Protein AF-A0A2D6PQM3-F1 (afdb_monomer)

Secondary structure (DSSP, 8-state):
----PPPPPHHHHHHHHHHHHHTT-HHHHHHHHHHHHHH-TT-HHHHHHHHHHHTTTT-HHHHHHHHHHHHHH-TT-HHHHHHHHHHHHHHSS-TTS--PEEEEEEEEE-SHHHHHHHHHHHHHHTGGGGGGEEEEEEEE-TTT--TTHHHHHHHH--TTB-TTHHHHHHHHHTTEEEEETT-HHHHHHHHHH-SEEEES-HHHHHHHHHHHHHTT----PPPEEE--SSS-TTTTTHHHHHHHHHH-SSTTTTHHHHHHHHHHHHHTT---SEEEEE-SSGGGGGGGGS--TTSEEEEEGGGGG-HHHHHHH--SEEE---HHHHSSBHHHHHHHHHHHHHHHHTS-SEEEEEGGGHHHHHHHS-GGGGGGEEEE-EEE--SS-------TTT---EEE-SSHIIIIIHHHHHHH-SEEEEES-----TT----TTS-TTTS-TT------TT-HHHHHHHHH-GGGGGGGSHHHHHHHHHHHHHHHHHHHHHHHHTT-EEEE-S--SSHHHHTTT-PPPP-

pLDDT: mean 80.8, std 15.32, range [32.59, 97.69]

Mean predicted aligned error: 12.54 Å

Solvent-accessible surface area (backbone atoms only — not comparable to full-atom values): 27952 Å² total; per-residue (Å²): 133,85,81,74,72,74,86,78,48,42,67,58,28,42,60,48,14,51,51,28,42,76,69,65,36,37,67,58,11,31,52,31,15,50,49,15,26,68,71,35,75,73,46,32,66,30,25,24,52,26,15,63,30,27,43,85,67,76,32,48,72,60,13,40,51,24,10,52,51,10,36,73,66,33,79,83,42,61,71,21,54,53,49,32,52,54,44,47,56,62,71,67,53,62,96,84,59,80,85,53,47,23,35,28,42,33,52,64,36,85,47,71,67,63,43,19,57,48,47,36,49,47,29,46,71,43,46,76,48,55,84,43,43,58,36,41,35,37,34,23,32,78,90,58,70,50,93,59,43,62,63,50,32,29,75,60,44,60,85,43,38,31,90,61,28,40,58,36,32,51,61,48,46,80,34,49,44,82,38,42,72,84,40,66,66,57,54,53,48,47,52,73,68,22,64,30,28,40,26,56,38,62,70,60,39,54,51,50,54,50,50,40,52,75,72,65,54,84,70,83,71,42,60,73,41,80,56,29,76,78,68,57,79,71,46,64,60,42,41,49,45,55,48,30,72,74,72,60,83,60,60,54,73,51,15,68,58,32,46,48,50,51,52,55,64,40,50,81,76,55,89,42,50,33,19,36,41,39,50,80,30,53,57,39,67,65,53,77,84,50,93,59,84,74,39,48,28,36,33,37,65,71,51,71,80,36,67,74,61,37,72,68,58,50,31,41,28,41,30,43,73,58,45,61,55,76,34,52,20,44,53,10,46,54,51,45,55,40,50,48,50,28,50,76,70,59,51,28,64,31,38,38,36,34,23,60,53,36,50,53,55,42,66,75,41,63,77,92,53,41,72,32,54,30,15,34,44,67,39,82,45,57,87,54,40,79,63,78,50,54,40,57,87,84,44,81,48,29,33,47,59,93,39,53,56,72,20,48,44,46,26,51,38,47,52,64,20,49,31,39,40,35,34,8,64,27,68,72,55,96,91,54,85,70,66,91,78,60,73,55,67,79,36,53,96,81,54,83,75,64,80,71,93,77,43,65,58,61,51,30,40,39,72,63,36,54,37,57,70,61,69,65,37,66,70,48,49,51,53,49,49,57,36,50,50,51,19,50,44,45,50,51,52,52,39,43,75,74,65,32,45,67,34,24,74,31,44,28,68,38,64,71,38,33,80,33,60,10,49,79,65,85,131

Sequence (523 aa):
MTSLQPPTDATTLLEQGERHFLQGDLLRAEDTFREAAKLDPEAADSWSNLGVALFPLERPEDARTAFGRALSLEPEHDAAREGLAHVDTVDAAAPDAPPTTDLLLMPAFDDEASLAEHLGRIAWYVGPWIDDIGALRIVVAPDLGTPDLLDRIATSTPDHLDPAVPDLVRALAQRTELIVDHDASALDHAFSTSSRILVWDSARWHRLTTTLRAAGATRQLPPTIDIDPFAGTARMHEIPRVVSTVFSREASAAGPARFRNALETLADHKPTDICYVFGGGPTIRSAVDRDLSDGFSIVCNRFVWDDALTDHVDPTFLAFMDASCVGPSRAGTMFREHLRTWLEGGACRFVLTFDVFGPWVEFMLPPELHDRVIAAPAQAVDFPATRFNADLRSAWWMPDAHNVITSVCLPVAATVAQEIRLLGLDGVRPDKVYESWGRSWEKDAESEAESVPDDPFLAALRRTHPWRHNWVSPDYQDTYRDNLEESLRRIFTQLEQAGTRITCVTPSWMEVMRDRGGASTPA

Foldseek 3Di:
DDPPDPPQALVNLLVVLVVCVVVVVLVSNLVSLVVSCVRPVLQLSSLLSNLVSVVLVVNLVSSLVSLVSSCVNPVPPVSSVVSNVVSVVVVPPDPPDQQAAEEEEDDAAEDLVVVLAVLLQVLLLCVLPLVSHQAYEHEYAPVQQDPCSLVVSLVPRDPQFAPCSSVSSVSNNVRYDYHHPPPPVSVVVRQVPGQEYEYQDVVVVVVVVVVCVVVVNPDDGHHYQYPHLPPAADPLLVSLVRSCSVGPDPLAVCQLVLVVVLLVVVCVPAVAQEEEEEDQAQQQVVCLVDDQVNYAYEYELNCLVPVPSLQRNLHAEYWYEDSCCLGRGPLVNSSLVSVQCCCVVSSYQAYEYASSCLSSNCSSHDVVCSSRYRHFHEREADFLGPDAQLACNVPGYFYPNVDRCRTIVRSVSSRRHLEYEYTNQAADDPPDQDPPDPSCNVQNPPRPDDDPPPDVSVVSSCVRRVSCVVCRDPVNSVSCRVRVLVSLLNSVVVSVVVNRQYAYPEAYPRPSRVVRDRDHDDD

Nearest PDB structures (foldseek):
  8gck-assembly1_B  TM=9.590E-01  e=8.517E-04  Homo sapiens
  8gck-assembly2_A  TM=9.808E-01  e=1.508E-03  Homo sapiens
  6hpg-assembly1_A  TM=9.498E-01  e=7.677E-04  Arabidopsis thaliana
  5lyn-assembly1_B  TM=9.782E-01  e=1.673E-03  Saccharomyces cerevisiae
  4cgv-assembly4_D  TM=9.743E-01  e=2.671E-03  Homo sapiens

Structure (mmCIF, N/CA/C/O backbone):
data_AF-A0A2D6PQM3-F1
#
_entry.id   AF-A0A2D6PQM3-F1
#
loop_
_atom_site.group_PDB
_atom_site.id
_atom_site.type_symbol
_atom_site.label_atom_id
_atom_site.label_alt_id
_atom_site.label_comp_id
_atom_site.label_asym_id
_atom_site.label_entity_id
_atom_site.label_seq_id
_atom_site.pdbx_PDB_ins_code
_atom_site.Cartn_x
_atom_site.Cartn_y
_atom_site.Cartn_z
_atom_site.occupancy
_atom_site.B_iso_or_equiv
_atom_site.auth_seq_id
_atom_site.auth_comp_id
_atom_site.auth_asym_id
_atom_site.auth_atom_id
_atom_site.pdbx_PDB_model_num
ATOM 1 N N . MET A 1 1 ? 14.966 31.953 29.633 1.00 33.41 1 MET A N 1
ATOM 2 C CA . MET A 1 1 ? 15.748 32.643 28.587 1.00 33.41 1 MET A CA 1
ATOM 3 C C . MET A 1 1 ? 15.325 32.043 27.267 1.00 33.41 1 MET A C 1
ATOM 5 O O . MET A 1 1 ? 15.612 30.882 27.019 1.00 33.41 1 MET A O 1
ATOM 9 N N . THR A 1 2 ? 14.524 32.784 26.511 1.00 37.22 2 THR A N 1
ATOM 10 C CA . THR A 1 2 ? 14.011 32.402 25.196 1.00 37.22 2 THR A CA 1
ATOM 11 C C . THR A 1 2 ? 15.199 32.288 24.244 1.00 37.22 2 THR A C 1
ATOM 13 O O . THR A 1 2 ? 15.887 33.277 24.000 1.00 37.22 2 THR A O 1
ATOM 16 N N . SER A 1 3 ? 15.479 31.076 23.770 1.00 32.59 3 SER A N 1
ATOM 17 C CA . SER A 1 3 ? 16.416 30.830 22.677 1.00 32.59 3 SER A CA 1
ATOM 18 C C . SER A 1 3 ? 15.798 31.408 21.405 1.00 32.59 3 SER A C 1
ATOM 20 O O . SER A 1 3 ? 15.028 30.732 20.731 1.00 32.59 3 SER A O 1
ATOM 22 N N . LEU A 1 4 ? 16.074 32.681 21.120 1.00 38.44 4 LEU A N 1
ATOM 23 C CA . LEU A 1 4 ? 15.814 33.277 19.814 1.00 38.44 4 LEU A CA 1
ATOM 24 C C . LEU A 1 4 ? 16.717 32.555 18.810 1.00 38.44 4 LEU A C 1
ATOM 26 O O . LEU A 1 4 ? 17.925 32.795 18.787 1.00 38.44 4 LEU A O 1
ATOM 30 N N . GLN A 1 5 ? 16.144 31.636 18.026 1.00 41.22 5 GLN A N 1
ATOM 31 C CA . GLN A 1 5 ? 16.787 31.189 16.793 1.00 41.22 5 GLN A CA 1
ATOM 32 C C . GLN A 1 5 ? 17.099 32.433 15.942 1.00 41.22 5 GLN A C 1
ATOM 34 O O . GLN A 1 5 ? 16.302 33.379 15.943 1.00 41.22 5 GLN A O 1
ATOM 39 N N . PRO A 1 6 ? 18.261 32.485 15.267 1.00 47.00 6 PRO A N 1
ATOM 40 C CA . PRO A 1 6 ? 18.569 33.592 14.370 1.00 47.00 6 PRO A CA 1
ATOM 41 C C . PRO A 1 6 ? 17.467 33.718 13.304 1.00 47.00 6 PRO A C 1
ATOM 43 O O . PRO A 1 6 ? 16.862 32.701 12.951 1.00 47.00 6 PRO A O 1
ATOM 46 N N . PRO A 1 7 ? 17.180 34.936 12.801 1.00 50.78 7 PRO A N 1
ATOM 47 C CA . PRO A 1 7 ? 16.241 35.102 11.699 1.00 50.78 7 PRO A CA 1
ATOM 48 C C . PRO A 1 7 ? 16.703 34.210 10.547 1.00 50.78 7 PRO A C 1
ATOM 50 O O . PRO A 1 7 ? 17.836 34.327 10.084 1.00 50.78 7 PRO A O 1
ATOM 53 N N . THR A 1 8 ? 15.854 33.259 10.174 1.00 68.50 8 THR A N 1
ATOM 54 C CA . THR A 1 8 ? 16.121 32.327 9.080 1.00 68.50 8 THR A CA 1
ATOM 55 C C . THR A 1 8 ? 16.043 33.131 7.787 1.00 68.50 8 THR A C 1
ATOM 57 O O . THR A 1 8 ? 15.031 33.783 7.546 1.00 68.50 8 THR A O 1
ATOM 60 N N . ASP A 1 9 ? 17.130 33.182 7.019 1.00 83.69 9 ASP A N 1
ATOM 61 C CA . ASP A 1 9 ? 17.143 33.845 5.714 1.00 83.69 9 ASP A CA 1
ATOM 62 C C . ASP A 1 9 ? 16.495 32.954 4.639 1.00 83.69 9 ASP A C 1
ATOM 64 O O . ASP A 1 9 ? 16.232 31.769 4.863 1.00 83.69 9 ASP A O 1
ATOM 68 N N . ALA A 1 10 ? 16.181 33.534 3.475 1.00 83.62 10 ALA A N 1
ATOM 69 C CA . ALA A 1 10 ? 15.449 32.831 2.419 1.00 83.62 10 ALA A CA 1
ATOM 70 C C . ALA A 1 10 ? 16.223 31.603 1.912 1.00 83.62 10 ALA A C 1
ATOM 72 O O . ALA A 1 10 ? 15.622 30.568 1.648 1.00 83.62 10 ALA A O 1
ATOM 73 N N . THR A 1 11 ? 17.555 31.684 1.869 1.00 84.12 11 THR A N 1
ATOM 74 C CA . THR A 1 11 ? 18.441 30.570 1.512 1.00 84.12 11 THR A CA 1
ATOM 75 C C . THR A 1 11 ? 18.341 29.419 2.511 1.00 84.12 11 THR A C 1
ATOM 77 O O . THR A 1 11 ? 18.183 28.271 2.108 1.00 84.12 11 THR A O 1
ATOM 80 N N . THR A 1 12 ? 18.345 29.702 3.815 1.00 87.00 12 THR A N 1
ATOM 81 C CA . THR A 1 12 ? 18.177 28.661 4.836 1.00 87.00 12 THR A CA 1
ATOM 82 C C . THR A 1 12 ? 16.785 28.020 4.759 1.00 87.00 12 THR A C 1
ATOM 84 O O . THR A 1 12 ? 16.659 26.812 4.956 1.00 87.00 12 THR A O 1
ATOM 87 N N . LEU A 1 13 ? 15.735 28.793 4.453 1.00 89.75 13 LEU A N 1
ATOM 88 C CA . LEU A 1 13 ? 14.391 28.247 4.223 1.00 89.75 13 LEU A CA 1
ATOM 89 C C . LEU A 1 13 ? 14.332 27.388 2.953 1.00 89.75 13 LEU A C 1
ATOM 91 O O . LEU A 1 13 ? 13.676 26.351 2.970 1.00 89.75 13 LEU A O 1
ATOM 95 N N . LEU A 1 14 ? 15.045 27.755 1.885 1.00 87.62 14 LEU A N 1
ATOM 96 C CA . LEU A 1 14 ? 15.154 26.923 0.683 1.00 87.62 14 LEU A CA 1
ATOM 97 C C . LEU A 1 14 ? 15.797 25.572 0.998 1.00 87.62 14 LEU A C 1
ATOM 99 O O . LEU A 1 14 ? 15.195 24.538 0.726 1.00 87.62 14 LEU A O 1
ATOM 103 N N . GLU A 1 15 ? 16.945 25.564 1.676 1.00 86.00 15 GLU A N 1
ATOM 104 C CA . GLU A 1 15 ? 17.620 24.323 2.083 1.00 86.00 15 GLU A CA 1
ATOM 105 C C . GLU A 1 15 ? 16.758 23.463 3.030 1.00 86.00 15 GLU A C 1
ATOM 107 O O . GLU A 1 15 ? 16.823 22.230 3.021 1.00 86.00 15 GLU A O 1
ATOM 112 N N . GLN A 1 16 ? 15.946 24.096 3.884 1.00 83.88 16 GLN A N 1
ATOM 113 C CA . GLN A 1 16 ? 14.992 23.400 4.752 1.00 83.88 16 GLN A CA 1
ATOM 114 C C . GLN A 1 16 ? 13.818 22.820 3.961 1.00 83.88 16 GLN A C 1
ATOM 116 O O . GLN A 1 16 ? 13.449 21.668 4.186 1.00 83.88 16 GLN A O 1
ATOM 121 N N . GLY A 1 17 ? 13.237 23.586 3.039 1.00 84.62 17 GLY A N 1
ATOM 122 C CA . GLY A 1 17 ? 12.150 23.137 2.174 1.00 84.62 17 GLY A CA 1
ATOM 123 C C . GLY A 1 17 ? 12.589 21.985 1.275 1.00 84.62 17 GLY A C 1
ATOM 124 O O . GLY A 1 17 ? 11.876 20.993 1.171 1.00 84.62 17 GLY A O 1
ATOM 125 N N . GLU A 1 18 ? 13.803 22.045 0.723 1.00 78.25 18 GLU A N 1
ATOM 126 C CA . GLU A 1 18 ? 14.406 20.955 -0.052 1.00 78.25 18 GLU A CA 1
ATOM 127 C C . GLU A 1 18 ? 14.569 19.698 0.794 1.00 78.25 18 GLU A C 1
ATOM 129 O O . GLU A 1 18 ? 14.276 18.594 0.341 1.00 78.25 18 GLU A O 1
ATOM 134 N N . ARG A 1 19 ? 14.974 19.849 2.058 1.00 74.31 19 ARG A N 1
ATOM 135 C CA . ARG A 1 19 ? 15.064 18.719 2.983 1.00 74.31 19 ARG A CA 1
ATOM 136 C C . ARG A 1 19 ? 13.698 18.097 3.259 1.00 74.31 19 ARG A C 1
ATOM 138 O O . ARG A 1 19 ? 13.600 16.876 3.210 1.00 74.31 19 ARG A O 1
ATOM 145 N N . HIS A 1 20 ? 12.664 18.905 3.501 1.00 66.81 20 HIS A N 1
ATOM 146 C CA . HIS A 1 20 ? 11.291 18.409 3.654 1.00 66.81 20 HIS A CA 1
ATOM 147 C C . HIS A 1 20 ? 10.807 17.702 2.383 1.00 66.81 20 HIS A C 1
ATOM 149 O O . HIS A 1 20 ? 10.232 16.618 2.459 1.00 66.81 20 HIS A O 1
ATOM 155 N N . PHE A 1 21 ? 11.105 18.268 1.212 1.00 66.31 21 PHE A N 1
ATOM 156 C CA . PHE A 1 21 ? 10.745 17.696 -0.080 1.00 66.31 21 PHE A CA 1
ATOM 157 C C . PHE A 1 21 ? 11.424 16.340 -0.310 1.00 66.31 21 PHE A C 1
ATOM 159 O O . PHE A 1 21 ? 10.759 15.361 -0.638 1.00 66.31 21 PHE A O 1
ATOM 166 N N . LEU A 1 22 ? 12.732 16.242 -0.049 1.00 57.38 22 LEU A N 1
ATOM 167 C CA . LEU A 1 22 ? 13.494 14.990 -0.136 1.00 57.38 22 LEU A CA 1
ATOM 168 C C . LEU A 1 22 ? 13.040 13.940 0.891 1.00 57.38 22 LEU A C 1
ATOM 170 O O . LEU A 1 22 ? 13.231 12.746 0.672 1.00 57.38 22 LEU A O 1
ATOM 174 N N . GLN A 1 23 ? 12.439 14.369 2.001 1.00 58.09 23 GLN A N 1
ATOM 175 C CA . GLN A 1 23 ? 11.813 13.501 3.003 1.00 58.09 23 GLN A CA 1
ATOM 176 C C . GLN A 1 23 ? 10.376 13.094 2.634 1.00 58.09 23 GLN A C 1
ATOM 178 O O . GLN A 1 23 ? 9.773 12.292 3.344 1.00 58.09 23 GLN A O 1
ATOM 183 N N . GLY A 1 24 ? 9.821 13.627 1.541 1.00 58.31 24 GLY A N 1
ATOM 184 C CA . GLY A 1 24 ? 8.444 13.383 1.110 1.00 58.31 24 GLY A CA 1
ATOM 185 C C . GLY A 1 24 ? 7.381 14.140 1.914 1.00 58.31 24 GLY A C 1
ATOM 186 O O . GLY A 1 24 ? 6.192 13.919 1.694 1.00 58.31 24 GLY A O 1
ATOM 187 N N . ASP A 1 25 ? 7.769 15.043 2.821 1.00 71.50 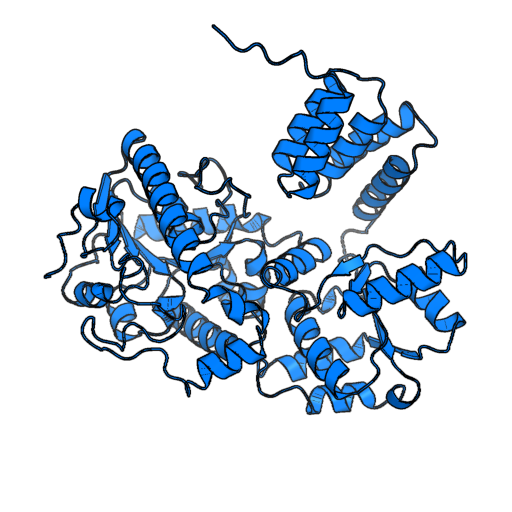25 ASP A N 1
ATOM 188 C CA . ASP A 1 25 ? 6.847 15.921 3.554 1.00 71.50 25 ASP A CA 1
ATOM 189 C C . ASP A 1 25 ? 6.483 17.125 2.671 1.00 71.50 25 ASP A C 1
ATOM 191 O O . ASP A 1 25 ? 6.943 18.253 2.863 1.00 71.50 25 ASP A O 1
ATOM 195 N N . LEU A 1 26 ? 5.689 16.851 1.633 1.00 68.19 26 LEU A N 1
ATOM 196 C CA . LEU A 1 26 ? 5.362 17.807 0.575 1.00 68.19 26 LEU A CA 1
ATOM 197 C C . LEU A 1 26 ? 4.617 19.042 1.098 1.00 68.19 26 LEU A C 1
ATOM 199 O O . LEU A 1 26 ? 4.837 20.139 0.594 1.00 68.19 26 LEU A O 1
ATOM 203 N N . LEU A 1 27 ? 3.787 18.892 2.135 1.00 73.25 27 LEU A N 1
ATOM 204 C CA . LEU A 1 27 ? 3.061 20.010 2.746 1.00 73.25 27 LEU A CA 1
ATOM 205 C C . LEU A 1 27 ? 4.003 20.934 3.525 1.00 73.25 27 LEU A C 1
ATOM 207 O O . LEU A 1 27 ? 3.909 22.152 3.382 1.00 73.25 27 LEU A O 1
ATOM 211 N N . ARG A 1 28 ? 4.956 20.390 4.301 1.00 69.19 28 ARG A N 1
ATOM 212 C CA . ARG A 1 28 ? 5.983 21.239 4.925 1.00 69.19 28 ARG A CA 1
ATOM 213 C C . ARG A 1 28 ? 6.917 21.847 3.897 1.00 69.19 28 ARG A C 1
ATOM 215 O O . ARG A 1 28 ? 7.328 22.988 4.085 1.00 69.19 28 ARG A O 1
ATOM 222 N N . ALA A 1 29 ? 7.254 21.123 2.834 1.00 73.44 29 ALA A N 1
ATOM 223 C CA . ALA A 1 29 ? 8.024 21.681 1.732 1.00 73.44 29 ALA A CA 1
ATOM 224 C C . ALA A 1 29 ? 7.283 22.873 1.108 1.00 73.44 29 ALA A C 1
ATOM 226 O O . ALA A 1 29 ? 7.861 23.951 1.009 1.00 73.44 29 ALA A O 1
ATOM 227 N N . GLU A 1 30 ? 5.990 22.723 0.792 1.00 91.88 30 GLU A N 1
ATOM 228 C CA . GLU A 1 30 ? 5.135 23.805 0.290 1.00 91.88 30 GLU A CA 1
ATOM 229 C C . GLU A 1 30 ? 5.136 25.009 1.239 1.00 91.88 30 GLU A C 1
ATOM 231 O O . GLU A 1 30 ? 5.404 26.130 0.805 1.00 91.88 30 GLU A O 1
ATOM 236 N N . ASP A 1 31 ? 4.861 24.797 2.528 1.00 87.38 31 ASP A N 1
ATOM 237 C CA . ASP A 1 31 ? 4.807 25.881 3.511 1.00 87.38 31 ASP A CA 1
ATOM 238 C C . ASP A 1 31 ? 6.165 26.579 3.659 1.00 87.38 31 ASP A C 1
ATOM 240 O O . ASP A 1 31 ? 6.230 27.810 3.624 1.00 87.38 31 ASP A O 1
ATOM 244 N N . THR A 1 32 ? 7.255 25.811 3.732 1.00 86.50 32 THR A N 1
ATOM 245 C CA . THR A 1 32 ? 8.618 26.347 3.876 1.00 86.50 32 THR A CA 1
ATOM 246 C C . THR A 1 32 ? 9.041 27.126 2.627 1.00 86.50 32 THR A C 1
ATOM 248 O O . THR A 1 32 ? 9.567 28.233 2.737 1.00 86.50 32 THR A O 1
ATOM 251 N N . PHE A 1 33 ? 8.762 26.612 1.425 1.00 93.06 33 PHE A N 1
ATOM 252 C CA . PHE A 1 33 ? 9.047 27.322 0.176 1.00 93.06 33 PHE A CA 1
ATOM 253 C C . PHE A 1 33 ? 8.165 28.558 0.001 1.00 93.06 33 PHE A C 1
ATOM 255 O O . PHE A 1 33 ? 8.631 29.588 -0.486 1.00 93.06 33 PHE A O 1
ATOM 262 N N . ARG A 1 34 ? 6.908 28.515 0.456 1.00 95.50 34 ARG A N 1
ATOM 263 C CA . ARG A 1 34 ? 6.032 29.690 0.480 1.00 95.50 34 ARG A CA 1
ATOM 264 C C . ARG A 1 34 ? 6.552 30.754 1.448 1.00 95.50 34 ARG A C 1
ATOM 266 O O . ARG A 1 34 ? 6.411 31.942 1.163 1.00 95.50 34 ARG A O 1
ATOM 273 N N . GLU A 1 35 ? 7.138 30.369 2.578 1.00 92.50 35 GLU A N 1
ATOM 274 C CA . GLU A 1 35 ? 7.826 31.303 3.476 1.00 92.50 35 GLU A CA 1
ATOM 275 C C . GLU A 1 35 ? 9.100 31.873 2.844 1.00 92.50 35 GLU A C 1
ATOM 277 O O . GLU A 1 35 ? 9.287 33.091 2.885 1.00 92.50 35 GLU A O 1
ATOM 282 N N . ALA A 1 36 ? 9.910 31.048 2.173 1.00 93.19 36 ALA A N 1
ATOM 283 C CA . ALA A 1 36 ? 11.085 31.503 1.428 1.00 93.19 36 ALA A CA 1
ATOM 284 C C . ALA A 1 36 ? 10.711 32.533 0.346 1.00 93.19 36 ALA A C 1
ATOM 286 O O . ALA A 1 36 ? 11.295 33.614 0.291 1.00 93.19 36 ALA A O 1
ATOM 287 N N . ALA A 1 37 ? 9.665 32.256 -0.440 1.00 94.75 37 ALA A N 1
ATOM 288 C CA . ALA A 1 37 ? 9.152 33.147 -1.484 1.00 94.75 37 ALA A CA 1
ATOM 289 C C . ALA A 1 37 ? 8.512 34.438 -0.935 1.00 94.75 37 ALA A C 1
ATOM 291 O O . ALA A 1 37 ? 8.444 35.448 -1.633 1.00 94.75 37 ALA A O 1
ATOM 292 N N . LYS A 1 38 ? 8.025 34.437 0.314 1.00 94.25 38 LYS A N 1
ATOM 293 C CA . LYS A 1 38 ? 7.569 35.663 0.995 1.00 94.25 38 LYS A CA 1
ATOM 294 C C . LYS A 1 38 ? 8.739 36.505 1.488 1.00 94.25 38 LYS A C 1
ATOM 296 O O . LYS A 1 38 ? 8.637 37.730 1.487 1.00 94.25 38 LYS A O 1
ATOM 301 N N . LEU A 1 39 ? 9.792 35.850 1.970 1.00 93.62 39 LEU A N 1
ATOM 302 C CA . LEU A 1 39 ? 10.954 36.506 2.554 1.00 93.62 39 LEU A CA 1
ATOM 303 C C . LEU A 1 39 ? 11.848 37.131 1.477 1.00 93.62 39 LEU A C 1
ATOM 305 O O . LEU A 1 39 ? 12.332 38.244 1.671 1.00 93.62 39 LEU A O 1
ATOM 309 N N . ASP A 1 40 ? 11.993 36.451 0.340 1.00 90.94 40 ASP A N 1
ATOM 310 C CA . ASP A 1 40 ? 12.607 36.984 -0.874 1.00 90.94 40 ASP A CA 1
ATOM 311 C C . ASP A 1 40 ? 11.714 36.723 -2.106 1.00 90.94 40 ASP A C 1
ATOM 313 O O . ASP A 1 40 ? 11.804 35.670 -2.745 1.00 90.94 40 ASP A O 1
ATOM 317 N N . PRO A 1 41 ? 10.834 37.679 -2.459 1.00 94.81 41 PRO A N 1
ATOM 318 C CA . PRO A 1 41 ? 9.939 37.551 -3.608 1.00 94.81 41 PRO A CA 1
ATOM 319 C C . PRO A 1 41 ? 10.617 37.631 -4.981 1.00 94.81 41 PRO A C 1
ATOM 321 O O . PRO A 1 41 ? 9.932 37.384 -5.983 1.00 94.81 41 PRO A O 1
ATOM 324 N N . GLU A 1 42 ? 11.895 38.020 -5.046 1.00 93.12 42 GLU A N 1
ATOM 325 C CA . GLU A 1 42 ? 12.676 38.143 -6.286 1.00 93.12 42 GLU A CA 1
ATOM 326 C C . GLU A 1 42 ? 13.594 36.933 -6.531 1.00 93.12 42 GLU A C 1
ATOM 328 O O . GLU A 1 42 ? 14.110 36.779 -7.637 1.00 93.12 42 GLU A O 1
ATOM 333 N N . ALA A 1 43 ? 13.732 36.030 -5.555 1.00 91.56 43 ALA A N 1
ATOM 334 C CA . ALA A 1 43 ? 14.444 34.766 -5.718 1.00 91.56 43 ALA A CA 1
ATOM 335 C C . ALA A 1 43 ? 13.645 33.778 -6.587 1.00 91.56 43 ALA A C 1
ATOM 337 O O . ALA A 1 43 ? 12.643 33.207 -6.146 1.00 91.56 43 ALA A O 1
ATOM 338 N N . ALA A 1 44 ? 14.101 33.552 -7.823 1.00 93.44 44 ALA A N 1
ATOM 339 C CA . ALA A 1 44 ? 13.473 32.617 -8.757 1.00 93.44 44 ALA A CA 1
ATOM 340 C C . ALA A 1 44 ? 13.451 31.168 -8.224 1.00 93.44 44 ALA A C 1
ATOM 342 O O . ALA A 1 44 ? 12.415 30.507 -8.338 1.00 93.44 44 ALA A O 1
ATOM 343 N N . ASP A 1 45 ? 14.516 30.731 -7.536 1.00 91.88 45 ASP A N 1
ATOM 344 C CA . ASP A 1 45 ? 14.620 29.407 -6.901 1.00 91.88 45 ASP A CA 1
ATOM 345 C C . ASP A 1 45 ? 13.469 29.130 -5.919 1.00 91.88 45 ASP A C 1
ATOM 347 O O . ASP A 1 45 ? 12.898 28.040 -5.917 1.00 91.88 45 ASP A O 1
ATOM 351 N N . SER A 1 46 ? 13.053 30.125 -5.125 1.00 93.50 46 SER A N 1
ATOM 352 C CA . SER A 1 46 ? 11.945 29.985 -4.164 1.00 93.50 46 SER A CA 1
ATOM 353 C C . SER A 1 46 ? 10.618 29.669 -4.845 1.00 93.50 46 SER A C 1
ATOM 355 O O . SER A 1 46 ? 9.836 28.849 -4.363 1.00 93.50 46 SER A O 1
ATOM 357 N N . TRP A 1 47 ? 10.363 30.305 -5.988 1.00 97.00 47 TRP A N 1
ATOM 358 C CA . TRP A 1 47 ? 9.157 30.079 -6.778 1.00 97.00 47 TRP A CA 1
ATOM 359 C C . TRP A 1 47 ? 9.229 28.770 -7.567 1.00 97.00 47 TRP A C 1
ATOM 361 O O . TRP A 1 47 ? 8.229 28.059 -7.650 1.00 97.00 47 TRP A O 1
ATOM 371 N N . SER A 1 48 ? 10.407 28.415 -8.089 1.00 95.62 48 SER A N 1
ATOM 372 C CA . SER A 1 48 ? 10.634 27.137 -8.768 1.00 95.62 48 SER A CA 1
ATOM 373 C C . SER A 1 48 ? 10.430 25.964 -7.807 1.00 95.62 48 SER A C 1
ATOM 375 O O . SER A 1 48 ? 9.643 25.062 -8.088 1.00 95.62 48 SER A O 1
ATOM 377 N N . ASN A 1 49 ? 11.055 26.007 -6.629 1.00 93.50 49 ASN A N 1
ATOM 378 C CA . ASN A 1 49 ? 10.946 24.961 -5.613 1.00 93.50 49 ASN A CA 1
ATOM 379 C C . ASN A 1 49 ? 9.526 24.848 -5.035 1.00 93.50 49 ASN A C 1
ATOM 381 O O . ASN A 1 49 ? 9.043 23.740 -4.794 1.00 93.50 49 ASN A O 1
ATOM 385 N N . LEU A 1 50 ? 8.804 25.967 -4.898 1.00 95.19 50 LEU A N 1
ATOM 386 C CA . LEU A 1 50 ? 7.378 25.942 -4.569 1.00 95.19 50 LEU A CA 1
ATOM 387 C C . LEU A 1 50 ? 6.559 25.227 -5.657 1.00 95.19 50 LEU A C 1
ATOM 389 O O . LEU A 1 50 ? 5.712 24.400 -5.331 1.00 95.19 50 LEU A O 1
ATOM 393 N N . GLY A 1 51 ? 6.825 25.501 -6.939 1.00 90.38 51 GLY A N 1
ATOM 394 C CA . GLY A 1 51 ? 6.184 24.799 -8.055 1.00 90.38 51 GLY A CA 1
ATOM 395 C C . GLY A 1 51 ? 6.455 23.293 -8.038 1.00 90.38 51 GLY A C 1
ATOM 396 O O . GLY A 1 51 ? 5.530 22.495 -8.197 1.00 90.38 51 GLY A O 1
ATOM 397 N N . VAL A 1 52 ? 7.701 22.903 -7.751 1.00 85.62 52 VAL A N 1
ATOM 398 C CA . VAL A 1 52 ? 8.119 21.499 -7.600 1.00 85.62 52 VAL A CA 1
ATOM 399 C C . VAL A 1 52 ? 7.392 20.810 -6.444 1.00 85.62 52 VAL A C 1
ATOM 401 O O . VAL A 1 52 ? 7.004 19.655 -6.591 1.00 85.62 52 VAL A O 1
ATOM 404 N N . ALA A 1 53 ? 7.159 21.497 -5.322 1.00 82.50 53 ALA A N 1
ATOM 405 C CA . ALA A 1 53 ? 6.412 20.948 -4.188 1.00 82.50 53 ALA A CA 1
ATOM 406 C C . ALA A 1 53 ? 4.895 20.863 -4.436 1.00 82.50 53 ALA A C 1
ATOM 408 O O . ALA A 1 53 ? 4.253 19.922 -3.977 1.00 82.50 53 ALA A O 1
ATOM 409 N N . LEU A 1 54 ? 4.320 21.815 -5.176 1.00 79.62 54 LEU A N 1
ATOM 410 C CA . LEU A 1 54 ? 2.880 21.880 -5.466 1.00 79.62 54 LEU A CA 1
ATOM 411 C C . LEU A 1 54 ? 2.415 20.845 -6.493 1.00 79.62 54 LEU A C 1
ATOM 413 O O . LEU A 1 54 ? 1.272 20.392 -6.442 1.00 79.62 54 LEU A O 1
ATOM 417 N N . PHE A 1 55 ? 3.285 20.470 -7.428 1.00 75.62 55 PHE A N 1
ATOM 418 C CA . PHE A 1 55 ? 2.945 19.510 -8.472 1.00 75.62 55 PHE A CA 1
ATOM 419 C C . PHE A 1 55 ? 2.552 18.115 -7.937 1.00 75.62 55 PHE A C 1
ATOM 421 O O . PHE A 1 55 ? 1.459 17.655 -8.269 1.00 75.62 55 PHE A O 1
ATOM 428 N N . PRO A 1 56 ? 3.344 17.450 -7.069 1.00 61.50 56 PRO A N 1
ATOM 429 C CA . PRO A 1 56 ? 2.953 16.177 -6.460 1.00 61.50 56 PRO A CA 1
ATOM 430 C C . PRO A 1 56 ? 1.827 16.307 -5.419 1.00 61.50 56 PRO A C 1
ATOM 432 O O . PRO A 1 56 ? 1.300 15.294 -4.978 1.00 61.50 56 PRO A O 1
ATOM 435 N N . LEU A 1 57 ? 1.436 17.529 -5.035 1.00 66.38 57 LEU A N 1
ATOM 436 C CA . LEU A 1 57 ? 0.260 17.805 -4.197 1.00 66.38 57 LEU A CA 1
ATOM 437 C C . LEU A 1 57 ? -1.038 17.962 -5.011 1.00 66.38 57 LEU A C 1
ATOM 439 O O . LEU A 1 57 ? -2.030 18.452 -4.478 1.00 66.38 57 LEU A O 1
ATOM 443 N N . GLU A 1 58 ? -1.026 17.595 -6.296 1.00 75.69 58 GLU A N 1
ATOM 444 C CA . GLU A 1 58 ? -2.177 17.682 -7.209 1.00 75.69 58 GLU A CA 1
ATOM 445 C C . GLU A 1 58 ? -2.727 19.108 -7.374 1.00 75.69 58 GLU A C 1
ATOM 447 O O . GLU A 1 58 ? -3.917 19.327 -7.608 1.00 75.69 58 GLU A O 1
ATOM 452 N N . ARG A 1 59 ? -1.844 20.112 -7.296 1.00 75.38 59 ARG A N 1
ATOM 453 C CA . ARG A 1 59 ? -2.190 21.527 -7.499 1.00 75.38 59 ARG A CA 1
ATOM 454 C C . ARG A 1 59 ? -1.495 22.096 -8.741 1.00 75.38 59 ARG A C 1
ATOM 456 O O . ARG A 1 59 ? -0.683 23.017 -8.616 1.00 75.38 59 ARG A O 1
ATOM 463 N N . PRO A 1 60 ? -1.790 21.572 -9.949 1.00 79.56 60 PRO A N 1
ATOM 464 C CA . PRO A 1 60 ? -1.080 21.934 -11.176 1.00 79.56 60 PRO A CA 1
ATOM 465 C C . PRO A 1 60 ? -1.219 23.419 -11.526 1.00 79.56 60 PRO A C 1
ATOM 467 O O . PRO A 1 60 ? -0.238 24.029 -11.927 1.00 79.56 60 PRO A O 1
ATOM 470 N N . GLU A 1 61 ? -2.375 24.043 -11.292 1.00 82.38 61 GLU A N 1
ATOM 471 C CA . GLU A 1 61 ? -2.570 25.482 -11.545 1.00 82.38 61 GLU A CA 1
ATOM 472 C C . GLU A 1 61 ? -1.735 26.380 -10.618 1.00 82.38 61 GLU A C 1
ATOM 474 O O . GLU A 1 61 ? -1.184 27.407 -11.033 1.00 82.38 61 GLU A O 1
ATOM 479 N N . ASP A 1 62 ? -1.573 25.974 -9.357 1.00 83.50 62 ASP A N 1
ATOM 480 C CA . ASP A 1 62 ? -0.719 26.699 -8.417 1.00 83.50 62 ASP A CA 1
ATOM 481 C C . ASP A 1 62 ? 0.762 26.476 -8.752 1.00 83.50 62 ASP A C 1
ATOM 483 O O . ASP A 1 62 ? 1.554 27.420 -8.706 1.00 83.50 62 ASP A O 1
ATOM 487 N N . ALA A 1 63 ? 1.135 25.256 -9.156 1.00 85.62 63 ALA A N 1
ATOM 488 C CA . ALA A 1 63 ? 2.479 24.939 -9.633 1.00 85.62 63 ALA A CA 1
ATOM 489 C C . ALA A 1 63 ? 2.825 25.730 -10.905 1.00 85.62 63 ALA A C 1
ATOM 491 O O . ALA A 1 63 ? 3.877 26.363 -10.967 1.00 85.62 63 ALA A O 1
ATOM 492 N N . ARG A 1 64 ? 1.908 25.782 -11.881 1.00 92.56 64 ARG A N 1
ATOM 493 C CA . ARG A 1 64 ? 1.977 26.608 -13.098 1.00 92.56 64 ARG A CA 1
ATOM 494 C C . ARG A 1 64 ? 2.224 28.069 -12.752 1.00 92.56 64 ARG A C 1
ATOM 496 O O . ARG A 1 64 ? 3.106 28.706 -13.325 1.00 92.56 64 ARG A O 1
ATOM 503 N N . THR A 1 65 ? 1.468 28.594 -11.790 1.00 94.75 65 THR A N 1
ATOM 504 C CA . THR A 1 65 ? 1.613 29.973 -11.315 1.00 94.75 65 THR A CA 1
ATOM 505 C C . THR A 1 65 ? 2.992 30.207 -10.693 1.00 94.75 65 THR A C 1
ATOM 507 O O . THR A 1 65 ? 3.637 31.214 -10.992 1.00 94.75 65 THR A O 1
ATOM 510 N N . ALA A 1 66 ? 3.474 29.276 -9.869 1.00 94.00 66 ALA A N 1
ATOM 511 C CA . ALA A 1 66 ? 4.779 29.365 -9.222 1.00 94.00 66 ALA A CA 1
ATOM 512 C C . ALA A 1 66 ? 5.938 29.279 -10.236 1.00 94.00 66 ALA A C 1
ATOM 514 O O . ALA A 1 66 ? 6.806 30.152 -10.249 1.00 94.00 66 ALA A O 1
ATOM 515 N N . PHE A 1 67 ? 5.909 28.320 -11.166 1.00 94.38 67 PHE A N 1
ATOM 516 C CA . PHE A 1 67 ? 6.902 28.219 -12.239 1.00 94.38 67 PHE A CA 1
ATOM 517 C C . PHE A 1 67 ? 6.871 29.426 -13.180 1.00 94.38 67 PHE A C 1
ATOM 519 O O . PHE A 1 67 ? 7.919 29.969 -13.528 1.00 94.38 67 PHE A O 1
ATOM 526 N N . GLY A 1 68 ? 5.680 29.912 -13.537 1.00 96.00 68 GLY A N 1
ATOM 527 C CA . GLY A 1 68 ? 5.525 31.140 -14.316 1.00 96.00 68 GLY A CA 1
ATOM 528 C C . GLY A 1 68 ? 6.114 32.358 -13.600 1.00 96.00 68 GLY A C 1
ATOM 529 O O . GLY A 1 68 ? 6.740 33.210 -14.233 1.00 96.00 68 GLY A O 1
ATOM 530 N N . ARG A 1 69 ? 5.984 32.427 -12.267 1.00 97.12 69 ARG A N 1
ATOM 531 C CA . ARG A 1 69 ? 6.614 33.477 -11.463 1.00 97.12 69 ARG A CA 1
ATOM 532 C C . ARG A 1 69 ? 8.138 33.364 -11.481 1.00 97.12 69 ARG A C 1
ATOM 534 O O . ARG A 1 69 ? 8.781 34.385 -11.722 1.00 97.12 69 ARG A O 1
ATOM 541 N N . ALA A 1 70 ? 8.697 32.168 -11.304 1.00 97.25 70 ALA A N 1
ATOM 542 C CA . ALA A 1 70 ? 10.139 31.929 -11.405 1.00 97.25 70 ALA A CA 1
ATOM 543 C C . ALA A 1 70 ? 10.693 32.369 -12.772 1.00 97.25 70 ALA A C 1
ATOM 545 O O . ALA A 1 70 ? 11.620 33.171 -12.825 1.00 97.25 70 ALA A O 1
ATOM 546 N N . LEU A 1 71 ? 10.045 31.970 -13.872 1.00 96.38 71 LEU A N 1
ATOM 547 C CA . LEU A 1 71 ? 10.453 32.338 -15.236 1.00 96.38 71 LEU A CA 1
ATOM 548 C C . LEU A 1 71 ? 10.272 33.827 -15.558 1.00 96.38 71 LEU A C 1
ATOM 550 O O . LEU A 1 71 ? 10.969 34.369 -16.412 1.00 96.38 71 LEU A O 1
ATOM 554 N N . SER A 1 72 ? 9.347 34.516 -14.880 1.00 97.12 72 SER A N 1
ATOM 555 C CA . SER A 1 72 ? 9.216 35.973 -15.008 1.00 97.12 72 SER A CA 1
ATOM 556 C C . SER A 1 72 ? 10.377 36.736 -14.362 1.00 97.12 72 SER A C 1
ATOM 558 O O . SER A 1 72 ? 10.663 37.862 -14.769 1.00 97.12 72 SER A O 1
ATOM 560 N N . LEU A 1 73 ? 11.014 36.137 -13.350 1.00 96.19 73 LEU A N 1
ATOM 561 C CA . LEU A 1 73 ? 12.161 36.692 -12.631 1.00 96.19 73 LEU A CA 1
ATOM 562 C C . LEU A 1 73 ? 13.469 36.305 -13.327 1.00 96.19 73 LEU A C 1
ATOM 564 O O . LEU A 1 73 ? 14.323 37.160 -13.551 1.00 96.19 73 LEU A O 1
ATOM 568 N N . GLU A 1 74 ? 13.584 35.042 -13.734 1.00 96.56 74 GLU A N 1
ATOM 569 C CA . GLU A 1 74 ? 14.734 34.490 -14.439 1.00 96.56 74 GLU A CA 1
ATOM 570 C C . GLU A 1 74 ? 14.274 33.652 -15.648 1.00 96.56 74 GLU A C 1
ATOM 572 O O . GLU A 1 74 ? 13.953 32.470 -15.515 1.00 96.56 74 GLU A O 1
ATOM 577 N N . PRO A 1 75 ? 14.233 34.247 -16.856 1.00 95.25 75 PRO A N 1
ATOM 578 C CA . PRO A 1 75 ? 13.736 33.571 -18.059 1.00 95.25 75 PRO A CA 1
ATOM 579 C C . PRO A 1 75 ? 14.516 32.316 -18.476 1.00 95.25 75 PRO A C 1
ATOM 581 O O . PRO A 1 75 ? 13.959 31.448 -19.144 1.00 95.25 75 PRO A O 1
ATOM 584 N N . GLU A 1 76 ? 15.789 32.215 -18.083 1.00 90.94 76 GLU A N 1
ATOM 585 C CA . GLU A 1 76 ? 16.686 31.089 -18.391 1.00 90.94 76 GLU A CA 1
ATOM 586 C C . GLU A 1 76 ? 16.745 30.054 -17.247 1.00 90.94 76 GLU A C 1
ATOM 588 O O . GLU A 1 76 ? 17.645 29.220 -17.204 1.00 90.94 76 GLU A O 1
ATOM 593 N N . HIS A 1 77 ? 15.799 30.090 -16.301 1.00 87.62 77 HIS A N 1
ATOM 594 C CA . HIS A 1 77 ? 15.781 29.174 -15.163 1.00 87.62 77 HIS A CA 1
ATOM 595 C C . HIS A 1 77 ? 15.325 27.767 -15.579 1.00 87.62 77 HIS A C 1
ATOM 597 O O . HIS A 1 77 ? 14.129 27.463 -15.647 1.00 87.62 77 HIS A O 1
ATOM 603 N N . ASP A 1 78 ? 16.293 26.883 -15.821 1.00 78.06 78 ASP A N 1
ATOM 604 C CA . ASP A 1 78 ? 16.078 25.545 -16.385 1.00 78.06 78 ASP A CA 1
ATOM 605 C C . ASP A 1 78 ? 15.033 24.715 -15.627 1.00 78.06 78 ASP A C 1
ATOM 607 O O . ASP A 1 78 ? 14.077 24.241 -16.239 1.00 78.06 78 ASP A O 1
ATOM 611 N N . ALA A 1 79 ? 15.135 24.613 -14.297 1.00 73.44 79 ALA A N 1
ATOM 612 C CA . ALA A 1 79 ? 14.201 23.807 -13.500 1.00 73.44 79 ALA A CA 1
ATOM 613 C C . ALA A 1 79 ? 12.747 24.317 -13.559 1.00 73.44 79 ALA A C 1
ATOM 615 O O . ALA A 1 79 ? 11.810 23.521 -13.579 1.00 73.44 79 ALA A O 1
ATOM 616 N N . ALA A 1 80 ? 12.543 25.636 -13.649 1.00 83.12 80 ALA A N 1
ATOM 617 C CA . ALA A 1 80 ? 11.213 26.225 -13.751 1.00 83.12 80 ALA A CA 1
ATOM 618 C C . ALA A 1 80 ? 10.627 26.055 -15.157 1.00 83.12 80 ALA A C 1
ATOM 620 O O . ALA A 1 80 ? 9.425 25.847 -15.307 1.00 83.12 80 ALA A O 1
ATOM 621 N N . ARG A 1 81 ? 11.475 26.101 -16.191 1.00 89.50 81 ARG A N 1
ATOM 622 C CA . ARG A 1 81 ? 11.097 25.844 -17.587 1.00 89.50 81 ARG A CA 1
ATOM 623 C C . ARG A 1 81 ? 10.704 24.384 -17.794 1.00 89.50 81 ARG A C 1
ATOM 625 O O . ARG A 1 81 ? 9.683 24.117 -18.423 1.00 89.50 81 ARG A O 1
ATOM 632 N N . GLU A 1 82 ? 11.482 23.458 -17.238 1.00 73.88 82 GLU A N 1
ATOM 633 C CA . GLU A 1 82 ? 11.166 22.027 -17.230 1.00 73.88 82 GLU A CA 1
ATOM 634 C C . GLU A 1 82 ? 9.895 21.741 -16.420 1.00 73.88 82 GLU A C 1
ATOM 636 O O . GLU A 1 82 ? 9.003 21.048 -16.908 1.00 73.88 82 GLU A O 1
ATOM 641 N N . GLY A 1 83 ? 9.768 22.334 -15.228 1.00 69.56 83 GLY A N 1
ATOM 642 C CA . GLY A 1 83 ? 8.586 22.216 -14.376 1.00 69.56 83 GLY A CA 1
ATOM 643 C C . GLY A 1 83 ? 7.309 22.732 -15.044 1.00 69.56 83 GLY A C 1
ATOM 644 O O . GLY A 1 83 ? 6.301 22.030 -15.055 1.00 69.56 83 GLY A O 1
ATOM 645 N N . LEU A 1 84 ? 7.351 23.910 -15.677 1.00 82.50 84 LEU A N 1
ATOM 646 C CA . LEU A 1 84 ? 6.207 24.460 -16.409 1.00 82.50 84 LEU A CA 1
ATOM 647 C C . LEU A 1 84 ? 5.838 23.595 -17.618 1.00 82.50 84 LEU A C 1
ATOM 649 O O . LEU A 1 84 ? 4.670 23.274 -17.792 1.00 82.50 84 LEU A O 1
ATOM 653 N N . ALA A 1 85 ? 6.814 23.147 -18.414 1.00 74.12 85 ALA A N 1
ATOM 654 C CA . ALA A 1 85 ? 6.547 22.228 -19.521 1.00 74.12 85 ALA A CA 1
ATOM 655 C C . ALA A 1 85 ? 5.920 20.909 -19.031 1.00 74.12 85 ALA A C 1
ATOM 657 O O . ALA A 1 85 ? 5.039 20.348 -19.686 1.00 74.12 85 ALA A O 1
ATOM 658 N N . HIS A 1 86 ? 6.331 20.419 -17.858 1.00 70.69 86 HIS A N 1
ATOM 659 C CA . HIS A 1 86 ? 5.733 19.237 -17.247 1.00 70.69 86 HIS A CA 1
ATOM 660 C C . HIS A 1 86 ? 4.278 19.473 -16.815 1.00 70.69 86 HIS A C 1
ATOM 662 O O . HIS A 1 86 ? 3.423 18.627 -17.060 1.00 70.69 86 HIS A O 1
ATOM 668 N N . VAL A 1 87 ? 3.970 20.638 -16.244 1.00 74.81 87 VAL A N 1
ATOM 669 C CA . VAL A 1 87 ? 2.591 21.026 -15.907 1.00 74.81 87 VAL A CA 1
ATOM 670 C C . VAL A 1 87 ? 1.733 21.210 -17.170 1.00 74.81 87 VAL A C 1
ATOM 672 O O . VAL A 1 87 ? 0.595 20.755 -17.226 1.00 74.81 87 VAL A O 1
ATOM 675 N N . ASP A 1 88 ? 2.293 21.800 -18.224 1.00 76.62 88 ASP A N 1
ATOM 676 C CA . ASP A 1 88 ? 1.608 22.077 -19.494 1.00 76.62 88 ASP A CA 1
ATOM 677 C C . ASP A 1 88 ? 1.294 20.819 -20.291 1.00 76.62 88 ASP A C 1
ATOM 679 O O . ASP A 1 88 ? 0.226 20.713 -20.885 1.00 76.62 88 ASP A O 1
ATOM 683 N N . THR A 1 89 ? 2.205 19.850 -20.293 1.00 62.81 89 THR A N 1
ATOM 684 C CA . THR A 1 89 ? 1.977 18.549 -20.939 1.00 62.81 89 THR A CA 1
ATOM 685 C C . THR A 1 89 ? 0.881 17.747 -20.246 1.00 62.81 89 THR A C 1
ATOM 687 O O . THR A 1 89 ? 0.176 16.987 -20.905 1.00 62.81 89 THR A O 1
ATOM 690 N N . VAL A 1 90 ? 0.697 17.956 -18.942 1.00 56.81 90 VAL A N 1
ATOM 691 C CA . VAL A 1 90 ? -0.387 17.361 -18.164 1.00 56.81 90 VAL A CA 1
ATOM 692 C C . VAL A 1 90 ? -1.745 18.007 -18.471 1.00 56.81 90 VAL A C 1
ATOM 694 O O . VAL A 1 90 ? -2.725 17.278 -18.578 1.00 56.81 90 VAL A O 1
ATOM 697 N N . ASP A 1 91 ? -1.810 19.331 -18.652 1.00 49.81 91 ASP A N 1
ATOM 698 C CA . ASP A 1 91 ? -3.053 20.043 -19.019 1.00 49.81 91 ASP A CA 1
ATOM 699 C C . ASP A 1 91 ? -3.417 19.929 -20.510 1.00 49.81 91 ASP A C 1
ATOM 701 O O . ASP A 1 91 ? -4.582 20.059 -20.883 1.00 49.81 91 ASP A O 1
ATOM 705 N N . ALA A 1 92 ? -2.433 19.709 -21.390 1.00 44.72 92 ALA A N 1
ATOM 706 C CA . ALA A 1 92 ? -2.635 19.614 -22.839 1.00 44.72 92 ALA A CA 1
ATOM 707 C C . ALA A 1 92 ? -3.046 18.212 -23.329 1.00 44.72 92 ALA A C 1
ATOM 709 O O . ALA A 1 92 ? -3.318 18.038 -24.522 1.00 44.72 92 ALA A O 1
ATOM 710 N N . ALA A 1 93 ? -3.097 17.211 -22.446 1.00 44.12 93 ALA A N 1
ATOM 711 C CA . ALA A 1 93 ? -3.647 15.903 -22.775 1.00 44.12 93 ALA A CA 1
ATOM 712 C C . ALA A 1 93 ? -5.170 16.022 -22.977 1.00 44.12 93 ALA A C 1
ATOM 714 O O . ALA A 1 93 ? -5.902 16.474 -22.100 1.00 44.12 93 ALA A O 1
ATOM 715 N N . ALA A 1 94 ? -5.649 15.654 -24.169 1.00 38.97 94 ALA A N 1
ATOM 716 C CA . ALA A 1 94 ? -7.072 15.624 -24.492 1.00 38.97 94 ALA A CA 1
ATOM 717 C C . ALA A 1 94 ? -7.863 14.764 -23.477 1.00 38.97 94 ALA A C 1
ATOM 719 O O . ALA A 1 94 ? -7.355 13.731 -23.047 1.00 38.97 94 ALA A O 1
ATOM 720 N N . PRO A 1 95 ? -9.117 15.125 -23.149 1.00 44.34 95 PRO A N 1
ATOM 721 C CA . PRO A 1 95 ? -9.888 14.513 -22.059 1.00 44.34 95 PRO A CA 1
ATOM 722 C C . PRO A 1 95 ? -10.342 13.055 -22.273 1.00 44.34 95 PRO A C 1
ATOM 724 O O . PRO A 1 95 ? -11.011 12.519 -21.398 1.00 44.34 95 PRO A O 1
ATOM 727 N N . ASP A 1 96 ? -9.994 12.401 -23.388 1.00 44.31 96 ASP A N 1
ATOM 728 C CA . ASP A 1 96 ? -10.593 11.110 -23.775 1.00 44.31 96 ASP A CA 1
ATOM 729 C C . ASP A 1 96 ? -9.597 9.934 -23.916 1.00 44.31 96 ASP A C 1
ATOM 731 O O . ASP A 1 96 ? -9.989 8.852 -24.353 1.00 44.31 96 ASP A O 1
ATOM 735 N N . ALA A 1 97 ? -8.324 10.090 -23.528 1.00 39.94 97 ALA A N 1
ATOM 736 C CA . ALA A 1 97 ? -7.414 8.954 -23.325 1.00 39.94 97 ALA A CA 1
ATOM 737 C C . ALA A 1 97 ? -6.430 9.244 -22.178 1.00 39.94 97 ALA A C 1
ATOM 739 O O . ALA A 1 97 ? -5.872 10.345 -22.150 1.00 39.94 97 ALA A O 1
ATOM 740 N N . PRO A 1 98 ? -6.180 8.294 -21.255 1.00 50.59 98 PRO A N 1
ATOM 741 C CA . PRO A 1 98 ? -5.153 8.485 -20.240 1.00 50.59 98 PRO A CA 1
ATOM 742 C C . PRO A 1 98 ? -3.794 8.692 -20.932 1.00 50.59 98 PRO A C 1
ATOM 744 O O . PRO A 1 98 ? -3.506 8.017 -21.928 1.00 50.59 98 PRO A O 1
ATOM 747 N N . PRO A 1 99 ? -2.955 9.639 -20.470 1.00 64.12 99 PRO A N 1
ATOM 748 C CA . PRO A 1 99 ? -1.616 9.804 -21.014 1.00 64.12 99 PRO A CA 1
ATOM 749 C C . PRO A 1 99 ? -0.836 8.509 -20.774 1.00 64.12 99 PRO A C 1
ATOM 751 O O . PRO A 1 99 ? -0.500 8.175 -19.640 1.00 64.12 99 PRO A O 1
ATOM 754 N N . THR A 1 100 ? -0.564 7.759 -21.840 1.00 75.56 100 THR A N 1
ATOM 755 C CA . THR A 1 100 ? 0.195 6.517 -21.716 1.00 75.56 100 THR A CA 1
ATOM 756 C C . THR A 1 100 ? 1.642 6.814 -21.332 1.00 75.56 100 THR A C 1
ATOM 758 O O . THR A 1 100 ? 2.255 7.738 -21.872 1.00 75.56 100 THR A O 1
ATOM 761 N N . THR A 1 101 ? 2.214 6.008 -20.444 1.00 85.75 101 THR A N 1
ATOM 762 C CA . THR A 1 101 ? 3.597 6.140 -19.977 1.00 85.75 101 THR A CA 1
ATOM 763 C C . THR A 1 101 ? 4.501 5.144 -20.701 1.00 85.75 101 THR A C 1
ATOM 765 O O . THR A 1 101 ? 4.290 3.934 -20.630 1.00 85.75 101 THR A O 1
ATOM 768 N N . ASP A 1 102 ? 5.544 5.647 -21.364 1.00 91.12 102 ASP A N 1
ATOM 769 C CA . ASP A 1 102 ? 6.599 4.822 -21.960 1.00 91.12 102 ASP A CA 1
ATOM 770 C C . ASP A 1 102 ? 7.710 4.553 -20.938 1.00 91.12 102 ASP A C 1
ATOM 772 O O . ASP A 1 102 ? 8.310 5.491 -20.399 1.00 91.12 102 ASP A O 1
ATOM 776 N N . LEU A 1 103 ? 8.011 3.280 -20.698 1.00 92.56 103 LEU A N 1
ATOM 777 C CA . LEU A 1 103 ? 8.953 2.805 -19.690 1.00 92.56 103 LEU A CA 1
ATOM 778 C C . LEU A 1 103 ? 10.193 2.191 -20.342 1.00 92.56 103 LEU A C 1
ATOM 780 O O . LEU A 1 103 ? 10.086 1.448 -21.313 1.00 92.56 103 LEU A O 1
ATOM 784 N N . LEU A 1 104 ? 11.363 2.435 -19.757 1.00 94.31 104 LEU A N 1
ATOM 785 C CA . LEU A 1 104 ? 12.618 1.779 -20.123 1.00 94.31 104 LEU A CA 1
ATOM 786 C C . LEU A 1 104 ? 13.190 1.022 -18.927 1.00 94.31 104 LEU A C 1
ATOM 788 O O . LEU A 1 104 ? 13.526 1.629 -17.917 1.00 94.31 104 LEU A O 1
ATOM 792 N N . LEU A 1 105 ? 13.340 -0.291 -19.047 1.00 93.88 105 LEU A N 1
ATOM 793 C CA . LEU A 1 105 ? 13.914 -1.144 -18.019 1.00 93.88 105 LEU A CA 1
ATOM 794 C C . LEU A 1 105 ? 15.430 -1.263 -18.207 1.00 93.88 105 LEU A C 1
ATOM 796 O O . LEU A 1 105 ? 15.904 -1.750 -19.235 1.00 93.88 105 LEU A O 1
ATOM 800 N N . MET A 1 106 ? 16.174 -0.797 -17.204 1.00 92.19 106 MET A N 1
ATOM 801 C CA . MET A 1 106 ? 17.635 -0.730 -17.197 1.00 92.19 106 MET A CA 1
ATOM 802 C C . MET A 1 106 ? 18.210 -1.172 -15.849 1.00 92.19 106 MET A C 1
ATOM 804 O O . MET A 1 106 ? 17.547 -1.034 -14.823 1.00 92.19 106 MET A O 1
ATOM 808 N N . PRO A 1 107 ? 19.468 -1.637 -15.797 1.00 93.06 107 PRO A N 1
ATOM 809 C CA . PRO A 1 107 ? 20.398 -1.861 -16.913 1.00 93.06 107 PRO A CA 1
ATOM 810 C C . PRO A 1 107 ? 20.048 -3.096 -17.769 1.00 93.06 107 PRO A C 1
ATOM 812 O O . PRO A 1 107 ? 18.993 -3.689 -17.587 1.00 93.06 107 PRO A O 1
ATOM 815 N N . ALA A 1 108 ? 20.897 -3.469 -18.732 1.00 93.88 108 ALA A N 1
ATOM 816 C CA . ALA A 1 108 ? 20.656 -4.640 -19.576 1.00 93.88 108 ALA A CA 1
ATOM 817 C C . ALA A 1 108 ? 20.579 -5.951 -18.766 1.00 93.88 108 ALA A C 1
ATOM 819 O O . ALA A 1 108 ? 21.364 -6.148 -17.833 1.00 93.88 108 ALA A O 1
ATOM 820 N N . PHE A 1 109 ? 19.665 -6.849 -19.144 1.00 95.75 109 PHE A N 1
ATOM 821 C CA . PHE A 1 109 ? 19.617 -8.222 -18.630 1.00 95.75 109 PHE A CA 1
ATOM 822 C C . PHE A 1 109 ? 20.608 -9.114 -19.373 1.00 95.75 109 PHE A C 1
ATOM 824 O O . PHE A 1 109 ? 20.595 -9.154 -20.602 1.00 95.75 109 PHE A O 1
ATOM 831 N N . ASP A 1 110 ? 21.420 -9.863 -18.626 1.00 94.50 110 ASP A N 1
ATOM 832 C CA . ASP A 1 110 ? 22.424 -10.768 -19.204 1.00 94.50 110 ASP A CA 1
ATOM 833 C C . ASP A 1 110 ? 21.924 -12.211 -19.336 1.00 94.50 110 ASP A C 1
ATOM 835 O O . ASP A 1 110 ? 22.526 -13.005 -20.051 1.00 94.50 110 ASP A O 1
ATOM 839 N N . ASP A 1 111 ? 20.850 -12.572 -18.630 1.00 94.56 111 ASP A N 1
ATOM 840 C CA . ASP A 1 111 ? 20.314 -13.928 -18.627 1.00 94.56 111 ASP A CA 1
ATOM 841 C C . ASP A 1 111 ? 18.780 -13.965 -18.510 1.00 94.56 111 ASP A C 1
ATOM 843 O O . ASP A 1 111 ? 18.140 -13.064 -17.957 1.00 94.56 111 ASP A O 1
ATOM 847 N N . GLU A 1 112 ? 18.190 -15.036 -19.050 1.00 94.81 112 GLU A N 1
ATOM 848 C CA . GLU A 1 112 ? 16.737 -15.236 -19.110 1.00 94.81 112 GLU A CA 1
ATOM 849 C C . GLU A 1 112 ? 16.109 -15.367 -17.711 1.00 94.81 112 GLU A C 1
ATOM 851 O O . GLU A 1 112 ? 14.990 -14.906 -17.497 1.00 94.81 112 GLU A O 1
ATOM 856 N N . ALA A 1 113 ? 16.822 -15.942 -16.737 1.00 92.56 113 ALA A N 1
ATOM 857 C CA . ALA A 1 113 ? 16.288 -16.152 -15.392 1.00 92.56 113 ALA A CA 1
ATOM 858 C C . ALA A 1 113 ? 16.154 -14.829 -14.624 1.00 92.56 113 ALA A C 1
ATOM 860 O O . ALA A 1 113 ? 15.115 -14.570 -14.016 1.00 92.56 113 ALA A O 1
ATOM 861 N N . SER A 1 114 ? 17.165 -13.961 -14.704 1.00 91.75 114 SER A N 1
ATOM 862 C CA . SER A 1 114 ? 17.117 -12.605 -14.158 1.00 91.75 114 SER A CA 1
ATOM 863 C C . SER A 1 114 ? 15.997 -11.794 -14.805 1.00 91.75 114 SER A C 1
ATOM 865 O O . SER A 1 114 ? 15.259 -11.109 -14.095 1.00 91.75 114 SER A O 1
ATOM 867 N N . LEU A 1 115 ? 15.822 -11.895 -16.128 1.00 94.44 115 LEU A N 1
ATOM 868 C CA . LEU A 1 115 ? 14.709 -11.237 -16.811 1.00 94.44 115 LEU A CA 1
ATOM 869 C C . LEU A 1 115 ? 13.354 -11.768 -16.322 1.00 94.44 115 LEU A C 1
ATOM 871 O O . LEU A 1 115 ? 12.469 -10.966 -16.040 1.00 94.44 115 LEU A O 1
ATOM 875 N N . ALA A 1 116 ? 13.193 -13.085 -16.166 1.00 93.50 116 ALA A N 1
ATOM 876 C CA . ALA A 1 116 ? 11.941 -13.681 -15.697 1.00 93.50 116 ALA A CA 1
ATOM 877 C C . ALA A 1 116 ? 11.579 -13.232 -14.276 1.00 93.50 116 ALA A C 1
ATOM 879 O O . ALA A 1 116 ? 10.433 -12.862 -14.014 1.00 93.50 116 ALA A O 1
ATOM 880 N N . GLU A 1 117 ? 12.563 -13.208 -13.374 1.00 89.25 117 GLU A N 1
ATOM 881 C CA . GLU A 1 117 ? 12.390 -12.762 -11.990 1.00 89.25 117 GLU A CA 1
ATOM 882 C C . GLU A 1 117 ? 11.910 -11.304 -11.919 1.00 89.25 117 GLU A C 1
ATOM 884 O O . GLU A 1 117 ? 10.957 -10.992 -11.201 1.00 89.25 117 GLU A O 1
ATOM 889 N N . HIS A 1 118 ? 12.544 -10.403 -12.675 1.00 90.38 118 HIS A N 1
ATOM 890 C CA . HIS A 1 118 ? 12.228 -8.975 -12.623 1.00 90.38 118 HIS A CA 1
ATOM 891 C C . HIS A 1 118 ? 10.972 -8.633 -13.415 1.00 90.38 118 HIS A C 1
ATOM 893 O O . HIS A 1 118 ? 10.122 -7.907 -12.901 1.00 90.38 118 HIS A O 1
ATOM 899 N N . LEU A 1 119 ? 10.806 -9.181 -14.623 1.00 91.62 119 LEU A N 1
ATOM 900 C CA . LEU A 1 119 ? 9.620 -8.928 -15.436 1.00 91.62 119 LEU A CA 1
ATOM 901 C C . LEU A 1 119 ? 8.358 -9.441 -14.740 1.00 91.62 119 LEU A C 1
ATOM 903 O O . LEU A 1 119 ? 7.354 -8.739 -14.749 1.00 91.62 119 LEU A O 1
ATOM 907 N N . GLY A 1 120 ? 8.415 -10.593 -14.063 1.00 91.56 120 GLY A N 1
ATOM 908 C CA . GLY A 1 120 ? 7.283 -11.098 -13.286 1.00 91.56 120 GLY A CA 1
ATOM 909 C C . GLY A 1 120 ? 6.864 -10.156 -12.149 1.00 91.56 120 GLY A C 1
ATOM 910 O O . GLY A 1 120 ? 5.680 -9.879 -11.959 1.00 91.56 120 GLY A O 1
ATOM 911 N N . ARG A 1 121 ? 7.832 -9.592 -11.418 1.00 88.94 121 ARG A N 1
ATOM 912 C CA . ARG A 1 121 ? 7.567 -8.608 -10.352 1.00 88.94 121 ARG A CA 1
ATOM 913 C C . ARG A 1 121 ? 7.040 -7.292 -10.909 1.00 88.94 121 ARG A C 1
ATOM 915 O O . ARG A 1 121 ? 6.086 -6.744 -10.368 1.00 88.94 121 ARG A O 1
ATOM 922 N N . ILE A 1 122 ? 7.647 -6.792 -11.980 1.00 88.44 122 ILE A N 1
ATOM 923 C CA . ILE A 1 122 ? 7.241 -5.541 -12.625 1.00 88.44 122 ILE A CA 1
ATOM 924 C C . ILE A 1 122 ? 5.826 -5.675 -13.167 1.00 88.44 122 ILE A C 1
ATOM 926 O O . ILE A 1 122 ? 5.002 -4.823 -12.860 1.00 88.44 122 ILE A O 1
ATOM 930 N N . ALA A 1 123 ? 5.529 -6.762 -13.886 1.00 91.81 123 ALA A N 1
ATOM 931 C CA . ALA A 1 123 ? 4.203 -7.043 -14.426 1.00 91.81 123 ALA A CA 1
ATOM 932 C C . ALA A 1 123 ? 3.128 -7.045 -13.333 1.00 91.81 123 ALA A C 1
ATOM 934 O O . ALA A 1 123 ? 2.041 -6.520 -13.547 1.00 91.81 123 ALA A O 1
ATOM 935 N N . TRP A 1 124 ? 3.448 -7.560 -12.142 1.00 90.94 124 TRP A N 1
ATOM 936 C CA . TRP A 1 124 ? 2.565 -7.452 -10.985 1.00 90.94 124 TRP A CA 1
ATOM 937 C C . TRP A 1 124 ? 2.354 -6.009 -10.521 1.00 90.94 124 TRP A C 1
ATOM 939 O O . TRP A 1 124 ? 1.219 -5.564 -10.362 1.00 90.94 124 TRP A O 1
ATOM 949 N N . TYR A 1 125 ? 3.436 -5.265 -10.282 1.00 86.94 125 TYR A N 1
ATOM 950 C CA . TYR A 1 125 ? 3.323 -3.917 -9.730 1.00 86.94 125 TYR A CA 1
ATOM 951 C C . TYR A 1 125 ? 2.651 -2.946 -10.700 1.00 86.94 125 TYR A C 1
ATOM 953 O O . TYR A 1 125 ? 1.857 -2.124 -10.266 1.00 86.94 125 TYR A O 1
ATOM 961 N N . VAL A 1 126 ? 2.889 -3.070 -12.002 1.00 87.75 126 VAL A N 1
ATOM 962 C CA . VAL A 1 126 ? 2.220 -2.224 -12.999 1.00 87.75 126 VAL A CA 1
ATOM 963 C C . VAL A 1 126 ? 0.861 -2.769 -13.442 1.00 87.75 126 VAL A C 1
ATOM 965 O O . VAL A 1 126 ? 0.177 -2.108 -14.211 1.00 87.75 126 VAL A O 1
ATOM 968 N N . GLY A 1 127 ? 0.454 -3.949 -12.961 1.00 90.31 127 GLY A N 1
ATOM 969 C CA . GLY A 1 127 ? -0.772 -4.644 -13.364 1.00 90.31 127 GLY A CA 1
ATOM 970 C C . GLY A 1 127 ? -2.039 -3.778 -13.364 1.00 90.31 127 GLY A C 1
ATOM 971 O O . GLY A 1 127 ? -2.722 -3.767 -14.388 1.00 90.31 127 GLY A O 1
ATOM 972 N N . PRO A 1 128 ? -2.328 -2.997 -12.299 1.00 88.50 128 PRO A N 1
ATOM 973 C CA . PRO A 1 128 ? -3.496 -2.110 -12.270 1.00 88.50 128 PRO A CA 1
ATOM 974 C C . PRO A 1 128 ? -3.519 -1.048 -13.382 1.00 88.50 128 PRO A C 1
ATOM 976 O O . PRO A 1 128 ? -4.584 -0.539 -13.705 1.00 88.50 128 PRO A O 1
ATOM 979 N N . TRP A 1 129 ? -2.363 -0.743 -13.976 1.00 88.25 129 TRP A N 1
ATOM 980 C CA . TRP A 1 129 ? -2.164 0.294 -14.994 1.00 88.25 129 TRP A CA 1
ATOM 981 C C . TRP A 1 129 ? -1.551 -0.259 -16.277 1.00 88.25 129 TRP A C 1
ATOM 983 O O . TRP A 1 129 ? -0.940 0.471 -17.055 1.00 88.25 129 TRP A O 1
ATOM 993 N N . ILE A 1 130 ? -1.672 -1.567 -16.512 1.00 89.38 130 ILE A N 1
ATOM 994 C CA . ILE A 1 130 ? -1.047 -2.211 -17.671 1.00 89.38 130 ILE A CA 1
ATOM 995 C C . ILE A 1 130 ? -1.524 -1.597 -18.992 1.00 89.38 130 ILE A C 1
ATOM 997 O O . ILE A 1 130 ? -0.769 -1.540 -19.964 1.00 89.38 130 ILE A O 1
ATOM 1001 N N . ASP A 1 131 ? -2.758 -1.089 -19.007 1.00 87.62 131 ASP A N 1
ATOM 1002 C CA . ASP A 1 131 ? -3.344 -0.427 -20.164 1.00 87.62 131 ASP A CA 1
ATOM 1003 C C . ASP A 1 131 ? -2.838 1.001 -20.385 1.00 87.62 131 ASP A C 1
ATOM 1005 O O . ASP A 1 131 ? -2.783 1.444 -21.538 1.00 87.62 131 ASP A O 1
ATOM 1009 N N . ASP A 1 132 ? -2.352 1.649 -19.325 1.00 86.88 132 ASP A N 1
ATOM 1010 C CA . ASP A 1 132 ? -1.736 2.978 -19.351 1.00 86.88 132 ASP A CA 1
ATOM 1011 C C . ASP A 1 132 ? -0.256 2.928 -19.762 1.00 86.88 132 ASP A C 1
ATOM 1013 O O . ASP A 1 132 ? 0.394 3.963 -19.902 1.00 86.88 132 ASP A O 1
ATOM 1017 N N . ILE A 1 133 ? 0.314 1.741 -19.984 1.00 90.50 133 ILE A N 1
ATOM 1018 C CA . ILE A 1 133 ? 1.680 1.600 -20.500 1.00 90.50 133 ILE A CA 1
ATOM 1019 C C . ILE A 1 133 ? 1.654 1.718 -22.024 1.00 90.50 133 ILE A C 1
ATOM 1021 O O . ILE A 1 133 ? 1.068 0.878 -22.710 1.00 90.50 133 ILE A O 1
ATOM 1025 N N . GLY A 1 134 ? 2.325 2.737 -22.563 1.00 90.75 134 GLY A N 1
ATOM 1026 C CA . GLY A 1 134 ? 2.441 2.948 -24.010 1.00 90.75 134 GLY A CA 1
ATOM 1027 C C . GLY A 1 134 ? 3.385 1.928 -24.641 1.00 90.75 134 GLY A C 1
ATOM 1028 O O . GLY A 1 134 ? 2.982 1.122 -25.480 1.00 90.75 134 GLY A O 1
ATOM 1029 N N . ALA A 1 135 ? 4.629 1.916 -24.168 1.00 93.50 135 ALA A N 1
ATOM 1030 C CA . ALA A 1 135 ? 5.634 0.913 -24.497 1.00 93.50 135 ALA A CA 1
ATOM 1031 C C . ALA A 1 135 ? 6.488 0.556 -23.272 1.00 93.50 135 ALA A C 1
ATOM 1033 O O . ALA A 1 135 ? 6.894 1.437 -22.514 1.00 93.50 135 ALA A O 1
ATOM 1034 N N . LEU A 1 136 ? 6.821 -0.728 -23.116 1.00 95.25 136 LEU A N 1
ATOM 1035 C CA . LEU A 1 136 ? 7.860 -1.202 -22.202 1.00 95.25 136 LEU A CA 1
ATOM 1036 C C . LEU A 1 136 ? 9.095 -1.613 -23.003 1.00 95.25 136 LEU A C 1
ATOM 1038 O O . LEU A 1 136 ? 9.106 -2.618 -23.702 1.00 95.25 136 LEU A O 1
ATOM 1042 N N . ARG A 1 137 ? 10.171 -0.856 -22.875 1.00 96.19 137 ARG A N 1
ATOM 1043 C CA . ARG A 1 137 ? 11.446 -1.133 -23.530 1.00 96.19 137 ARG A CA 1
ATOM 1044 C C . ARG A 1 137 ? 12.352 -1.883 -22.571 1.00 96.19 137 ARG A C 1
ATOM 1046 O O . ARG A 1 137 ? 12.599 -1.398 -21.472 1.00 96.19 137 ARG A O 1
ATOM 1053 N N . ILE A 1 138 ? 12.854 -3.048 -22.964 1.00 96.38 138 ILE A N 1
ATOM 1054 C CA . ILE A 1 138 ? 13.731 -3.869 -22.121 1.00 96.38 138 ILE A CA 1
ATOM 1055 C C . ILE A 1 138 ? 15.064 -4.039 -22.826 1.00 96.38 138 ILE A C 1
ATOM 1057 O O . ILE A 1 138 ? 15.120 -4.575 -23.934 1.00 96.38 138 ILE A O 1
ATOM 1061 N N . VAL A 1 139 ? 16.143 -3.609 -22.173 1.00 95.50 139 VAL A N 1
ATOM 1062 C CA . VAL A 1 139 ? 17.487 -3.822 -22.707 1.00 95.50 139 VAL A CA 1
ATOM 1063 C C . VAL A 1 139 ? 17.981 -5.210 -22.316 1.00 95.50 139 VAL A C 1
ATOM 1065 O O . VAL A 1 139 ? 17.930 -5.595 -21.148 1.00 95.50 139 VAL A O 1
ATOM 1068 N N . VAL A 1 140 ? 18.456 -5.971 -23.295 1.00 96.75 140 VAL A N 1
ATOM 1069 C CA . VAL A 1 140 ? 18.898 -7.356 -23.129 1.00 96.75 140 VAL A CA 1
ATOM 1070 C C . VAL A 1 140 ? 20.230 -7.608 -23.832 1.00 96.75 140 VAL A C 1
ATOM 1072 O O . VAL A 1 140 ? 20.599 -6.929 -24.797 1.00 96.75 140 VAL A O 1
ATOM 1075 N N . ALA A 1 141 ? 20.955 -8.613 -23.355 1.00 94.56 141 ALA A N 1
ATOM 1076 C CA . ALA A 1 141 ? 22.153 -9.114 -24.003 1.00 94.56 141 ALA A CA 1
ATOM 1077 C C . ALA A 1 141 ? 21.850 -9.699 -25.407 1.00 94.56 141 ALA A C 1
ATOM 1079 O O . ALA A 1 141 ? 20.718 -10.103 -25.692 1.00 94.56 141 ALA A O 1
ATOM 1080 N N . PRO A 1 142 ? 22.851 -9.745 -26.313 1.00 90.88 142 PRO A N 1
ATOM 1081 C CA . PRO A 1 142 ? 22.686 -10.200 -27.700 1.00 90.88 142 PRO A CA 1
ATOM 1082 C C . PRO A 1 142 ? 22.004 -11.558 -27.871 1.00 90.88 142 PRO A C 1
ATOM 1084 O O . PRO A 1 142 ? 21.239 -11.758 -28.809 1.00 90.88 142 PRO A O 1
ATOM 1087 N N . ASP A 1 143 ? 22.311 -12.492 -26.983 1.00 92.06 143 ASP A N 1
ATOM 1088 C CA . ASP A 1 143 ? 21.825 -13.867 -26.984 1.00 92.06 143 ASP A CA 1
ATOM 1089 C C . ASP A 1 143 ? 20.368 -13.997 -26.526 1.00 92.06 143 ASP A C 1
ATOM 1091 O O . ASP A 1 143 ? 19.714 -14.986 -26.857 1.00 92.06 143 ASP A O 1
ATOM 1095 N N . LEU A 1 144 ? 19.833 -12.984 -25.842 1.00 93.94 144 LEU A N 1
ATOM 1096 C CA . LEU A 1 144 ? 18.444 -12.951 -25.392 1.00 93.94 144 LEU A CA 1
ATOM 1097 C C . LEU A 1 144 ? 17.488 -12.303 -26.398 1.00 93.94 144 LEU A C 1
ATOM 1099 O O . LEU A 1 144 ? 16.287 -12.510 -26.281 1.00 93.94 144 LEU A O 1
ATOM 1103 N N . GLY A 1 145 ? 17.971 -11.565 -27.405 1.00 88.88 145 GLY A N 1
ATOM 1104 C CA . GLY A 1 145 ? 17.157 -10.807 -28.377 1.00 88.88 145 GLY A CA 1
ATOM 1105 C C . GLY A 1 145 ? 16.306 -11.638 -29.358 1.00 88.88 145 GLY A C 1
ATOM 1106 O O . GLY A 1 145 ? 16.100 -11.229 -30.499 1.00 88.88 145 GLY A O 1
ATOM 1107 N N . THR A 1 146 ? 15.847 -12.827 -28.962 1.00 91.81 146 THR A N 1
ATOM 1108 C CA . THR A 1 146 ? 15.028 -13.737 -29.772 1.00 91.81 146 THR A CA 1
ATOM 1109 C C . THR A 1 146 ? 13.541 -13.355 -29.731 1.00 91.81 146 THR A C 1
ATOM 1111 O O . THR A 1 146 ? 13.052 -13.033 -28.648 1.00 91.81 146 THR A O 1
ATOM 1114 N N . PRO A 1 147 ? 12.782 -13.467 -30.843 1.00 88.44 147 PRO A N 1
ATOM 1115 C CA . PRO A 1 147 ? 11.361 -13.093 -30.882 1.00 88.44 147 PRO A CA 1
ATOM 1116 C C . PRO A 1 147 ? 10.458 -13.834 -29.886 1.00 88.44 147 PRO A C 1
ATOM 1118 O O . PRO A 1 147 ? 9.445 -13.290 -29.468 1.00 88.44 147 PRO A O 1
ATOM 1121 N N . ASP A 1 148 ? 10.813 -15.062 -29.506 1.00 92.44 148 ASP A N 1
ATOM 1122 C CA . ASP A 1 148 ? 10.046 -15.905 -28.585 1.00 92.44 148 ASP A CA 1
ATOM 1123 C C . ASP A 1 148 ? 10.454 -15.737 -27.109 1.00 92.44 148 ASP A C 1
ATOM 1125 O O . ASP A 1 148 ? 9.883 -16.403 -26.248 1.00 92.44 148 ASP A O 1
ATOM 1129 N N . LEU A 1 149 ? 11.412 -14.848 -26.789 1.00 94.31 149 LEU A N 1
ATOM 1130 C CA . LEU A 1 149 ? 11.911 -14.656 -25.418 1.00 94.31 149 LEU A CA 1
ATOM 1131 C C . LEU A 1 149 ? 10.764 -14.411 -24.433 1.00 94.31 149 LEU A C 1
ATOM 1133 O O . LEU A 1 149 ? 10.677 -15.092 -23.420 1.00 94.31 149 LEU A O 1
ATOM 1137 N N . LEU A 1 150 ? 9.873 -13.464 -24.729 1.00 93.31 150 LEU A N 1
ATOM 1138 C CA . LEU A 1 150 ? 8.807 -13.070 -23.802 1.00 93.31 150 LEU A CA 1
ATOM 1139 C C . LEU A 1 150 ? 7.769 -14.180 -23.586 1.00 93.31 150 LEU A C 1
ATOM 1141 O O . LEU A 1 150 ? 7.271 -14.337 -22.472 1.00 93.31 150 LEU A O 1
ATOM 1145 N N . ASP A 1 151 ? 7.502 -14.999 -24.607 1.00 91.81 151 ASP A N 1
ATOM 1146 C CA . ASP A 1 151 ? 6.649 -16.183 -24.473 1.00 91.81 151 ASP A CA 1
ATOM 1147 C C . ASP A 1 151 ? 7.304 -17.228 -23.560 1.00 91.81 151 ASP A C 1
ATOM 1149 O O . ASP A 1 151 ? 6.640 -17.790 -22.683 1.00 91.81 151 ASP A O 1
ATOM 1153 N N . ARG A 1 152 ? 8.620 -17.453 -23.712 1.00 94.31 152 ARG A N 1
ATOM 1154 C CA . ARG A 1 152 ? 9.377 -18.332 -22.809 1.00 94.31 152 ARG A CA 1
ATOM 1155 C C . ARG A 1 152 ? 9.334 -17.806 -21.379 1.00 94.31 152 ARG A C 1
ATOM 1157 O O . ARG A 1 152 ? 8.960 -18.572 -20.493 1.00 94.31 152 ARG A O 1
ATOM 1164 N N . ILE A 1 153 ? 9.598 -16.513 -21.174 1.00 93.88 153 ILE A N 1
ATOM 1165 C CA . ILE A 1 153 ? 9.536 -15.849 -19.862 1.00 93.88 153 ILE A CA 1
ATOM 1166 C 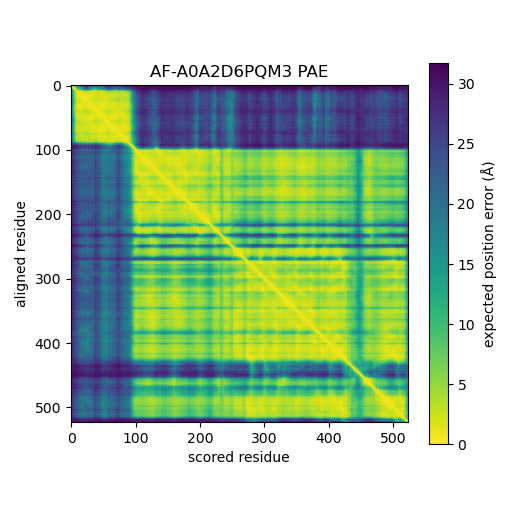C . ILE A 1 153 ? 8.159 -16.025 -19.212 1.00 93.88 153 ILE A C 1
ATOM 1168 O O . ILE A 1 153 ? 8.071 -16.422 -18.051 1.00 93.88 153 ILE A O 1
ATOM 1172 N N . ALA A 1 154 ? 7.069 -15.812 -19.955 1.00 91.25 154 ALA A N 1
ATOM 1173 C CA . ALA A 1 154 ? 5.721 -16.015 -19.427 1.00 91.25 154 ALA A CA 1
ATOM 1174 C C . ALA A 1 154 ? 5.513 -17.451 -18.911 1.00 91.25 154 ALA A C 1
ATOM 1176 O O . ALA A 1 154 ? 4.875 -17.652 -17.878 1.00 91.25 154 ALA A O 1
ATOM 1177 N N . THR A 1 155 ? 6.077 -18.455 -19.592 1.00 91.69 155 THR A N 1
ATOM 1178 C CA . THR A 1 155 ? 5.999 -19.866 -19.167 1.00 91.69 155 THR A CA 1
ATOM 1179 C C . THR A 1 155 ? 6.999 -20.266 -18.084 1.00 91.69 155 THR A C 1
ATOM 1181 O O . THR A 1 155 ? 6.758 -21.250 -17.386 1.00 91.69 155 THR A O 1
ATOM 1184 N N . SER A 1 156 ? 8.100 -19.529 -17.932 1.00 90.44 156 SER A N 1
ATOM 1185 C CA . SER A 1 156 ? 9.175 -19.805 -16.972 1.00 90.44 156 SER A CA 1
ATOM 1186 C C . SER A 1 156 ? 9.134 -18.906 -15.733 1.00 90.44 156 SER A C 1
ATOM 1188 O O . SER A 1 156 ? 10.059 -18.951 -14.920 1.00 90.44 156 SER A O 1
ATOM 1190 N N . THR A 1 157 ? 8.058 -18.126 -15.562 1.00 85.75 157 THR A N 1
ATOM 1191 C CA . THR A 1 157 ? 7.818 -17.298 -14.373 1.00 85.75 157 THR A CA 1
ATOM 1192 C C . THR A 1 157 ? 8.041 -18.118 -13.087 1.00 85.75 157 THR A C 1
ATOM 1194 O O . THR A 1 157 ? 7.480 -19.212 -12.965 1.00 85.75 157 THR A O 1
ATOM 1197 N N . PRO A 1 158 ? 8.825 -17.610 -12.118 1.00 86.69 158 PRO A N 1
ATOM 1198 C CA . PRO A 1 158 ? 9.120 -18.323 -10.878 1.00 86.69 158 PRO A CA 1
ATOM 1199 C C . PRO A 1 158 ? 7.877 -18.714 -10.062 1.00 86.69 158 PRO A C 1
ATOM 1201 O O . PRO A 1 158 ? 6.942 -17.931 -9.906 1.00 86.69 158 PRO A O 1
ATOM 1204 N N . ASP A 1 159 ? 7.901 -19.905 -9.459 1.00 86.25 159 ASP A N 1
ATOM 1205 C CA . ASP A 1 159 ? 6.768 -20.493 -8.722 1.00 86.25 159 ASP A CA 1
ATOM 1206 C C . ASP A 1 159 ? 6.489 -19.856 -7.345 1.00 86.25 159 ASP A C 1
ATOM 1208 O O . ASP A 1 159 ? 5.459 -20.136 -6.716 1.00 86.25 159 ASP A O 1
ATOM 1212 N N . HIS A 1 160 ? 7.405 -19.011 -6.855 1.00 83.25 160 HIS A N 1
ATOM 1213 C CA . HIS A 1 160 ? 7.215 -18.211 -5.642 1.00 83.25 160 HIS A CA 1
ATOM 1214 C C . HIS A 1 160 ? 6.393 -16.943 -5.876 1.00 83.25 160 HIS A C 1
ATOM 1216 O O . HIS A 1 160 ? 5.946 -16.341 -4.892 1.00 83.25 160 HIS A O 1
ATOM 1222 N N . LEU A 1 161 ? 6.193 -16.551 -7.138 1.00 87.88 161 LEU A N 1
ATOM 1223 C CA . LEU A 1 161 ? 5.347 -15.426 -7.512 1.00 87.88 161 LEU A CA 1
ATOM 1224 C C . LEU A 1 161 ? 3.865 -15.832 -7.604 1.00 87.88 161 LEU A C 1
ATOM 1226 O O . LEU A 1 161 ? 3.509 -17.010 -7.549 1.00 87.88 161 LEU A O 1
ATOM 1230 N N . ASP A 1 162 ? 2.992 -14.833 -7.699 1.00 89.62 162 ASP A N 1
ATOM 1231 C CA . ASP A 1 162 ? 1.548 -15.012 -7.785 1.00 89.62 162 ASP A CA 1
ATOM 1232 C C . ASP A 1 162 ? 1.150 -15.761 -9.080 1.00 89.62 162 ASP A C 1
ATOM 1234 O O . ASP A 1 162 ? 1.703 -15.474 -10.147 1.00 89.62 162 ASP A O 1
ATOM 1238 N N . PRO A 1 163 ? 0.181 -16.698 -9.028 1.00 90.38 163 PRO A N 1
ATOM 1239 C CA . PRO A 1 163 ? -0.275 -17.451 -10.199 1.00 90.38 163 PRO A CA 1
ATOM 1240 C C . PRO A 1 163 ? -0.828 -16.614 -11.362 1.00 90.38 163 PRO A C 1
ATOM 1242 O O . PRO A 1 163 ? -0.902 -17.133 -12.473 1.00 90.38 163 PRO A O 1
ATOM 1245 N N . ALA A 1 164 ? -1.218 -15.358 -11.134 1.00 91.25 164 ALA A N 1
ATOM 1246 C CA . ALA A 1 164 ? -1.654 -14.427 -12.173 1.00 91.25 164 ALA A CA 1
ATOM 1247 C C . ALA A 1 164 ? -0.483 -13.760 -12.917 1.00 91.25 164 ALA A C 1
ATOM 1249 O O . ALA A 1 164 ? -0.681 -13.200 -13.995 1.00 91.25 164 ALA A O 1
ATOM 1250 N N . VAL A 1 165 ? 0.747 -13.824 -12.387 1.00 93.56 165 VAL A N 1
ATOM 1251 C CA . VAL A 1 165 ? 1.921 -13.192 -13.013 1.00 93.56 165 VAL A CA 1
ATOM 1252 C C . VAL A 1 165 ? 2.150 -13.655 -14.456 1.00 93.56 165 VAL A C 1
ATOM 1254 O O . VAL A 1 165 ? 2.368 -12.784 -15.292 1.00 93.56 165 VAL A O 1
ATOM 1257 N N . PRO A 1 166 ? 2.054 -14.950 -14.818 1.00 94.06 166 PRO A N 1
ATOM 1258 C CA . PRO A 1 166 ? 2.173 -15.375 -16.213 1.00 94.06 166 PRO A CA 1
ATOM 1259 C C . PRO A 1 166 ? 1.221 -14.646 -17.170 1.00 94.06 166 PRO A C 1
ATOM 1261 O O . PRO A 1 166 ? 1.617 -14.299 -18.282 1.00 94.06 166 PRO A O 1
ATOM 1264 N N . ASP A 1 167 ? -0.020 -14.386 -16.754 1.00 94.31 167 ASP A N 1
ATOM 1265 C CA . ASP A 1 167 ? -1.003 -13.682 -17.583 1.00 94.31 167 ASP A CA 1
ATOM 1266 C C . ASP A 1 167 ? -0.685 -12.187 -17.684 1.00 94.31 167 ASP A C 1
ATOM 1268 O O . ASP A 1 167 ? -0.755 -11.617 -18.774 1.00 94.31 167 ASP A O 1
ATOM 1272 N N . LEU A 1 168 ? -0.232 -11.575 -16.587 1.00 95.06 168 LEU A N 1
ATOM 1273 C CA . LEU A 1 168 ? 0.257 -10.194 -16.582 1.00 95.06 168 LEU A CA 1
ATOM 1274 C C . LEU A 1 168 ? 1.496 -10.018 -17.464 1.00 95.06 168 LEU A C 1
ATOM 1276 O O . LEU A 1 168 ? 1.580 -9.056 -18.222 1.00 95.06 168 LEU A O 1
ATOM 1280 N N . VAL A 1 169 ? 2.437 -10.965 -17.426 1.00 95.62 169 VAL A N 1
ATOM 1281 C CA . VAL A 1 169 ? 3.620 -10.963 -18.294 1.00 95.62 169 VAL A CA 1
ATOM 1282 C C . VAL A 1 169 ? 3.203 -11.053 -19.760 1.00 95.62 169 VAL A C 1
ATOM 1284 O O . VAL A 1 169 ? 3.728 -10.301 -20.574 1.00 95.62 169 VAL A O 1
ATOM 1287 N N . ARG A 1 170 ? 2.231 -11.907 -20.117 1.00 94.94 170 ARG A N 1
ATOM 1288 C CA . ARG A 1 170 ? 1.713 -11.981 -21.498 1.00 94.94 170 ARG A CA 1
ATOM 1289 C C . ARG A 1 170 ? 1.040 -10.688 -21.939 1.00 94.94 170 ARG A C 1
ATOM 1291 O O . ARG A 1 170 ? 1.242 -10.265 -23.074 1.00 94.94 170 ARG A O 1
ATOM 1298 N N . ALA A 1 171 ? 0.243 -10.072 -21.071 1.00 94.56 171 ALA A N 1
ATOM 1299 C CA . ALA A 1 171 ? -0.396 -8.794 -21.368 1.00 94.56 171 ALA A CA 1
ATOM 1300 C C . ALA A 1 171 ? 0.653 -7.688 -21.582 1.00 94.56 171 ALA A C 1
ATOM 1302 O O . ALA A 1 171 ? 0.579 -6.940 -22.554 1.00 94.56 171 ALA A O 1
ATOM 1303 N N . LEU A 1 172 ? 1.688 -7.648 -20.740 1.00 94.06 172 LEU A N 1
ATOM 1304 C CA . LEU A 1 172 ? 2.772 -6.673 -20.835 1.00 94.06 172 LEU A CA 1
ATOM 1305 C C . LEU A 1 172 ? 3.665 -6.924 -22.059 1.00 94.06 172 LEU A C 1
ATOM 1307 O O . LEU A 1 172 ? 4.109 -5.979 -22.711 1.00 94.06 172 LEU A O 1
ATOM 1311 N N . ALA A 1 173 ? 3.877 -8.190 -22.428 1.00 92.25 173 ALA A N 1
ATOM 1312 C CA . ALA A 1 173 ? 4.660 -8.586 -23.594 1.00 92.25 173 ALA A CA 1
ATOM 1313 C C . ALA A 1 173 ? 4.100 -8.015 -24.906 1.00 92.25 173 ALA A C 1
ATOM 1315 O O . ALA A 1 173 ? 4.872 -7.658 -25.792 1.00 92.25 173 ALA A O 1
ATOM 1316 N N . GLN A 1 174 ? 2.778 -7.838 -25.014 1.00 90.81 174 GLN A N 1
ATOM 1317 C CA . GLN A 1 174 ? 2.138 -7.216 -26.185 1.00 90.81 174 GLN A CA 1
ATOM 1318 C C . GLN A 1 174 ? 2.533 -5.745 -26.383 1.00 90.81 174 GLN A C 1
ATOM 1320 O O . GLN A 1 174 ? 2.382 -5.208 -27.478 1.00 90.81 174 GLN A O 1
ATOM 1325 N N . ARG A 1 175 ? 3.041 -5.105 -25.328 1.00 93.25 175 ARG A N 1
ATOM 1326 C CA . ARG A 1 175 ? 3.483 -3.706 -25.290 1.00 93.25 175 ARG A CA 1
ATOM 1327 C C . ARG A 1 175 ? 5.006 -3.595 -25.165 1.00 93.25 175 ARG A C 1
ATOM 1329 O O . ARG A 1 175 ? 5.520 -2.508 -24.916 1.00 93.25 175 ARG A O 1
ATOM 1336 N N . THR A 1 176 ? 5.729 -4.713 -25.281 1.00 95.31 176 THR A N 1
ATOM 1337 C CA . THR A 1 176 ? 7.163 -4.774 -24.988 1.00 95.31 176 THR A CA 1
ATOM 1338 C C . THR A 1 176 ? 8.020 -4.743 -26.251 1.00 95.31 176 THR A C 1
ATOM 1340 O O . THR A 1 176 ? 7.782 -5.480 -27.205 1.00 95.31 176 THR A O 1
ATOM 1343 N N . GLU A 1 177 ? 9.073 -3.931 -26.224 1.00 94.81 177 GLU A N 1
ATOM 1344 C CA . GLU A 1 177 ? 10.132 -3.871 -27.232 1.00 94.81 177 GLU A CA 1
ATOM 1345 C C . GLU A 1 177 ? 11.457 -4.342 -26.610 1.00 94.81 177 GLU A C 1
ATOM 1347 O O . GLU A 1 177 ? 11.899 -3.815 -25.585 1.00 94.81 177 GLU A O 1
ATOM 1352 N N . LEU A 1 178 ? 12.106 -5.335 -27.228 1.00 95.31 178 LEU A N 1
ATOM 1353 C CA . LEU A 1 178 ? 13.432 -5.803 -26.817 1.00 95.31 178 LEU A CA 1
ATOM 1354 C C . LEU A 1 178 ? 14.519 -5.005 -27.539 1.00 95.31 178 LEU A C 1
ATOM 1356 O O . LEU A 1 178 ? 14.564 -4.981 -28.768 1.00 95.31 178 LEU A O 1
ATOM 1360 N N . ILE A 1 179 ? 15.428 -4.405 -26.773 1.00 94.94 179 ILE A N 1
ATOM 1361 C CA . ILE A 1 179 ? 16.569 -3.646 -27.289 1.00 94.94 179 ILE A CA 1
ATOM 1362 C C . ILE A 1 179 ? 17.842 -4.400 -26.961 1.00 94.94 179 ILE A C 1
ATOM 1364 O O . ILE A 1 179 ? 18.107 -4.731 -25.809 1.00 94.94 179 ILE A O 1
ATOM 1368 N N . VAL A 1 180 ? 18.666 -4.640 -27.968 1.00 91.88 180 VAL A N 1
ATOM 1369 C CA . VAL A 1 180 ? 19.920 -5.355 -27.771 1.00 91.88 180 VAL A CA 1
ATOM 1370 C C . VAL A 1 180 ? 21.031 -4.371 -27.376 1.00 91.88 180 VAL A C 1
ATOM 1372 O O . VAL A 1 180 ? 21.288 -3.415 -28.100 1.00 91.88 180 VAL A O 1
ATOM 1375 N N . ASP A 1 181 ? 21.723 -4.616 -26.257 1.00 85.38 181 ASP A N 1
ATOM 1376 C CA . ASP A 1 181 ? 22.628 -3.658 -25.572 1.00 85.38 181 ASP A CA 1
ATOM 1377 C C . ASP A 1 181 ? 23.810 -3.113 -26.413 1.00 85.38 181 ASP A C 1
ATOM 1379 O O . ASP A 1 181 ? 24.408 -2.093 -26.090 1.00 85.38 181 ASP A O 1
ATOM 1383 N N . HIS A 1 182 ? 24.167 -3.751 -27.529 1.00 82.56 182 HIS A N 1
ATOM 1384 C CA . HIS A 1 182 ? 25.228 -3.248 -28.418 1.00 82.56 182 HIS A CA 1
ATOM 1385 C C . HIS A 1 182 ? 24.706 -2.427 -29.607 1.00 82.56 182 HIS A C 1
ATOM 1387 O O . HIS A 1 182 ? 25.507 -1.942 -30.411 1.00 82.56 182 HIS A O 1
ATOM 1393 N N . ASP A 1 183 ? 23.389 -2.252 -29.732 1.00 82.19 183 ASP A N 1
ATOM 1394 C CA . ASP A 1 183 ? 22.789 -1.367 -30.723 1.00 82.19 183 ASP A CA 1
ATOM 1395 C C . ASP A 1 183 ? 22.695 0.057 -30.162 1.00 82.19 183 ASP A C 1
ATOM 1397 O O . ASP A 1 183 ? 21.720 0.460 -29.525 1.00 82.19 183 ASP A O 1
ATOM 1401 N N . ALA A 1 184 ? 23.741 0.842 -30.418 1.00 82.50 184 ALA A N 1
ATOM 1402 C CA . ALA A 1 184 ? 23.820 2.223 -29.962 1.00 82.50 184 ALA A CA 1
ATOM 1403 C C . ALA A 1 184 ? 22.673 3.100 -30.495 1.00 82.50 184 ALA A C 1
ATOM 1405 O O . ALA A 1 184 ? 22.259 4.024 -29.799 1.00 82.50 184 ALA A O 1
ATOM 1406 N N . SER A 1 185 ? 22.150 2.825 -31.697 1.00 85.12 185 SER A N 1
ATOM 1407 C CA . SER A 1 185 ? 21.050 3.606 -32.274 1.00 85.12 185 SER A CA 1
ATOM 1408 C C . SER A 1 185 ? 19.717 3.243 -31.629 1.00 85.12 185 SER A C 1
ATOM 1410 O O . SER A 1 185 ? 18.915 4.136 -31.367 1.00 85.12 185 SER A O 1
ATOM 1412 N N . ALA A 1 186 ? 19.477 1.958 -31.358 1.00 87.06 186 ALA A N 1
ATOM 1413 C CA . ALA A 1 186 ? 18.271 1.514 -30.664 1.00 87.06 186 ALA A CA 1
ATOM 1414 C C . ALA A 1 186 ? 18.267 1.973 -29.202 1.00 87.06 186 ALA A C 1
ATOM 1416 O O . ALA A 1 186 ? 17.252 2.465 -28.716 1.00 87.06 186 ALA A O 1
ATOM 1417 N N . LEU A 1 187 ? 19.415 1.921 -28.519 1.00 87.44 187 LEU A N 1
ATOM 1418 C CA . LEU A 1 187 ? 19.570 2.547 -27.207 1.00 87.44 187 LEU A CA 1
ATOM 1419 C C . LEU A 1 187 ? 19.348 4.063 -27.292 1.00 87.44 187 LEU A C 1
ATOM 1421 O O . LEU A 1 187 ? 18.702 4.648 -26.422 1.00 87.44 187 LEU A O 1
ATOM 1425 N N . ASP A 1 188 ? 19.845 4.734 -28.337 1.00 86.06 188 ASP A N 1
ATOM 1426 C CA . ASP A 1 188 ? 19.597 6.166 -28.524 1.00 86.06 188 ASP A CA 1
ATOM 1427 C C . ASP A 1 188 ? 18.110 6.508 -28.699 1.00 86.06 188 ASP A C 1
ATOM 1429 O O . ASP A 1 188 ? 17.562 7.408 -28.056 1.00 86.06 188 ASP A O 1
ATOM 1433 N N . HIS A 1 189 ? 17.410 5.691 -29.468 1.00 87.25 189 HIS A N 1
ATOM 1434 C CA . HIS A 1 189 ? 15.968 5.784 -29.570 1.00 87.25 189 HIS A CA 1
ATOM 1435 C C . HIS A 1 189 ? 15.294 5.557 -28.208 1.00 87.25 189 HIS A C 1
ATOM 1437 O O . HIS A 1 189 ? 14.564 6.419 -27.729 1.00 87.25 189 HIS A O 1
ATOM 1443 N N . ALA A 1 190 ? 15.643 4.478 -27.510 1.00 90.44 190 ALA A N 1
ATOM 1444 C CA . ALA A 1 190 ? 14.986 4.071 -26.277 1.00 90.44 190 ALA A CA 1
ATOM 1445 C C . ALA A 1 190 ? 15.015 5.123 -25.162 1.00 90.44 190 ALA A C 1
ATOM 1447 O O . ALA A 1 190 ? 13.965 5.387 -24.575 1.00 90.44 190 ALA A O 1
ATOM 1448 N N . PHE A 1 191 ? 16.161 5.756 -24.858 1.00 87.88 191 PHE A N 1
ATOM 1449 C CA . PHE A 1 191 ? 16.131 6.814 -23.832 1.00 87.88 191 PHE A CA 1
ATOM 1450 C C . PHE A 1 191 ? 15.501 8.121 -24.329 1.00 87.88 191 PHE A C 1
ATOM 1452 O O . PHE A 1 191 ? 15.110 8.923 -23.493 1.00 87.88 191 PHE A O 1
ATOM 1459 N N . SER A 1 192 ? 15.421 8.377 -25.641 1.00 85.25 192 SER A N 1
ATOM 1460 C CA . SER A 1 192 ? 14.792 9.613 -26.143 1.00 85.25 192 SER A CA 1
ATOM 1461 C C . SER A 1 192 ? 13.268 9.520 -26.216 1.00 85.25 192 SER A C 1
ATOM 1463 O O . SER A 1 192 ? 12.595 10.543 -26.122 1.00 85.25 192 SER A O 1
ATOM 1465 N N . THR A 1 193 ? 12.719 8.311 -26.345 1.00 88.00 193 THR A N 1
ATOM 1466 C CA . THR A 1 193 ? 11.270 8.078 -26.426 1.00 88.00 193 THR A CA 1
ATOM 1467 C C . THR A 1 193 ? 10.648 7.565 -25.136 1.00 88.00 193 THR A C 1
ATOM 1469 O O . THR A 1 193 ? 9.427 7.506 -25.040 1.00 88.00 193 THR A O 1
ATOM 1472 N N . SER A 1 194 ? 11.450 7.182 -24.143 1.00 88.69 194 SER A N 1
ATOM 1473 C CA . SER A 1 194 ? 10.921 6.714 -22.861 1.00 88.69 194 SER A CA 1
ATOM 1474 C C . SER A 1 194 ? 10.730 7.867 -21.892 1.00 88.69 194 SER A C 1
ATOM 1476 O O . SER A 1 194 ? 11.605 8.708 -21.708 1.00 88.69 194 SER A O 1
ATOM 1478 N N . SER A 1 195 ? 9.580 7.879 -21.231 1.00 88.25 195 SER A N 1
ATOM 1479 C CA . SER A 1 195 ? 9.225 8.905 -20.254 1.00 88.25 195 SER A CA 1
ATOM 1480 C C . SER A 1 195 ? 9.883 8.673 -18.891 1.00 88.25 195 SER A C 1
ATOM 1482 O O . SER A 1 195 ? 10.135 9.632 -18.158 1.00 88.25 195 SER A O 1
ATOM 1484 N N . ARG A 1 196 ? 10.170 7.411 -18.542 1.00 87.50 196 ARG A N 1
ATOM 1485 C CA . ARG A 1 196 ? 10.784 7.000 -17.272 1.00 87.50 196 ARG A CA 1
ATOM 1486 C C . ARG A 1 196 ? 11.723 5.817 -17.473 1.00 87.50 196 ARG A C 1
ATOM 1488 O O . ARG A 1 196 ? 11.491 4.971 -18.336 1.00 87.50 196 ARG A O 1
ATOM 1495 N N . ILE A 1 197 ? 12.753 5.739 -16.635 1.00 88.38 197 ILE A N 1
ATOM 1496 C CA . ILE A 1 197 ? 13.634 4.571 -16.540 1.00 88.38 197 ILE A CA 1
ATOM 1497 C C . ILE A 1 197 ? 13.308 3.812 -15.261 1.00 88.38 197 ILE A C 1
ATOM 1499 O O . ILE A 1 197 ? 13.447 4.368 -14.177 1.00 88.38 197 ILE A O 1
ATOM 1503 N N . LEU A 1 198 ? 12.949 2.540 -15.374 1.00 88.94 198 LEU A N 1
ATOM 1504 C CA . LEU A 1 198 ? 12.867 1.615 -14.253 1.00 88.94 198 LEU A CA 1
ATOM 1505 C C . LEU A 1 198 ? 14.243 0.975 -14.030 1.00 88.94 198 LEU A C 1
ATOM 1507 O O . LEU A 1 198 ? 14.781 0.317 -14.919 1.00 88.94 198 LEU A O 1
ATOM 1511 N N . VAL A 1 199 ? 14.822 1.191 -12.853 1.00 88.88 199 VAL A N 1
ATOM 1512 C CA . VAL A 1 199 ? 16.143 0.702 -12.457 1.00 88.88 199 VAL A CA 1
ATOM 1513 C C . VAL A 1 199 ? 15.978 -0.556 -11.615 1.00 88.88 199 VAL A C 1
ATOM 1515 O O . VAL A 1 199 ? 15.598 -0.460 -10.452 1.00 88.88 199 VAL A O 1
ATOM 1518 N N . TRP A 1 200 ? 16.255 -1.725 -12.193 1.00 87.88 200 TRP A N 1
ATOM 1519 C CA . TRP A 1 200 ? 16.094 -3.014 -11.503 1.00 87.88 200 TRP A CA 1
ATOM 1520 C C . TRP A 1 200 ? 17.360 -3.506 -10.789 1.00 87.88 200 TRP A C 1
ATOM 1522 O O . TRP A 1 200 ? 17.256 -4.341 -9.901 1.00 87.88 200 TRP A O 1
ATOM 1532 N N . ASP A 1 201 ? 18.536 -2.981 -11.155 1.00 89.88 201 ASP A N 1
ATOM 1533 C CA . ASP A 1 201 ? 19.809 -3.205 -10.453 1.00 89.88 201 ASP A CA 1
ATOM 1534 C C . ASP A 1 201 ? 20.485 -1.852 -10.212 1.00 89.88 201 ASP A C 1
ATOM 1536 O O . ASP A 1 201 ? 21.139 -1.281 -11.102 1.00 89.88 201 ASP A O 1
ATOM 1540 N N . SER A 1 202 ? 20.322 -1.319 -8.999 1.00 86.38 202 SER A N 1
ATOM 1541 C CA . SER A 1 202 ? 20.816 0.015 -8.641 1.00 86.38 202 SER A CA 1
ATOM 1542 C C . SER A 1 202 ? 22.342 0.090 -8.721 1.00 86.38 202 SER A C 1
ATOM 1544 O O . SER A 1 202 ? 22.912 1.117 -9.103 1.00 86.38 202 SER A O 1
ATOM 1546 N N . ALA A 1 203 ? 23.035 -0.999 -8.375 1.00 87.50 203 ALA A N 1
ATOM 1547 C CA . ALA A 1 203 ? 24.491 -1.038 -8.331 1.00 87.50 203 ALA A CA 1
ATOM 1548 C C . ALA A 1 203 ? 25.097 -1.031 -9.741 1.00 87.50 203 ALA A C 1
ATOM 1550 O O . ALA A 1 203 ? 26.063 -0.306 -10.004 1.00 87.50 203 ALA A O 1
ATOM 1551 N N . ARG A 1 204 ? 24.538 -1.820 -10.664 1.00 91.19 204 ARG A N 1
ATOM 1552 C CA . ARG A 1 204 ? 24.915 -1.801 -12.083 1.00 91.19 204 ARG A CA 1
ATOM 1553 C C . ARG A 1 204 ? 24.543 -0.478 -12.730 1.00 91.19 204 ARG A C 1
ATOM 1555 O O . ARG A 1 204 ? 25.372 0.068 -13.456 1.00 91.19 204 ARG A O 1
ATOM 1562 N N . TRP A 1 205 ? 23.368 0.070 -12.431 1.00 89.50 205 TRP A N 1
ATOM 1563 C CA . TRP A 1 205 ? 22.957 1.381 -12.931 1.00 89.50 205 TRP A CA 1
ATOM 1564 C C . TRP A 1 205 ? 23.924 2.494 -12.509 1.00 89.50 205 TRP A C 1
ATOM 1566 O O . TRP A 1 205 ? 24.360 3.297 -13.338 1.00 89.50 205 TRP A O 1
ATOM 1576 N N . HIS A 1 206 ? 24.343 2.509 -11.241 1.00 85.81 206 HIS A N 1
ATOM 1577 C CA . HIS A 1 206 ? 25.325 3.474 -10.749 1.00 85.81 206 HIS A CA 1
ATOM 1578 C C . HIS A 1 206 ? 26.679 3.347 -11.468 1.00 85.81 206 HIS A C 1
ATOM 1580 O O . HIS A 1 206 ? 27.283 4.354 -11.846 1.00 85.81 206 HIS A O 1
ATOM 1586 N N . ARG A 1 207 ? 27.148 2.117 -11.721 1.00 87.12 207 ARG A N 1
ATOM 1587 C CA . ARG A 1 207 ? 28.373 1.885 -12.505 1.00 87.12 207 ARG A CA 1
ATOM 1588 C C . ARG A 1 207 ? 28.223 2.378 -13.944 1.00 87.12 207 ARG A C 1
ATOM 1590 O O . ARG A 1 207 ? 29.080 3.124 -14.407 1.00 87.12 207 ARG A O 1
ATOM 1597 N N . LEU A 1 208 ? 27.127 2.020 -14.615 1.00 85.25 208 LEU A N 1
ATOM 1598 C CA . LEU A 1 208 ? 26.838 2.423 -15.993 1.00 85.25 208 LEU A CA 1
ATOM 1599 C C . LEU A 1 208 ? 26.821 3.948 -16.135 1.00 85.25 208 LEU A C 1
ATOM 1601 O O . LEU A 1 208 ? 27.526 4.506 -16.972 1.00 85.25 208 LEU A O 1
ATOM 1605 N N . THR A 1 209 ? 26.059 4.634 -15.286 1.00 83.06 209 THR A N 1
ATOM 1606 C CA . THR A 1 209 ? 25.946 6.099 -15.320 1.00 83.06 209 THR A CA 1
ATOM 1607 C C . THR A 1 209 ? 27.270 6.791 -14.998 1.00 83.06 209 THR A C 1
ATOM 1609 O O . THR A 1 209 ? 27.597 7.803 -15.618 1.00 83.06 209 THR A O 1
ATOM 1612 N N . THR A 1 210 ? 28.082 6.225 -14.100 1.00 81.75 210 THR A N 1
ATOM 1613 C CA . THR A 1 210 ? 29.448 6.706 -13.835 1.00 81.75 210 THR A CA 1
ATOM 1614 C C . THR A 1 210 ? 30.332 6.585 -15.076 1.00 81.75 210 THR A C 1
ATOM 1616 O O . THR A 1 210 ? 31.019 7.543 -15.433 1.00 81.75 210 THR A O 1
ATOM 1619 N N . THR A 1 211 ? 30.286 5.448 -15.774 1.00 81.94 211 THR A N 1
ATOM 1620 C CA . THR A 1 211 ? 31.034 5.237 -17.021 1.00 81.94 211 THR A CA 1
ATOM 1621 C C . THR A 1 211 ? 30.573 6.179 -18.131 1.00 81.94 211 THR A C 1
ATOM 1623 O O . THR A 1 211 ? 31.417 6.784 -18.787 1.00 81.94 211 THR A O 1
ATOM 1626 N N . LEU A 1 212 ? 29.262 6.365 -18.312 1.00 76.69 212 LEU A N 1
ATOM 1627 C CA . LEU A 1 212 ? 28.702 7.291 -19.304 1.00 76.69 212 LEU A CA 1
ATOM 1628 C C . LEU A 1 212 ? 29.175 8.731 -19.059 1.00 76.69 212 LEU A C 1
ATOM 1630 O O . LEU A 1 212 ? 29.663 9.387 -19.979 1.00 76.69 212 LEU A O 1
ATOM 1634 N N . ARG A 1 213 ? 29.117 9.198 -17.805 1.00 77.44 213 ARG A N 1
ATOM 1635 C CA . ARG A 1 213 ? 29.620 10.527 -17.418 1.00 77.44 213 ARG A CA 1
ATOM 1636 C C . ARG A 1 213 ? 31.125 10.658 -17.662 1.00 77.44 213 ARG A C 1
ATOM 1638 O O . ARG A 1 213 ? 31.564 11.659 -18.221 1.00 77.44 213 ARG A O 1
ATOM 1645 N N . ALA A 1 214 ? 31.912 9.646 -17.290 1.00 75.56 214 ALA A N 1
ATOM 1646 C CA . ALA A 1 214 ? 33.362 9.636 -17.501 1.00 75.56 214 ALA A CA 1
ATOM 1647 C C . ALA A 1 214 ? 33.751 9.624 -18.991 1.00 75.56 214 ALA A C 1
ATOM 1649 O O . ALA A 1 214 ? 34.775 10.193 -19.363 1.00 75.56 214 ALA A O 1
ATOM 1650 N N . ALA A 1 215 ? 32.924 9.017 -19.845 1.00 74.12 215 ALA A N 1
ATOM 1651 C CA . ALA A 1 215 ? 33.092 9.010 -21.296 1.00 74.12 215 ALA A CA 1
ATOM 1652 C C . ALA A 1 215 ? 32.665 10.329 -21.973 1.00 74.12 215 ALA A C 1
ATOM 1654 O O . ALA A 1 215 ? 32.750 10.440 -23.195 1.00 74.12 215 ALA A O 1
ATOM 1655 N N . GLY A 1 216 ? 32.206 11.327 -21.209 1.00 64.94 216 GLY A N 1
ATOM 1656 C CA . GLY A 1 216 ? 31.733 12.601 -21.748 1.00 64.94 216 GLY A CA 1
ATOM 1657 C C . GLY A 1 216 ? 30.369 12.510 -22.435 1.00 64.94 216 GLY A C 1
ATOM 1658 O O . GLY A 1 216 ? 30.041 13.383 -23.234 1.00 64.94 216 GLY A O 1
ATOM 1659 N N . ALA A 1 217 ? 29.568 11.477 -22.149 1.00 66.06 217 ALA A N 1
ATOM 1660 C CA . ALA A 1 217 ? 28.199 11.407 -22.645 1.00 66.06 217 ALA A CA 1
ATOM 1661 C C . ALA A 1 217 ? 27.350 12.489 -21.950 1.00 66.06 217 ALA A C 1
ATOM 1663 O O . ALA A 1 217 ? 27.038 12.381 -20.766 1.00 66.06 217 ALA A O 1
ATOM 1664 N N . THR A 1 218 ? 26.961 13.535 -22.683 1.00 55.12 218 THR A N 1
ATOM 1665 C CA . THR A 1 218 ? 26.142 14.664 -22.190 1.00 55.12 218 THR A CA 1
ATOM 1666 C C . THR A 1 218 ? 24.638 14.398 -22.296 1.00 55.12 218 THR A C 1
ATOM 1668 O O . THR A 1 218 ? 23.842 15.322 -22.443 1.00 55.12 218 THR A O 1
ATOM 1671 N N . ARG A 1 219 ? 24.233 13.127 -22.306 1.00 66.06 219 ARG A N 1
ATOM 1672 C CA . ARG A 1 219 ? 22.854 12.728 -22.578 1.00 66.06 219 ARG A CA 1
ATOM 1673 C C . ARG A 1 219 ? 21.956 13.033 -21.379 1.00 66.06 219 ARG A C 1
ATOM 1675 O O . ARG A 1 219 ? 22.209 12.522 -20.289 1.00 66.06 219 ARG A O 1
ATOM 1682 N N . GLN A 1 220 ? 20.899 13.818 -21.590 1.00 70.44 220 GLN A N 1
ATOM 1683 C CA . GLN A 1 220 ? 19.827 13.966 -20.607 1.00 70.44 220 GLN A CA 1
ATOM 1684 C C . GLN A 1 220 ? 19.055 12.643 -20.560 1.00 70.44 220 GLN A C 1
ATOM 1686 O O . GLN A 1 220 ? 18.502 12.199 -21.566 1.00 70.44 220 GLN A O 1
ATOM 1691 N N . LEU A 1 221 ? 19.114 11.962 -19.418 1.00 80.56 221 LEU A N 1
ATOM 1692 C CA . LEU A 1 221 ? 18.381 10.719 -19.193 1.00 80.56 221 LEU A CA 1
ATOM 1693 C C . LEU A 1 221 ? 16.966 11.056 -18.706 1.00 80.56 221 LEU A C 1
ATOM 1695 O O . LEU A 1 221 ? 16.822 12.001 -17.925 1.00 80.56 221 LEU A O 1
ATOM 1699 N N . PRO A 1 222 ? 15.942 10.278 -19.099 1.00 79.00 222 PRO A N 1
ATOM 1700 C CA . PRO A 1 222 ? 14.638 10.356 -18.459 1.00 79.00 222 PRO A CA 1
ATOM 1701 C C . PRO A 1 222 ? 14.746 10.156 -16.940 1.00 79.00 222 PRO A C 1
ATOM 1703 O O . PRO A 1 222 ? 15.681 9.492 -16.472 1.00 79.00 222 PRO A O 1
ATOM 1706 N N . PRO A 1 223 ? 13.781 10.672 -16.159 1.00 78.94 223 PRO A N 1
ATOM 1707 C CA . PRO A 1 223 ? 13.741 10.446 -14.722 1.00 78.94 223 PRO A CA 1
ATOM 1708 C C . PRO A 1 223 ? 13.800 8.953 -14.388 1.00 78.94 223 PRO A C 1
ATOM 1710 O O . PRO A 1 223 ? 13.085 8.132 -14.973 1.00 78.94 223 PRO A O 1
ATOM 1713 N N . THR A 1 224 ? 14.682 8.609 -13.452 1.00 80.94 224 THR A N 1
ATOM 1714 C CA . THR A 1 224 ? 14.915 7.231 -13.025 1.00 80.94 224 THR A CA 1
ATOM 1715 C C . THR A 1 224 ? 14.084 6.890 -11.811 1.00 80.94 224 THR A C 1
ATOM 1717 O O . THR A 1 224 ? 13.926 7.699 -10.899 1.00 80.94 224 THR A O 1
ATOM 1720 N N . ILE A 1 225 ? 13.657 5.645 -11.775 1.00 78.12 225 ILE A N 1
ATOM 1721 C CA . ILE A 1 225 ? 12.798 5.088 -10.765 1.00 78.12 225 ILE A CA 1
ATOM 1722 C C . ILE A 1 225 ? 13.435 3.793 -10.281 1.00 78.12 225 ILE A C 1
ATOM 1724 O O . ILE A 1 225 ? 13.579 2.849 -11.051 1.00 78.12 225 ILE A O 1
ATOM 1728 N N . ASP A 1 226 ? 13.834 3.751 -9.017 1.00 79.50 226 ASP A N 1
ATOM 1729 C CA . ASP A 1 226 ? 14.486 2.578 -8.450 1.00 79.50 226 ASP A CA 1
ATOM 1730 C C . ASP A 1 226 ? 13.452 1.528 -8.033 1.00 79.50 226 ASP A C 1
ATOM 1732 O O . ASP A 1 226 ? 12.629 1.766 -7.148 1.00 79.50 226 ASP A O 1
ATOM 1736 N N . ILE A 1 227 ? 13.496 0.376 -8.698 1.00 80.12 227 ILE A N 1
ATOM 1737 C CA . ILE A 1 227 ? 12.620 -0.771 -8.456 1.00 80.12 227 ILE A CA 1
ATOM 1738 C C . ILE A 1 227 ? 13.414 -2.032 -8.102 1.00 80.12 227 ILE A C 1
ATOM 1740 O O . ILE A 1 227 ? 12.858 -3.128 -8.167 1.00 80.12 227 ILE A O 1
ATOM 1744 N N . ASP A 1 228 ? 14.699 -1.898 -7.760 1.00 81.31 228 ASP A N 1
ATOM 1745 C CA . ASP A 1 228 ? 15.567 -3.022 -7.416 1.00 81.31 228 ASP A CA 1
ATOM 1746 C C . ASP A 1 228 ? 15.031 -3.728 -6.155 1.00 81.31 228 ASP A C 1
ATOM 1748 O O . ASP A 1 228 ? 15.083 -3.165 -5.051 1.00 81.31 228 ASP A O 1
ATOM 1752 N N . PRO A 1 229 ? 14.509 -4.966 -6.280 1.00 73.19 229 PRO A N 1
ATOM 1753 C CA . PRO A 1 229 ? 13.930 -5.681 -5.154 1.00 73.19 229 PRO A CA 1
ATOM 1754 C C . PRO A 1 229 ? 15.009 -6.324 -4.267 1.00 73.19 229 PRO A C 1
ATOM 1756 O O . PRO A 1 229 ? 14.681 -6.957 -3.269 1.00 73.19 229 PRO A O 1
ATOM 1759 N N . PHE A 1 230 ? 16.292 -6.207 -4.600 1.00 75.38 230 PHE A N 1
ATOM 1760 C CA . PHE A 1 230 ? 17.409 -6.792 -3.859 1.00 75.38 230 PHE A CA 1
ATOM 1761 C C . PHE A 1 230 ? 18.293 -5.727 -3.185 1.00 75.38 230 PHE A C 1
ATOM 1763 O O . PHE A 1 230 ? 19.040 -6.043 -2.253 1.00 75.38 230 PHE A O 1
ATOM 1770 N N . ALA A 1 231 ? 18.170 -4.456 -3.575 1.00 68.00 231 ALA A N 1
ATOM 1771 C CA . ALA A 1 231 ? 18.872 -3.333 -2.962 1.00 68.00 231 ALA A CA 1
ATOM 1772 C C . ALA A 1 231 ? 18.277 -2.911 -1.600 1.00 68.00 231 ALA A C 1
ATOM 1774 O O . ALA A 1 231 ? 17.484 -1.979 -1.509 1.00 68.00 231 ALA A O 1
ATOM 1775 N N . GLY A 1 232 ? 18.749 -3.531 -0.510 1.00 52.47 232 GLY A N 1
ATOM 1776 C CA . GLY A 1 232 ? 18.680 -2.978 0.855 1.00 52.47 232 GLY A CA 1
ATOM 1777 C C . GLY A 1 232 ? 17.279 -2.753 1.468 1.00 52.47 232 GLY A C 1
ATOM 1778 O O . GLY A 1 232 ? 16.236 -2.888 0.849 1.00 52.47 232 GLY A O 1
ATOM 1779 N N . THR A 1 233 ? 17.238 -2.444 2.763 1.00 44.50 233 THR A N 1
ATOM 1780 C CA . THR A 1 233 ? 16.167 -2.815 3.715 1.00 44.50 233 THR A CA 1
ATOM 1781 C C . THR A 1 233 ? 14.791 -2.152 3.646 1.00 44.50 233 THR A C 1
ATOM 1783 O O . THR A 1 233 ? 13.914 -2.556 4.411 1.00 44.50 233 THR A O 1
ATOM 1786 N N . ALA A 1 234 ? 14.566 -1.159 2.788 1.00 45.25 234 ALA A N 1
ATOM 1787 C CA . ALA A 1 234 ? 13.429 -0.241 2.951 1.00 45.25 234 ALA A CA 1
ATOM 1788 C C . ALA A 1 234 ? 12.423 -0.209 1.786 1.00 45.25 234 ALA A C 1
ATOM 1790 O O . ALA A 1 234 ? 11.412 0.479 1.876 1.00 45.25 234 ALA A O 1
ATOM 1791 N N . ARG A 1 235 ? 12.662 -0.932 0.686 1.00 51.66 235 ARG A N 1
ATOM 1792 C CA . ARG A 1 235 ? 12.079 -0.539 -0.610 1.00 51.66 235 ARG A CA 1
ATOM 1793 C C . ARG A 1 235 ? 10.782 -1.220 -1.037 1.00 51.66 235 ARG A C 1
ATOM 1795 O O . ARG A 1 235 ? 10.246 -0.864 -2.079 1.00 51.66 235 ARG A O 1
ATOM 1802 N N . MET A 1 236 ? 10.208 -2.142 -0.258 1.00 47.47 236 MET A N 1
ATOM 1803 C CA . MET A 1 236 ? 8.936 -2.732 -0.705 1.00 47.47 236 MET A CA 1
ATOM 1804 C C . MET A 1 236 ? 7.735 -1.809 -0.578 1.00 47.47 236 MET A C 1
ATOM 1806 O O . MET A 1 236 ? 6.800 -1.974 -1.343 1.00 47.47 236 MET A O 1
ATOM 1810 N N . HIS A 1 237 ? 7.732 -0.877 0.377 1.00 53.28 237 HIS A N 1
ATOM 1811 C CA . HIS A 1 237 ? 6.741 0.199 0.357 1.00 53.28 237 HIS A CA 1
ATOM 1812 C C . HIS A 1 237 ? 7.054 1.180 -0.773 1.00 53.28 237 HIS A C 1
ATOM 1814 O O . HIS A 1 237 ? 6.135 1.734 -1.364 1.00 53.28 237 HIS A O 1
ATOM 1820 N N . GLU A 1 238 ? 8.334 1.322 -1.128 1.00 60.75 238 GLU A N 1
ATOM 1821 C CA . GLU A 1 238 ? 8.746 2.199 -2.214 1.00 60.75 238 GLU A CA 1
ATOM 1822 C C . GLU A 1 238 ? 8.231 1.711 -3.560 1.00 60.75 238 GLU A C 1
ATOM 1824 O O . GLU A 1 238 ? 7.652 2.535 -4.232 1.00 60.75 238 GLU A O 1
ATOM 1829 N N . ILE A 1 239 ? 8.308 0.429 -3.950 1.00 71.44 239 ILE A N 1
ATOM 1830 C CA . ILE A 1 239 ? 7.850 0.035 -5.304 1.00 71.44 239 ILE A CA 1
ATOM 1831 C 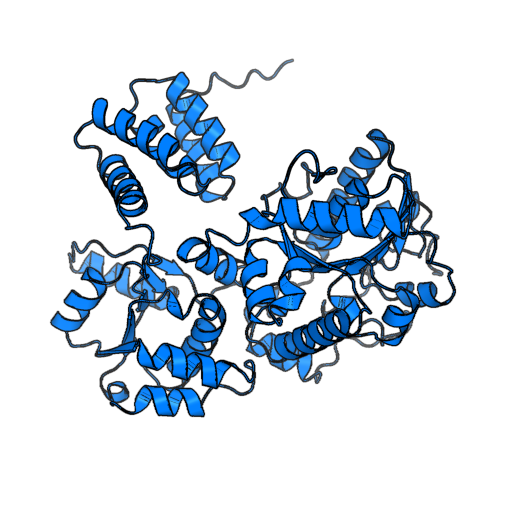C . ILE A 1 239 ? 6.374 0.406 -5.558 1.00 71.44 239 ILE A C 1
ATOM 1833 O O . ILE A 1 239 ? 6.121 1.109 -6.533 1.00 71.44 239 ILE A O 1
ATOM 1837 N N . PRO A 1 240 ? 5.393 0.040 -4.708 1.00 73.19 240 PRO A N 1
ATOM 1838 C CA . PRO A 1 240 ? 4.024 0.510 -4.861 1.00 73.19 240 PRO A CA 1
ATOM 1839 C C . PRO A 1 240 ? 3.902 2.036 -4.817 1.00 73.19 240 PRO A C 1
ATOM 1841 O O . PRO A 1 240 ? 3.229 2.603 -5.671 1.00 73.19 240 PRO A O 1
ATOM 1844 N N . ARG A 1 241 ? 4.582 2.727 -3.885 1.00 70.06 241 ARG A N 1
ATOM 1845 C CA . ARG A 1 241 ? 4.535 4.204 -3.799 1.00 70.06 241 ARG A CA 1
ATOM 1846 C C . ARG A 1 241 ? 5.054 4.844 -5.078 1.00 70.06 241 ARG A C 1
ATOM 1848 O O . ARG A 1 241 ? 4.431 5.724 -5.652 1.00 70.06 241 ARG A O 1
ATOM 1855 N N . VAL A 1 242 ? 6.168 4.349 -5.566 1.00 69.31 242 VAL A N 1
ATOM 1856 C CA . VAL A 1 242 ? 6.864 4.793 -6.757 1.00 69.31 242 VAL A CA 1
ATOM 1857 C C . VAL A 1 242 ? 6.066 4.501 -8.026 1.00 69.31 242 VAL A C 1
ATOM 1859 O O . VAL A 1 242 ? 5.978 5.353 -8.897 1.00 69.31 242 VAL A O 1
ATOM 1862 N N . VAL A 1 243 ? 5.449 3.328 -8.147 1.00 74.00 243 VAL A N 1
ATOM 1863 C CA . VAL A 1 243 ? 4.568 3.030 -9.283 1.00 74.00 243 VAL A CA 1
ATOM 1864 C C . VAL A 1 243 ? 3.315 3.905 -9.211 1.00 74.00 243 VAL A C 1
ATOM 1866 O O . VAL A 1 243 ? 2.903 4.467 -10.223 1.00 74.00 243 VAL A O 1
ATOM 1869 N N . SER A 1 244 ? 2.763 4.124 -8.014 1.00 69.06 244 SER A N 1
ATOM 1870 C CA . SER A 1 244 ? 1.617 5.016 -7.837 1.00 69.06 244 SER A CA 1
ATOM 1871 C C . SER A 1 244 ? 1.930 6.467 -8.222 1.00 69.06 244 SER A C 1
ATOM 1873 O O . SER A 1 244 ? 1.071 7.113 -8.800 1.00 69.06 244 SER A O 1
ATOM 1875 N N . THR A 1 245 ? 3.154 6.976 -8.034 1.00 67.44 245 THR A N 1
ATOM 1876 C CA . THR A 1 245 ? 3.507 8.334 -8.507 1.00 67.44 245 THR A CA 1
ATOM 1877 C C . THR A 1 245 ? 3.635 8.438 -10.026 1.00 67.44 245 THR A C 1
ATOM 1879 O O . THR A 1 245 ? 3.570 9.539 -10.571 1.00 67.44 245 THR A O 1
ATOM 1882 N N . VAL A 1 246 ? 3.815 7.313 -10.722 1.00 69.88 246 VAL A N 1
ATOM 1883 C CA . VAL A 1 246 ? 3.838 7.267 -12.190 1.00 69.88 246 VAL A CA 1
ATOM 1884 C C . VAL A 1 246 ? 2.424 7.231 -12.756 1.00 69.88 246 VAL A C 1
ATOM 1886 O O . VAL A 1 246 ? 2.145 7.955 -13.708 1.00 69.88 246 VAL A O 1
ATOM 1889 N N . PHE A 1 247 ? 1.548 6.407 -12.177 1.00 72.12 247 PHE A N 1
ATOM 1890 C CA . PHE A 1 247 ? 0.265 6.067 -12.796 1.00 72.12 247 PHE A CA 1
ATOM 1891 C C . PHE A 1 247 ? -0.979 6.528 -12.029 1.00 72.12 247 PHE A C 1
ATOM 1893 O O . PHE A 1 247 ? -2.034 6.730 -12.623 1.00 72.12 247 PHE A O 1
ATOM 1900 N N . SER A 1 248 ? -0.904 6.690 -10.710 1.00 63.00 248 SER A N 1
ATOM 1901 C CA . SER A 1 248 ? -2.083 6.957 -9.888 1.00 63.00 248 SER A CA 1
ATOM 1902 C C . SER A 1 248 ? -2.364 8.453 -9.774 1.00 63.00 248 SER A C 1
ATOM 1904 O O . SER A 1 248 ? -1.577 9.198 -9.197 1.00 63.00 248 SER A O 1
ATOM 1906 N N . ARG A 1 249 ? -3.538 8.870 -10.263 1.00 53.16 249 ARG A N 1
ATOM 1907 C CA . ARG A 1 249 ? -4.189 10.151 -9.918 1.00 53.16 249 ARG A CA 1
ATOM 1908 C C . ARG A 1 249 ? -5.581 9.991 -9.296 1.00 53.16 249 ARG A C 1
ATOM 1910 O O . ARG A 1 249 ? -6.108 10.937 -8.732 1.00 53.16 249 ARG A O 1
ATOM 1917 N N . GLU A 1 250 ? -6.206 8.814 -9.398 1.00 51.31 250 GLU A N 1
ATOM 1918 C CA . GLU A 1 250 ? -7.661 8.694 -9.185 1.00 51.31 250 GLU A CA 1
ATOM 1919 C C . GLU A 1 250 ? -8.076 7.964 -7.894 1.00 51.31 250 GLU A C 1
ATOM 1921 O O . GLU A 1 250 ? -9.088 8.328 -7.293 1.00 51.31 250 GLU A O 1
ATOM 1926 N N . ALA A 1 251 ? -7.293 6.997 -7.394 1.00 49.25 251 ALA A N 1
ATOM 1927 C CA . ALA A 1 251 ? -7.711 6.167 -6.251 1.00 49.25 251 ALA A CA 1
ATOM 1928 C C . ALA A 1 251 ? -7.856 6.939 -4.921 1.00 49.25 251 ALA A C 1
ATOM 1930 O O . ALA A 1 251 ? -8.609 6.527 -4.038 1.00 49.25 251 ALA A O 1
ATOM 1931 N N . SER A 1 252 ? -7.193 8.091 -4.781 1.00 56.50 252 SER A N 1
ATOM 1932 C CA . SER A 1 252 ? -7.278 8.929 -3.576 1.00 56.50 252 SER A CA 1
ATOM 1933 C C . SER A 1 252 ? -8.579 9.747 -3.505 1.00 56.50 252 SER A C 1
ATOM 1935 O O . SER A 1 252 ? -9.136 9.955 -2.422 1.00 56.50 252 SER A O 1
ATOM 1937 N N . ALA A 1 253 ? -9.140 10.148 -4.653 1.00 66.12 253 ALA A N 1
ATOM 1938 C CA . ALA A 1 253 ? -10.277 11.071 -4.706 1.00 66.12 253 ALA A CA 1
ATOM 1939 C C . ALA A 1 253 ? -11.593 10.456 -4.190 1.00 66.12 253 ALA A C 1
ATOM 1941 O O . ALA A 1 253 ? -12.431 11.158 -3.617 1.00 66.12 253 ALA A O 1
ATOM 1942 N N . ALA A 1 254 ? -11.778 9.141 -4.353 1.00 80.50 254 ALA A N 1
ATOM 1943 C CA . ALA A 1 254 ? -12.984 8.438 -3.907 1.00 80.50 254 ALA A CA 1
ATOM 1944 C C . ALA A 1 254 ? -12.990 8.127 -2.398 1.00 80.50 254 ALA A C 1
ATOM 1946 O O . ALA A 1 254 ? -14.060 7.923 -1.816 1.00 80.50 254 ALA A O 1
ATOM 1947 N N . GLY A 1 255 ? -11.819 8.123 -1.748 1.00 86.50 255 GLY A N 1
ATOM 1948 C CA . GLY A 1 255 ? -11.637 7.736 -0.346 1.00 86.50 255 GLY A CA 1
ATOM 1949 C C . GLY A 1 255 ? -12.603 8.421 0.634 1.00 86.50 255 GLY A C 1
ATOM 1950 O O . GLY A 1 255 ? -13.337 7.716 1.335 1.00 86.50 255 GLY A O 1
ATOM 1951 N N . PRO A 1 256 ? -12.701 9.768 0.653 1.00 90.50 256 PRO A N 1
ATOM 1952 C CA . PRO A 1 256 ? -13.604 10.477 1.560 1.00 90.50 256 PRO A CA 1
ATOM 1953 C C . PRO A 1 256 ? -15.080 10.119 1.350 1.00 90.50 256 PRO A C 1
ATOM 1955 O O . PRO A 1 256 ? -15.850 10.049 2.311 1.00 90.50 256 PRO A O 1
ATOM 1958 N N . ALA A 1 257 ? -15.494 9.910 0.095 1.00 90.19 257 ALA A N 1
ATOM 1959 C CA . ALA A 1 257 ? -16.872 9.569 -0.247 1.00 90.19 257 ALA A CA 1
ATOM 1960 C C . ALA A 1 257 ? -17.210 8.134 0.178 1.00 90.19 257 ALA A C 1
ATOM 1962 O O . ALA A 1 257 ? -18.239 7.917 0.819 1.00 90.19 257 ALA A O 1
ATOM 1963 N N . ARG A 1 258 ? -16.315 7.177 -0.099 1.00 92.38 258 ARG A N 1
ATOM 1964 C CA . ARG A 1 258 ? -16.460 5.780 0.334 1.00 92.38 258 ARG A CA 1
ATOM 1965 C C . ARG A 1 258 ? -16.478 5.657 1.853 1.00 92.38 258 ARG A C 1
ATOM 1967 O O . ARG A 1 258 ? -17.322 4.952 2.396 1.00 92.38 258 ARG A O 1
ATOM 1974 N N . PHE A 1 259 ? -15.620 6.400 2.554 1.00 93.75 259 PHE A N 1
ATOM 1975 C CA . PHE A 1 259 ? -15.626 6.412 4.015 1.00 93.75 259 PHE A CA 1
ATOM 1976 C C . PHE A 1 259 ? -16.928 6.982 4.579 1.00 93.75 259 PHE A C 1
ATOM 1978 O O . PHE A 1 259 ? -17.517 6.385 5.474 1.00 93.75 259 PHE A O 1
ATOM 1985 N N . ARG A 1 260 ? -17.435 8.088 4.023 1.00 91.38 260 ARG A N 1
ATOM 1986 C CA . ARG A 1 260 ? -18.729 8.649 4.439 1.00 91.38 260 ARG A CA 1
ATOM 1987 C C . ARG A 1 260 ? -19.878 7.664 4.223 1.00 91.38 260 ARG A C 1
ATOM 1989 O O . ARG A 1 260 ? -20.663 7.465 5.143 1.00 91.38 260 ARG A O 1
ATOM 1996 N N . ASN A 1 261 ? -19.929 7.013 3.061 1.00 91.00 261 ASN A N 1
ATOM 1997 C CA . ASN A 1 261 ? -20.919 5.977 2.763 1.00 91.00 261 ASN A CA 1
ATOM 1998 C C . ASN A 1 261 ? -20.825 4.805 3.757 1.00 91.00 261 ASN A C 1
ATOM 2000 O O . ASN A 1 261 ? -21.839 4.330 4.267 1.00 91.00 261 ASN A O 1
ATOM 2004 N N . ALA A 1 262 ? -19.608 4.382 4.112 1.00 91.62 262 ALA A N 1
ATOM 2005 C CA . ALA A 1 262 ? -19.418 3.363 5.136 1.00 91.62 262 ALA A CA 1
ATOM 2006 C C . ALA A 1 262 ? -19.997 3.793 6.490 1.00 91.62 262 ALA A C 1
ATOM 2008 O O . ALA A 1 262 ? -20.714 3.016 7.115 1.00 91.62 262 ALA A O 1
ATOM 2009 N N . LEU A 1 263 ? -19.754 5.035 6.923 1.00 88.75 263 LEU A N 1
ATOM 2010 C CA . LEU A 1 263 ? -20.326 5.556 8.167 1.00 88.75 263 LEU A CA 1
ATOM 2011 C C . LEU A 1 263 ? -21.857 5.631 8.124 1.00 88.75 263 LEU A C 1
ATOM 2013 O O . LEU A 1 263 ? -22.500 5.260 9.101 1.00 88.75 263 LEU A O 1
ATOM 2017 N N . GLU A 1 264 ? -22.440 6.072 7.009 1.00 87.69 264 GLU A N 1
ATOM 2018 C CA . GLU A 1 264 ? -23.896 6.127 6.816 1.00 87.69 264 GLU A CA 1
ATOM 2019 C C . GLU A 1 264 ? -24.515 4.723 6.870 1.00 87.69 264 GLU A C 1
ATOM 2021 O O . GLU A 1 264 ? -25.442 4.481 7.641 1.00 87.69 264 GLU A O 1
ATOM 2026 N N . THR A 1 265 ? -23.925 3.765 6.149 1.00 85.56 265 THR A N 1
ATOM 2027 C CA . THR A 1 265 ? -24.353 2.358 6.151 1.00 85.56 265 THR A CA 1
ATOM 2028 C C . THR A 1 265 ? -24.287 1.749 7.554 1.00 85.56 265 THR A C 1
ATOM 2030 O O . THR A 1 265 ? -25.159 0.976 7.951 1.00 85.56 265 THR A O 1
ATOM 2033 N N . LEU A 1 266 ? -23.258 2.088 8.331 1.00 80.44 266 LEU A N 1
ATOM 2034 C CA . LEU A 1 266 ? -23.055 1.561 9.679 1.00 80.44 266 LEU A CA 1
ATOM 2035 C C . LEU A 1 266 ? -23.955 2.222 10.729 1.00 80.44 266 LEU A C 1
ATOM 2037 O O . LEU A 1 266 ? -24.408 1.534 11.647 1.00 80.44 266 LEU A O 1
ATOM 2041 N N . ALA A 1 267 ? -24.251 3.517 10.590 1.00 73.19 267 ALA A N 1
ATOM 2042 C CA . ALA A 1 267 ? -25.121 4.256 11.506 1.00 73.19 267 ALA A CA 1
ATOM 2043 C C . ALA A 1 267 ? -26.540 3.668 11.568 1.00 73.19 267 ALA A C 1
ATOM 2045 O O . ALA A 1 267 ? -27.140 3.631 12.644 1.00 73.19 267 ALA A O 1
ATOM 2046 N N . ASP A 1 268 ? -27.036 3.131 10.450 1.00 65.56 268 ASP A N 1
ATOM 2047 C CA . ASP A 1 268 ? -28.339 2.462 10.378 1.00 65.56 268 ASP A CA 1
ATOM 2048 C C . ASP A 1 268 ? -28.380 1.120 11.141 1.00 65.56 268 ASP A C 1
ATOM 2050 O O . ASP A 1 268 ? -29.457 0.647 11.506 1.00 65.56 268 ASP A O 1
ATOM 2054 N N . HIS A 1 269 ? -27.219 0.507 11.412 1.00 62.66 269 HIS A N 1
ATOM 2055 C CA . HIS A 1 269 ? -27.117 -0.868 11.920 1.00 62.66 269 HIS A CA 1
ATOM 2056 C C . HIS A 1 269 ? -26.479 -0.982 13.316 1.00 62.66 269 HIS A C 1
ATOM 2058 O O . HIS A 1 269 ? -26.756 -1.951 14.025 1.00 62.66 269 HIS A O 1
ATOM 2064 N N . LYS A 1 270 ? -25.645 -0.018 13.736 1.00 63.88 270 LYS A N 1
ATOM 2065 C CA . LYS A 1 270 ? -24.972 0.006 15.049 1.00 63.88 270 LYS A CA 1
ATOM 2066 C C . LYS A 1 270 ? -24.772 1.449 15.553 1.00 63.88 270 LYS A C 1
ATOM 2068 O O . LYS A 1 270 ? -23.684 2.000 15.390 1.00 63.88 270 LYS A O 1
ATOM 2073 N N . PRO A 1 271 ? -25.768 2.081 16.204 1.00 64.19 271 PRO A N 1
ATOM 2074 C CA . PRO A 1 271 ? -25.572 3.361 16.880 1.00 64.19 271 PRO A CA 1
ATOM 2075 C C . PRO A 1 271 ? -24.806 3.120 18.188 1.00 64.19 271 PRO A C 1
ATOM 2077 O O . PRO A 1 271 ? -25.387 3.045 19.269 1.00 64.19 271 PRO A O 1
ATOM 2080 N N . THR A 1 272 ? -23.497 2.918 18.076 1.00 78.12 272 THR A N 1
ATOM 2081 C CA . THR A 1 272 ? -22.602 2.659 19.202 1.00 78.12 272 THR A CA 1
ATOM 2082 C C . THR A 1 272 ? -21.462 3.659 19.222 1.00 78.12 272 THR A C 1
ATOM 2084 O O . THR A 1 272 ? -21.034 4.157 18.186 1.00 78.12 272 THR A O 1
ATOM 2087 N N . ASP A 1 273 ? -20.986 3.937 20.429 1.00 89.12 273 ASP A N 1
ATOM 2088 C CA . ASP A 1 273 ? -19.840 4.800 20.690 1.00 89.12 273 ASP A CA 1
ATOM 2089 C C . ASP A 1 273 ? -18.588 3.978 21.055 1.00 89.12 273 ASP A C 1
ATOM 2091 O O . ASP A 1 273 ? -17.625 4.507 21.606 1.00 89.12 273 ASP A O 1
ATOM 2095 N N . ILE A 1 274 ? -18.625 2.662 20.794 1.00 94.31 274 ILE A N 1
ATOM 2096 C CA . ILE A 1 274 ? -17.569 1.696 21.114 1.00 94.31 274 ILE A CA 1
ATOM 2097 C C . ILE A 1 274 ? -16.930 1.178 19.823 1.00 94.31 274 ILE A C 1
ATOM 2099 O O . ILE A 1 274 ? -17.613 0.676 18.927 1.00 94.31 274 ILE A O 1
ATOM 2103 N N . CYS A 1 275 ? -15.600 1.217 19.765 1.00 96.06 275 CYS A N 1
ATOM 2104 C CA . CYS A 1 275 ? -14.806 0.565 18.733 1.00 96.06 275 CYS A CA 1
ATOM 2105 C C . CYS A 1 275 ? -13.784 -0.388 19.361 1.00 96.06 275 CYS A C 1
ATOM 2107 O O . CYS A 1 275 ? -12.924 0.007 20.149 1.00 96.06 275 CYS A O 1
ATOM 2109 N N . TYR A 1 276 ? -13.844 -1.653 18.967 1.00 96.06 276 TYR A N 1
ATOM 2110 C CA . TYR A 1 276 ? -12.855 -2.669 19.284 1.00 96.06 276 TYR A CA 1
ATOM 2111 C C . TYR A 1 276 ? -11.736 -2.644 18.249 1.00 96.06 276 TYR A C 1
ATOM 2113 O O . TYR A 1 276 ? -11.990 -2.761 17.051 1.00 96.06 276 TYR A O 1
ATOM 2121 N N . VAL A 1 277 ? -10.493 -2.512 18.702 1.00 96.44 277 VAL A N 1
ATOM 2122 C CA . VAL A 1 277 ? -9.306 -2.585 17.847 1.00 96.44 277 VAL A CA 1
ATOM 2123 C C . VAL A 1 277 ? -8.506 -3.821 18.221 1.00 96.44 277 VAL A C 1
ATOM 2125 O O . VAL A 1 277 ? -8.087 -3.994 19.369 1.00 96.44 277 VAL A O 1
ATOM 2128 N N . PHE A 1 278 ? -8.284 -4.669 17.225 1.00 92.88 278 PHE A N 1
ATOM 2129 C CA . PHE A 1 278 ? -7.659 -5.966 17.394 1.00 92.88 278 PHE A CA 1
ATOM 2130 C C . PHE A 1 278 ? -6.234 -5.986 16.825 1.00 92.88 278 PHE A C 1
ATOM 2132 O O . PHE A 1 278 ? -6.003 -5.735 15.639 1.00 92.88 278 PHE A O 1
ATOM 2139 N N . GLY A 1 279 ? -5.273 -6.307 17.689 1.00 86.94 279 GLY A N 1
ATOM 2140 C CA . GLY A 1 279 ? -3.880 -6.583 17.342 1.00 86.94 279 GLY A CA 1
ATOM 2141 C C . GLY A 1 279 ? -3.687 -7.996 16.790 1.00 86.94 279 GLY A C 1
ATOM 2142 O O . GLY A 1 279 ? -4.636 -8.646 16.387 1.00 86.94 279 GLY A O 1
ATOM 2143 N N . GLY A 1 280 ? -2.448 -8.486 16.755 1.00 77.31 280 GLY A N 1
ATOM 2144 C CA . GLY A 1 280 ? -2.123 -9.841 16.275 1.00 77.31 280 GLY A CA 1
ATOM 2145 C C . GLY A 1 280 ? -1.480 -10.740 17.335 1.00 77.31 280 GLY A C 1
ATOM 2146 O O . GLY A 1 280 ? -0.861 -11.744 16.984 1.00 77.31 280 GLY A O 1
ATOM 2147 N N . GLY A 1 281 ? -1.524 -10.330 18.604 1.00 77.31 281 GLY A N 1
ATOM 2148 C CA . GLY A 1 281 ? -0.864 -11.009 19.715 1.00 77.31 281 GLY A CA 1
ATOM 2149 C C . GLY A 1 281 ? -1.601 -12.271 20.189 1.00 77.31 281 GLY A C 1
ATOM 2150 O O . GLY A 1 281 ? -2.817 -12.367 20.013 1.00 77.31 281 GLY A O 1
ATOM 2151 N N . PRO A 1 282 ? -0.896 -13.236 20.808 1.00 75.19 282 PRO A N 1
ATOM 2152 C CA . PRO A 1 282 ? -1.487 -14.465 21.347 1.00 75.19 282 PRO A CA 1
ATOM 2153 C C . PRO A 1 282 ? -2.724 -14.283 22.244 1.00 75.19 282 PRO A C 1
ATOM 2155 O O . PRO A 1 282 ? -3.636 -15.110 22.193 1.00 75.19 282 PRO A O 1
ATOM 2158 N N . THR A 1 283 ? -2.809 -13.213 23.049 1.00 81.31 283 THR A N 1
ATOM 2159 C CA . THR A 1 283 ? -3.931 -13.024 23.995 1.00 81.31 283 THR A CA 1
ATOM 2160 C C . THR A 1 283 ? -5.279 -12.794 23.313 1.00 81.31 283 THR A C 1
ATOM 2162 O O . THR A 1 283 ? -6.330 -12.874 23.958 1.00 81.31 283 THR A O 1
ATOM 2165 N N . ILE A 1 284 ? -5.274 -12.558 22.002 1.00 83.06 284 ILE A N 1
ATOM 2166 C CA . ILE A 1 284 ? -6.471 -12.310 21.208 1.00 83.06 284 ILE A CA 1
ATOM 2167 C C . ILE A 1 284 ? -7.462 -13.469 21.210 1.00 83.06 284 ILE A C 1
ATOM 2169 O O . ILE A 1 284 ? -8.659 -13.243 21.074 1.00 83.06 284 ILE A O 1
ATOM 2173 N N . ARG A 1 285 ? -6.991 -14.700 21.447 1.00 80.00 285 ARG A N 1
ATOM 2174 C CA . ARG A 1 285 ? -7.854 -15.882 21.570 1.00 80.00 285 ARG A CA 1
ATOM 2175 C C . ARG A 1 285 ? -8.884 -15.736 22.684 1.00 80.00 285 ARG A C 1
ATOM 2177 O O . ARG A 1 285 ? -9.981 -16.249 22.542 1.00 80.00 285 ARG A O 1
ATOM 2184 N N . SER A 1 286 ? -8.589 -14.962 23.729 1.00 82.19 286 SER A N 1
ATOM 2185 C CA . SER A 1 286 ? -9.561 -14.660 24.791 1.00 82.19 286 SER A CA 1
ATOM 2186 C C . SER A 1 286 ? -10.750 -13.801 24.332 1.00 82.19 286 SER A C 1
ATOM 2188 O O . SER A 1 286 ? -11.681 -13.582 25.106 1.00 82.19 286 SER A O 1
ATOM 2190 N N . ALA A 1 287 ? -10.740 -13.288 23.096 1.00 83.94 287 ALA A N 1
ATOM 2191 C CA . ALA A 1 287 ? -11.865 -12.555 22.527 1.00 83.94 287 ALA A CA 1
ATOM 2192 C C . ALA A 1 287 ? -13.067 -13.459 22.201 1.00 83.94 287 ALA A C 1
ATOM 2194 O O . ALA A 1 287 ? -14.190 -12.963 22.222 1.00 83.94 287 ALA A O 1
ATOM 2195 N N . VAL A 1 288 ? -12.861 -14.765 21.963 1.00 81.69 288 VAL A N 1
ATOM 2196 C CA . VAL A 1 288 ? -13.954 -15.714 21.652 1.00 81.69 288 VAL A CA 1
ATOM 2197 C C . VAL A 1 288 ? -14.941 -15.891 22.810 1.00 81.69 288 VAL A C 1
ATOM 2199 O O . VAL A 1 288 ? -16.103 -16.216 22.601 1.00 81.69 288 VAL A O 1
ATOM 2202 N N . ASP A 1 289 ? -14.499 -15.620 24.038 1.00 82.88 289 ASP A N 1
ATOM 2203 C CA . ASP A 1 289 ? -15.325 -15.726 25.244 1.00 82.88 289 ASP A CA 1
ATOM 2204 C C . ASP A 1 289 ? -16.099 -14.430 25.553 1.00 82.88 289 ASP A C 1
ATOM 2206 O O . ASP A 1 289 ? -16.706 -14.296 26.619 1.00 82.88 289 ASP A O 1
ATOM 2210 N N . ARG A 1 290 ? -16.044 -13.432 24.661 1.00 85.62 290 ARG A N 1
ATOM 2211 C CA . ARG A 1 290 ? -16.597 -12.091 24.891 1.00 85.62 290 ARG A CA 1
ATOM 2212 C C . ARG A 1 290 ? -17.713 -11.772 23.911 1.00 85.62 290 ARG A C 1
ATOM 2214 O O . ARG A 1 290 ? -17.612 -12.078 22.729 1.00 85.62 290 ARG A O 1
ATOM 2221 N N . ASP A 1 291 ? -18.738 -11.085 24.404 1.00 88.69 291 ASP A N 1
ATOM 2222 C CA . ASP A 1 291 ? -19.718 -10.423 23.547 1.00 88.69 291 ASP A CA 1
ATOM 2223 C C . ASP A 1 291 ? -19.111 -9.123 23.005 1.00 88.69 291 ASP A C 1
ATOM 2225 O O . ASP A 1 291 ? -18.697 -8.254 23.774 1.00 88.69 291 ASP A O 1
ATOM 2229 N N . LEU A 1 292 ? -19.009 -9.041 21.681 1.00 89.12 292 LEU A N 1
ATOM 2230 C CA . LEU A 1 292 ? -18.415 -7.929 20.931 1.00 89.12 292 LEU A CA 1
ATOM 2231 C C . LEU A 1 292 ? -19.452 -7.249 20.023 1.00 89.12 292 LEU A C 1
ATOM 2233 O O . LEU A 1 292 ? -19.116 -6.389 19.207 1.00 89.12 292 LEU A O 1
ATOM 2237 N N . SER A 1 293 ? -20.721 -7.652 20.135 1.00 87.69 293 SER A N 1
ATOM 2238 C CA . SER A 1 293 ? -21.795 -7.198 19.250 1.00 87.69 293 SER A CA 1
ATOM 2239 C C . SER A 1 293 ? -22.196 -5.735 19.481 1.00 87.69 293 SER A C 1
ATOM 2241 O O . SER A 1 293 ? -22.803 -5.121 18.601 1.00 87.69 293 SER A O 1
ATOM 2243 N N . ASP A 1 294 ? -21.802 -5.156 20.621 1.00 89.69 294 ASP A N 1
ATOM 2244 C CA . ASP A 1 294 ? -22.103 -3.789 21.055 1.00 89.69 294 ASP A CA 1
ATOM 2245 C C . ASP A 1 294 ? -21.226 -2.709 20.399 1.00 89.69 294 ASP A C 1
ATOM 2247 O O . ASP A 1 294 ? -21.441 -1.530 20.667 1.00 89.69 294 ASP A O 1
ATOM 2251 N N . GLY A 1 295 ? -20.256 -3.068 19.552 1.00 90.50 295 GLY A N 1
ATOM 2252 C CA . GLY A 1 295 ? -19.286 -2.131 18.977 1.00 90.50 295 GLY A CA 1
ATOM 2253 C C . GLY A 1 295 ? -18.978 -2.352 17.496 1.00 90.50 295 GLY A C 1
ATOM 2254 O O . GLY A 1 295 ? -19.354 -3.362 16.887 1.00 90.50 295 GLY A O 1
ATOM 2255 N N . PHE A 1 296 ? -18.250 -1.396 16.918 1.00 93.31 296 PHE A N 1
ATOM 2256 C CA . PHE A 1 296 ? -17.499 -1.612 15.680 1.00 93.31 296 PHE A CA 1
ATOM 2257 C C . PHE A 1 296 ? -16.256 -2.452 15.962 1.00 93.31 296 PHE A C 1
ATOM 2259 O O . PHE A 1 296 ? -15.697 -2.386 17.054 1.00 93.31 296 PHE A O 1
ATOM 2266 N N . SER A 1 297 ? -15.793 -3.213 14.977 1.00 94.12 297 SER A N 1
ATOM 2267 C CA . SER A 1 297 ? -14.583 -4.032 15.084 1.00 94.12 297 SER A CA 1
ATOM 2268 C C . SER A 1 297 ? -13.611 -3.704 13.954 1.00 94.12 297 SER A C 1
ATOM 2270 O O . SER A 1 297 ? -13.965 -3.774 12.777 1.00 94.12 297 SER A O 1
ATOM 2272 N N . ILE A 1 298 ? -12.380 -3.337 14.312 1.00 95.88 298 ILE A N 1
ATOM 2273 C CA . ILE A 1 298 ? -11.273 -3.113 13.379 1.00 95.88 298 ILE A CA 1
ATOM 2274 C C . ILE A 1 298 ? -10.217 -4.181 13.621 1.00 95.88 298 ILE A C 1
ATOM 2276 O O . ILE A 1 298 ? -9.599 -4.225 14.687 1.00 95.88 298 ILE A O 1
ATOM 2280 N N . VAL A 1 299 ? -9.994 -5.023 12.620 1.00 93.19 299 VAL A N 1
ATOM 2281 C CA . VAL A 1 299 ? -9.016 -6.110 12.663 1.00 93.19 299 VAL A CA 1
ATOM 2282 C C . VAL A 1 299 ? -7.848 -5.821 11.728 1.00 93.19 299 VAL A C 1
ATOM 2284 O O . VAL A 1 299 ? -8.026 -5.199 10.686 1.00 93.19 299 VAL A O 1
ATOM 2287 N N . CYS A 1 300 ? -6.637 -6.244 12.086 1.00 88.50 300 CYS A N 1
ATOM 2288 C CA . CYS A 1 300 ? -5.469 -6.108 11.210 1.00 88.50 300 CYS A CA 1
ATOM 2289 C C . CYS A 1 300 ? -5.380 -7.257 10.190 1.00 88.50 300 CYS A C 1
ATOM 2291 O O . CYS A 1 300 ? -5.982 -8.310 10.384 1.00 88.50 300 CYS A O 1
ATOM 2293 N N . ASN A 1 301 ? -4.573 -7.096 9.137 1.00 80.81 301 ASN A N 1
ATOM 2294 C CA . ASN A 1 301 ? -4.293 -8.108 8.100 1.00 80.81 301 ASN A CA 1
ATOM 2295 C C . ASN A 1 301 ? -4.064 -9.535 8.603 1.00 80.81 301 ASN A C 1
ATOM 2297 O O . ASN A 1 301 ? -4.340 -10.491 7.892 1.00 80.81 301 ASN A O 1
ATOM 2301 N N . ARG A 1 302 ? -3.547 -9.706 9.814 1.00 76.00 302 ARG A N 1
ATOM 2302 C CA . ARG A 1 302 ? -3.312 -11.024 10.401 1.00 76.00 302 ARG A CA 1
ATOM 2303 C C . ARG A 1 302 ? -4.578 -11.828 10.695 1.00 76.00 302 ARG A C 1
ATOM 2305 O O . ARG A 1 302 ? -4.500 -13.050 10.746 1.00 76.00 302 ARG A O 1
ATOM 2312 N N . PHE A 1 303 ? -5.719 -11.168 10.850 1.00 78.25 303 PHE A N 1
ATOM 2313 C CA . PHE A 1 303 ? -6.988 -11.837 11.123 1.00 78.25 303 PHE A CA 1
ATOM 2314 C C . PHE A 1 303 ? -7.468 -12.725 9.990 1.00 78.25 303 PHE A C 1
ATOM 2316 O O . PHE A 1 303 ? -8.158 -13.701 10.263 1.00 78.25 303 PHE A O 1
ATOM 2323 N N . VAL A 1 304 ? -7.069 -12.439 8.745 1.00 74.62 304 VAL A N 1
ATOM 2324 C CA . VAL A 1 304 ? -7.563 -13.185 7.576 1.00 74.62 304 VAL A CA 1
ATOM 2325 C C . VAL A 1 304 ? -7.210 -14.672 7.593 1.00 74.62 304 VAL A C 1
ATOM 2327 O O . VAL A 1 304 ? -7.669 -15.424 6.745 1.00 74.62 304 VAL A O 1
ATOM 2330 N N . TRP A 1 305 ? -6.374 -15.105 8.535 1.00 74.69 305 TRP A N 1
ATOM 2331 C CA . TRP A 1 305 ? -5.922 -16.483 8.692 1.00 74.69 305 TRP A CA 1
ATOM 2332 C C . TRP A 1 305 ? -6.676 -17.268 9.773 1.00 74.69 305 TRP A C 1
ATOM 2334 O O . TRP A 1 305 ? -6.307 -18.411 10.039 1.00 74.69 305 TRP A O 1
ATOM 2344 N N . ASP A 1 306 ? -7.670 -16.667 10.430 1.00 77.38 306 ASP A N 1
ATOM 2345 C CA . ASP A 1 306 ? -8.364 -17.243 11.583 1.00 77.38 306 ASP A CA 1
ATOM 2346 C C . ASP A 1 306 ? -9.884 -17.136 11.424 1.00 77.38 306 ASP A C 1
ATOM 2348 O O . ASP A 1 306 ? -10.533 -16.260 12.001 1.00 77.38 306 ASP A O 1
ATOM 2352 N N . ASP A 1 307 ? -10.452 -18.034 10.619 1.00 77.75 307 ASP A N 1
ATOM 2353 C CA . ASP A 1 307 ? -11.885 -18.040 10.298 1.00 77.75 307 ASP A CA 1
ATOM 2354 C C . ASP A 1 307 ? -12.754 -18.116 11.562 1.00 77.75 307 ASP A C 1
ATOM 2356 O O . ASP A 1 307 ? -13.720 -17.374 11.699 1.00 77.75 307 ASP A O 1
ATOM 2360 N N . ALA A 1 308 ? -12.358 -18.931 12.548 1.00 79.69 308 ALA A N 1
ATOM 2361 C CA . ALA A 1 308 ? -13.112 -19.089 13.792 1.00 79.69 308 ALA A CA 1
ATOM 2362 C C . ALA A 1 308 ? -13.188 -17.788 14.605 1.00 79.69 308 ALA A C 1
ATOM 2364 O O . ALA A 1 308 ? -14.241 -17.443 15.142 1.00 79.69 308 ALA A O 1
ATOM 2365 N N . LEU A 1 309 ? -12.072 -17.061 14.709 1.00 83.00 309 LEU A N 1
ATOM 2366 C CA . LEU A 1 309 ? -12.061 -15.766 15.383 1.00 83.00 309 LEU A CA 1
ATOM 2367 C C . LEU A 1 309 ? -12.818 -14.710 14.569 1.00 83.00 309 LEU A C 1
ATOM 2369 O O . LEU A 1 309 ? -13.467 -13.841 15.145 1.00 83.00 309 LEU A O 1
ATOM 2373 N N . THR A 1 310 ? -12.757 -14.795 13.246 1.00 83.56 310 THR A N 1
ATOM 2374 C CA . THR A 1 310 ? -13.425 -13.866 12.330 1.00 83.56 310 THR A CA 1
ATOM 2375 C C . THR A 1 310 ? -14.935 -13.979 12.415 1.00 83.56 310 THR A C 1
ATOM 2377 O O . THR A 1 310 ? -15.597 -12.960 12.594 1.00 83.56 310 THR A O 1
ATOM 2380 N N . ASP A 1 311 ? -15.469 -15.197 12.362 1.00 85.12 311 ASP A N 1
ATOM 2381 C CA . ASP A 1 311 ? -16.905 -15.454 12.485 1.00 85.12 311 ASP A CA 1
ATOM 2382 C C . ASP A 1 311 ? -17.460 -14.912 13.811 1.00 85.12 311 ASP A C 1
ATOM 2384 O O . ASP A 1 311 ? -18.584 -14.417 13.867 1.00 85.12 311 ASP A O 1
ATOM 2388 N N . HIS A 1 312 ? -16.658 -14.969 14.880 1.00 87.94 312 HIS A N 1
ATOM 2389 C CA . HIS A 1 312 ? -17.030 -14.443 16.194 1.00 87.94 312 HIS A CA 1
ATOM 2390 C C . HIS A 1 312 ? -16.915 -12.914 16.296 1.00 87.94 312 HIS A C 1
ATOM 2392 O O . HIS A 1 312 ? -17.789 -12.262 16.862 1.00 87.94 312 HIS A O 1
ATOM 2398 N N . VAL A 1 313 ? -15.828 -12.331 15.779 1.00 88.88 313 VAL A N 1
ATOM 2399 C CA . VAL A 1 313 ? -15.560 -10.881 15.850 1.00 88.88 313 VAL A CA 1
ATOM 2400 C C . VAL A 1 313 ? -16.438 -10.083 14.886 1.00 88.88 313 VAL A C 1
ATOM 2402 O O . VAL A 1 313 ? -16.691 -8.901 15.136 1.00 88.88 313 VAL A O 1
ATOM 2405 N N . ASP A 1 314 ? -16.883 -10.710 13.795 1.00 88.38 314 ASP A N 1
ATOM 2406 C CA . ASP A 1 314 ? -17.700 -10.103 12.745 1.00 88.38 314 ASP A CA 1
ATOM 2407 C C . ASP A 1 314 ? -17.129 -8.738 12.282 1.00 88.38 314 ASP A C 1
ATOM 2409 O O . ASP A 1 314 ? -17.738 -7.686 12.520 1.00 88.38 314 ASP A O 1
ATOM 2413 N N . PRO A 1 315 ? -15.914 -8.710 11.687 1.00 92.25 315 PRO A N 1
ATOM 2414 C CA . PRO A 1 315 ? -15.187 -7.481 11.384 1.00 92.25 315 PRO A CA 1
ATOM 2415 C C . PRO A 1 315 ? -16.010 -6.405 10.672 1.00 92.25 315 PRO A C 1
ATOM 2417 O O . PRO A 1 315 ? -16.571 -6.612 9.591 1.00 92.25 315 PRO A O 1
ATOM 2420 N N . THR A 1 316 ? -16.015 -5.198 11.235 1.00 93.50 316 THR A N 1
ATOM 2421 C CA . THR A 1 316 ? -16.503 -4.009 10.525 1.00 93.50 316 THR A CA 1
ATOM 2422 C C . THR A 1 316 ? -15.487 -3.564 9.483 1.00 93.50 316 THR A C 1
ATOM 2424 O O . THR A 1 316 ? -15.836 -3.396 8.316 1.00 93.50 316 THR A O 1
ATOM 2427 N N . PHE A 1 317 ? -14.228 -3.446 9.899 1.00 94.81 317 PHE A N 1
ATOM 2428 C CA . PHE A 1 317 ? -13.126 -3.027 9.048 1.00 94.81 317 PHE A CA 1
ATOM 2429 C C . PHE A 1 317 ? -11.947 -4.000 9.143 1.00 94.81 317 PHE A C 1
ATOM 2431 O O . PHE A 1 317 ? -11.520 -4.351 10.243 1.00 94.81 317 PHE A O 1
ATOM 2438 N N . LEU A 1 318 ? -11.371 -4.371 8.000 1.00 94.81 318 LEU A N 1
ATOM 2439 C CA . LEU A 1 318 ? -10.041 -4.975 7.914 1.00 94.81 318 LEU A CA 1
ATOM 2440 C C . LEU A 1 318 ? -9.026 -3.895 7.529 1.00 94.81 318 LEU A C 1
ATOM 2442 O O . LEU A 1 318 ? -9.115 -3.326 6.447 1.00 94.81 318 LEU A O 1
ATOM 2446 N N . ALA A 1 319 ? -8.042 -3.644 8.384 1.00 95.00 319 ALA A N 1
ATOM 2447 C CA . ALA A 1 319 ? -6.983 -2.672 8.158 1.00 95.00 319 ALA A CA 1
ATOM 2448 C C . ALA A 1 319 ? -5.661 -3.343 7.774 1.00 95.00 319 ALA A C 1
ATOM 2450 O O . ALA A 1 319 ? -5.200 -4.272 8.446 1.00 95.00 319 ALA A O 1
ATOM 2451 N N . PHE A 1 320 ? -5.007 -2.840 6.728 1.00 91.19 320 PHE A N 1
ATOM 2452 C CA . PHE A 1 320 ? -3.652 -3.256 6.382 1.00 91.19 320 PHE A CA 1
ATOM 2453 C C . PHE A 1 320 ? -2.874 -2.177 5.633 1.00 91.19 320 PHE A C 1
ATOM 2455 O O . PHE A 1 320 ? -3.439 -1.324 4.956 1.00 91.19 320 PHE A O 1
ATOM 2462 N N . MET A 1 321 ? -1.550 -2.254 5.729 1.00 85.56 321 MET A N 1
ATOM 2463 C CA . MET A 1 321 ? -0.619 -1.354 5.038 1.00 85.56 321 MET A CA 1
ATOM 2464 C C . MET A 1 321 ? 0.671 -2.050 4.590 1.00 85.56 321 MET A C 1
ATOM 2466 O O . MET A 1 321 ? 1.597 -1.406 4.113 1.00 85.56 321 MET A O 1
ATOM 2470 N N . ASP A 1 322 ? 0.774 -3.365 4.780 1.00 78.00 322 ASP A N 1
ATOM 2471 C CA . ASP A 1 322 ? 1.986 -4.082 4.414 1.00 78.00 322 ASP A CA 1
ATOM 2472 C C . ASP A 1 322 ? 1.985 -4.365 2.912 1.00 78.00 322 ASP A C 1
ATOM 2474 O O . ASP A 1 322 ? 1.094 -5.055 2.403 1.00 78.00 322 ASP A O 1
ATOM 2478 N N . ALA A 1 323 ? 3.039 -3.936 2.217 1.00 73.75 323 ALA A N 1
ATOM 2479 C CA . ALA A 1 323 ? 3.222 -4.235 0.795 1.00 73.75 323 ALA A CA 1
ATOM 2480 C C . ALA A 1 323 ? 3.233 -5.747 0.492 1.00 73.75 323 ALA A C 1
ATOM 2482 O O . ALA A 1 323 ? 2.960 -6.147 -0.633 1.00 73.75 323 ALA A O 1
ATOM 2483 N N . SER A 1 324 ? 3.493 -6.614 1.481 1.00 75.12 324 SER A N 1
ATOM 2484 C CA . SER A 1 324 ? 3.389 -8.072 1.320 1.00 75.12 324 SER A CA 1
ATOM 2485 C C . SER A 1 324 ? 1.958 -8.558 1.079 1.00 75.12 324 SER A C 1
ATOM 2487 O O . SER A 1 324 ? 1.787 -9.605 0.458 1.00 75.12 324 SER A O 1
ATOM 2489 N N . CYS A 1 325 ? 0.940 -7.818 1.534 1.00 79.94 325 CYS A N 1
ATOM 2490 C CA . CYS A 1 325 ? -0.471 -8.161 1.323 1.00 79.94 325 CYS A CA 1
ATOM 2491 C C . CYS A 1 325 ? -0.878 -7.976 -0.148 1.00 79.94 325 CYS A C 1
ATOM 2493 O O . CYS A 1 325 ? -1.623 -8.778 -0.711 1.00 79.94 325 CYS A O 1
ATOM 2495 N N . VAL A 1 326 ? -0.342 -6.935 -0.788 1.00 81.56 326 VAL A N 1
ATOM 2496 C CA . VAL A 1 326 ? -0.625 -6.570 -2.188 1.00 81.56 326 VAL A CA 1
ATOM 2497 C C . VAL A 1 326 ? 0.535 -6.887 -3.133 1.00 81.56 326 VAL A C 1
ATOM 2499 O O . VAL A 1 326 ? 0.494 -6.541 -4.306 1.00 81.56 326 VAL A O 1
ATOM 2502 N N . GLY A 1 327 ? 1.584 -7.540 -2.637 1.00 83.31 327 GLY A N 1
ATOM 2503 C CA . GLY A 1 327 ? 2.783 -7.870 -3.401 1.00 83.31 327 GLY A CA 1
ATOM 2504 C C . GLY A 1 327 ? 2.644 -9.157 -4.222 1.00 83.31 327 GLY A C 1
ATOM 2505 O O . GLY A 1 327 ? 1.713 -9.942 -4.005 1.00 83.31 327 GLY A O 1
ATOM 2506 N N . PRO A 1 328 ? 3.615 -9.432 -5.109 1.00 86.38 328 PRO A N 1
ATOM 2507 C CA . PRO A 1 328 ? 3.569 -10.549 -6.051 1.00 86.38 328 PRO A CA 1
ATOM 2508 C C . PRO A 1 328 ? 3.856 -11.906 -5.408 1.00 86.38 328 PRO A C 1
ATOM 2510 O O . PRO A 1 328 ? 4.087 -12.865 -6.125 1.00 86.38 328 PRO A O 1
ATOM 2513 N N . SER A 1 329 ? 3.940 -12.013 -4.081 1.00 82.94 329 SER A N 1
ATOM 2514 C CA . SER A 1 329 ? 4.282 -13.285 -3.444 1.00 82.94 329 SER A CA 1
ATOM 2515 C C . SER A 1 329 ? 3.087 -14.229 -3.431 1.00 82.94 329 SER A C 1
ATOM 2517 O O . SER A 1 329 ? 1.946 -13.797 -3.260 1.00 82.94 329 SER A O 1
ATOM 2519 N N . ARG A 1 330 ? 3.361 -15.535 -3.466 1.00 78.75 330 ARG A N 1
ATOM 2520 C CA . ARG A 1 330 ? 2.340 -16.566 -3.228 1.00 78.75 330 ARG A CA 1
ATOM 2521 C C . ARG A 1 330 ? 1.634 -16.428 -1.870 1.00 78.75 330 ARG A C 1
ATOM 2523 O O . ARG A 1 330 ? 0.470 -16.786 -1.724 1.00 78.75 330 ARG A O 1
ATOM 2530 N N . ALA A 1 331 ? 2.329 -15.885 -0.872 1.00 73.81 331 ALA A N 1
ATOM 2531 C CA . ALA A 1 331 ? 1.742 -15.533 0.420 1.00 73.81 331 ALA A CA 1
ATOM 2532 C C . ALA A 1 331 ? 0.707 -14.400 0.288 1.00 73.81 331 ALA A C 1
ATOM 2534 O O . ALA A 1 331 ? -0.368 -14.465 0.885 1.00 73.81 331 ALA A O 1
ATOM 2535 N N . GLY A 1 332 ? 1.016 -13.395 -0.533 1.00 80.50 332 GLY A N 1
ATOM 2536 C CA . GLY A 1 332 ? 0.081 -12.344 -0.919 1.00 80.50 332 GLY A CA 1
ATOM 2537 C C . GLY A 1 332 ? -1.149 -12.909 -1.629 1.00 80.50 332 GLY A C 1
ATOM 2538 O O . GLY A 1 332 ? -2.258 -12.499 -1.304 1.00 80.50 332 GLY A O 1
ATOM 2539 N N . THR A 1 333 ? -0.987 -13.893 -2.525 1.00 83.88 333 THR A N 1
ATOM 2540 C CA . THR A 1 333 ? -2.115 -14.568 -3.202 1.00 83.88 333 THR A CA 1
ATOM 2541 C C . THR A 1 333 ? -3.136 -15.077 -2.194 1.00 83.88 333 THR A C 1
ATOM 2543 O O . THR A 1 333 ? -4.310 -14.727 -2.260 1.00 83.88 333 THR A O 1
ATOM 2546 N N . MET A 1 334 ? -2.667 -15.841 -1.208 1.00 80.00 334 MET A N 1
ATOM 2547 C CA . MET A 1 334 ? -3.528 -16.432 -0.189 1.00 80.00 334 MET A CA 1
ATOM 2548 C C . MET A 1 334 ? -4.253 -15.361 0.644 1.00 80.00 334 MET A C 1
ATOM 2550 O O . MET A 1 334 ? -5.449 -15.485 0.896 1.00 80.00 334 MET A O 1
ATOM 2554 N N . PHE A 1 335 ? -3.555 -14.280 1.025 1.00 84.38 335 PHE A N 1
ATOM 2555 C CA . PHE A 1 335 ? -4.168 -13.162 1.755 1.00 84.38 335 PHE A CA 1
ATOM 2556 C C . PHE A 1 335 ? -5.343 -12.575 0.963 1.00 84.38 335 PHE A C 1
ATOM 2558 O O . PHE A 1 335 ? -6.413 -12.323 1.513 1.00 84.38 335 PHE A O 1
ATOM 2565 N N . ARG A 1 336 ? -5.152 -12.386 -0.344 1.00 85.69 336 ARG A N 1
ATOM 2566 C CA . ARG A 1 336 ? -6.154 -11.796 -1.236 1.00 85.69 336 ARG A CA 1
ATOM 2567 C C . ARG A 1 336 ? -7.333 -12.711 -1.500 1.00 85.69 336 ARG A C 1
ATOM 2569 O O . ARG A 1 336 ? -8.461 -12.236 -1.546 1.00 85.69 336 ARG A O 1
ATOM 2576 N N . GLU A 1 337 ? -7.095 -14.010 -1.649 1.00 86.81 337 GLU A N 1
ATOM 2577 C CA . GLU A 1 337 ? -8.168 -14.993 -1.799 1.00 86.81 337 GLU A CA 1
ATOM 2578 C C . GLU A 1 337 ? -9.074 -15.015 -0.565 1.00 86.81 337 GLU A C 1
ATOM 2580 O O . GLU A 1 337 ? -10.301 -15.031 -0.704 1.00 86.81 337 GLU A O 1
ATOM 2585 N N . HIS A 1 338 ? -8.487 -14.941 0.632 1.00 86.38 338 HIS A N 1
ATOM 2586 C CA . HIS A 1 338 ? -9.240 -14.838 1.880 1.00 86.38 338 HIS A CA 1
ATOM 2587 C C . HIS A 1 338 ? -9.978 -13.500 1.980 1.00 86.38 338 HIS A C 1
ATOM 2589 O O . HIS A 1 338 ? -11.176 -13.490 2.253 1.00 86.38 338 HIS A O 1
ATOM 2595 N N . LEU A 1 339 ? -9.306 -12.384 1.674 1.00 89.06 339 LEU A N 1
ATOM 2596 C CA . LEU A 1 339 ? -9.924 -11.057 1.655 1.00 89.06 339 LEU A CA 1
ATOM 2597 C C . LEU A 1 339 ? -11.147 -11.011 0.732 1.00 89.06 339 LEU A C 1
ATOM 2599 O O . LEU A 1 339 ? -12.217 -10.562 1.142 1.00 89.06 339 LEU A O 1
ATOM 2603 N N . ARG A 1 340 ? -11.010 -11.516 -0.497 1.00 90.31 340 ARG A N 1
ATOM 2604 C CA . ARG A 1 340 ? -12.115 -11.617 -1.451 1.00 90.31 340 ARG A CA 1
ATOM 2605 C C . ARG A 1 340 ? -13.253 -12.459 -0.878 1.00 90.31 340 ARG A C 1
ATOM 2607 O O . ARG A 1 340 ? -14.386 -11.994 -0.861 1.00 90.31 340 ARG A O 1
ATOM 2614 N N . THR A 1 341 ? -12.947 -13.644 -0.347 1.00 90.00 341 THR A N 1
ATOM 2615 C CA . THR A 1 341 ? -13.950 -14.544 0.251 1.00 90.00 341 THR A CA 1
ATOM 2616 C C . THR A 1 341 ? -14.713 -13.863 1.387 1.00 90.00 341 THR A C 1
ATOM 2618 O O . THR A 1 341 ? -15.934 -13.977 1.472 1.00 90.00 341 THR A O 1
ATOM 2621 N N . TRP A 1 342 ? -14.021 -13.111 2.243 1.00 89.81 342 TRP A N 1
ATOM 2622 C CA . TRP A 1 342 ? -14.641 -12.385 3.348 1.00 89.81 342 TRP A CA 1
ATOM 2623 C C . TRP A 1 342 ? -15.561 -11.262 2.883 1.00 89.81 342 TRP A C 1
ATOM 2625 O O . TRP A 1 342 ? -16.637 -11.082 3.451 1.00 89.81 342 TRP A O 1
ATOM 2635 N N . LEU A 1 343 ? -15.156 -10.505 1.863 1.00 90.50 343 LEU A N 1
ATOM 2636 C CA . LEU A 1 343 ? -15.975 -9.424 1.320 1.00 90.50 343 LEU A CA 1
ATOM 2637 C C . LEU A 1 343 ? -17.194 -9.976 0.567 1.00 90.50 343 LEU A C 1
ATOM 2639 O O . LEU A 1 343 ? -18.308 -9.497 0.781 1.00 90.50 343 LEU A O 1
ATOM 2643 N N . GLU A 1 344 ? -17.019 -11.008 -0.258 1.00 91.56 344 GLU A N 1
ATOM 2644 C CA . GLU A 1 344 ? -18.118 -11.673 -0.973 1.00 91.56 344 GLU A CA 1
ATOM 2645 C C . GLU A 1 344 ? -19.102 -12.344 -0.003 1.00 91.56 344 GLU A C 1
ATOM 2647 O O . GLU A 1 344 ? -20.316 -12.211 -0.157 1.00 91.56 344 GLU A O 1
ATOM 2652 N N . GLY A 1 345 ? -18.585 -13.019 1.027 1.00 88.38 345 GLY A N 1
ATOM 2653 C CA . GLY A 1 345 ? -19.374 -13.702 2.054 1.00 88.38 345 GLY A CA 1
ATOM 2654 C C . GLY A 1 345 ? -19.976 -12.779 3.118 1.00 88.38 345 GLY A C 1
ATOM 2655 O O . GLY A 1 345 ? -20.809 -13.224 3.904 1.00 88.38 345 GLY A O 1
ATOM 2656 N N . GLY A 1 346 ? -19.573 -11.506 3.158 1.00 84.75 346 GLY A N 1
ATOM 2657 C CA . GLY A 1 346 ? -20.045 -10.528 4.143 1.00 84.75 346 GLY A CA 1
ATOM 2658 C C . GLY A 1 346 ? -19.440 -10.672 5.546 1.00 84.75 346 GLY A C 1
ATOM 2659 O O . GLY A 1 346 ? -19.900 -9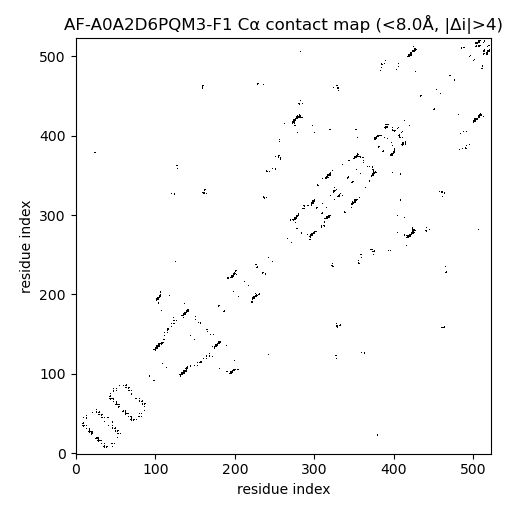.993 6.460 1.00 84.75 346 GLY A O 1
ATOM 2660 N N . ALA A 1 347 ? -18.403 -11.500 5.719 1.00 84.00 347 ALA A N 1
ATOM 2661 C CA . ALA A 1 347 ? -17.665 -11.633 6.980 1.00 84.00 347 ALA A CA 1
ATOM 2662 C C . ALA A 1 347 ? -16.927 -10.335 7.360 1.00 84.00 347 ALA A C 1
ATOM 2664 O O . ALA A 1 347 ? -16.702 -10.057 8.534 1.00 84.00 347 ALA A O 1
ATOM 2665 N N . CYS A 1 348 ? -16.582 -9.505 6.369 1.00 88.44 348 CYS A N 1
ATOM 2666 C CA . CYS A 1 348 ? -16.046 -8.164 6.572 1.00 88.44 348 CYS A CA 1
ATOM 2667 C C . CYS A 1 348 ? -16.814 -7.146 5.719 1.00 88.44 348 CYS A C 1
ATOM 2669 O O . CYS A 1 348 ? -17.133 -7.424 4.560 1.00 88.44 348 CYS A O 1
ATOM 2671 N N . ARG A 1 349 ? -17.109 -5.958 6.272 1.00 91.75 349 ARG A N 1
ATOM 2672 C CA . ARG A 1 349 ? -17.839 -4.915 5.525 1.00 91.75 349 ARG A CA 1
ATOM 2673 C C . ARG A 1 349 ? -16.923 -4.038 4.680 1.00 91.75 349 ARG A C 1
ATOM 2675 O O . ARG A 1 349 ? -17.274 -3.747 3.542 1.00 91.75 349 ARG A O 1
ATOM 2682 N N . PHE A 1 350 ? -15.776 -3.629 5.221 1.00 94.81 350 PHE A N 1
ATOM 2683 C CA . PHE A 1 350 ? -14.905 -2.634 4.593 1.00 94.81 350 PHE A CA 1
ATOM 2684 C C . PHE A 1 350 ? -13.419 -2.953 4.764 1.00 94.81 350 PHE A C 1
ATOM 2686 O O . PHE A 1 350 ? -12.997 -3.527 5.767 1.00 94.81 350 PHE A O 1
ATOM 2693 N N . VAL A 1 351 ? -12.612 -2.505 3.806 1.00 95.00 351 VAL A N 1
ATOM 2694 C CA . VAL A 1 351 ? -11.148 -2.573 3.841 1.00 95.00 351 VAL A CA 1
ATOM 2695 C C . VAL A 1 351 ? -10.586 -1.173 4.033 1.00 95.00 351 VAL A C 1
ATOM 2697 O O . VAL A 1 351 ? -11.000 -0.248 3.341 1.00 95.00 351 VAL A O 1
ATOM 2700 N N . LEU A 1 352 ? -9.633 -1.027 4.949 1.00 95.12 352 LEU A N 1
ATOM 2701 C CA . LEU A 1 352 ? -8.903 0.207 5.220 1.00 95.12 352 LEU A CA 1
ATOM 2702 C C . LEU A 1 352 ? -7.437 0.034 4.831 1.00 95.12 352 LEU A C 1
ATOM 2704 O O . LEU A 1 352 ? -6.770 -0.890 5.306 1.00 95.12 352 LEU A O 1
ATOM 2708 N N . THR A 1 353 ? -6.915 0.936 4.009 1.00 92.75 353 THR A N 1
ATOM 2709 C CA . THR A 1 353 ? -5.502 0.908 3.622 1.00 92.75 353 THR A CA 1
ATOM 2710 C C . THR A 1 353 ? -4.978 2.294 3.245 1.00 92.75 353 THR A C 1
ATOM 2712 O O . THR A 1 353 ? -5.709 3.284 3.290 1.00 92.75 353 THR A O 1
ATOM 2715 N N . PHE A 1 354 ? -3.696 2.380 2.900 1.00 88.75 354 PHE A N 1
ATOM 2716 C CA . PHE A 1 354 ? -3.146 3.582 2.285 1.00 88.75 354 PHE A CA 1
ATOM 2717 C C . PHE A 1 354 ? -3.557 3.673 0.819 1.00 88.75 354 PHE A C 1
ATOM 2719 O O . PHE A 1 354 ? -3.663 2.654 0.139 1.00 88.75 354 PHE A O 1
ATOM 2726 N N . ASP A 1 355 ? -3.770 4.891 0.334 1.00 85.25 355 ASP A N 1
ATOM 2727 C CA . ASP A 1 355 ? -4.113 5.196 -1.061 1.00 85.25 355 ASP A CA 1
ATOM 2728 C C . ASP A 1 355 ? -3.177 4.530 -2.067 1.00 85.25 355 ASP A C 1
ATOM 2730 O O . ASP A 1 355 ? -3.655 3.969 -3.050 1.00 85.25 355 ASP A O 1
ATOM 2734 N N . VAL A 1 356 ? -1.881 4.471 -1.756 1.00 81.44 356 VAL A N 1
ATOM 2735 C CA . VAL A 1 356 ? -0.909 3.718 -2.542 1.00 81.44 356 VAL A CA 1
ATOM 2736 C C . VAL A 1 356 ? -1.370 2.281 -2.768 1.00 81.44 356 VAL A C 1
ATOM 2738 O O . VAL A 1 356 ? -1.284 1.807 -3.882 1.00 81.44 356 VAL A O 1
ATOM 2741 N N . PHE A 1 357 ? -1.913 1.567 -1.786 1.00 86.62 357 PHE A N 1
ATOM 2742 C CA . PHE A 1 357 ? -2.298 0.164 -1.971 1.00 86.62 357 PHE A CA 1
ATOM 2743 C C . PHE A 1 357 ? -3.692 -0.020 -2.583 1.00 86.62 357 PHE A C 1
ATOM 2745 O O . PHE A 1 357 ? -3.977 -1.104 -3.092 1.00 86.62 357 PHE A O 1
ATOM 2752 N N . GLY A 1 358 ? -4.539 1.014 -2.564 1.00 88.12 358 GLY A N 1
ATOM 2753 C CA . GLY A 1 358 ? -5.924 0.984 -3.051 1.00 88.12 358 GLY A CA 1
ATOM 2754 C C . GLY A 1 358 ? -6.094 0.392 -4.459 1.00 88.12 358 GLY A C 1
ATOM 2755 O O . GLY A 1 358 ? -6.838 -0.581 -4.588 1.00 88.12 358 GLY A O 1
ATOM 2756 N N . PRO A 1 359 ? -5.365 0.881 -5.483 1.00 86.44 359 PRO A N 1
ATOM 2757 C CA . PRO A 1 359 ? -5.445 0.370 -6.853 1.00 86.44 359 PRO A CA 1
ATOM 2758 C C . PRO A 1 359 ? -5.196 -1.133 -6.965 1.00 86.44 359 PRO A C 1
ATOM 2760 O O . PRO A 1 359 ? -5.871 -1.823 -7.721 1.00 86.44 359 PRO A O 1
ATOM 2763 N N . TRP A 1 360 ? -4.257 -1.674 -6.184 1.00 87.31 360 TRP A N 1
ATOM 2764 C CA . TRP A 1 360 ? -4.019 -3.114 -6.164 1.00 87.31 360 TRP A CA 1
ATOM 2765 C C . TRP A 1 360 ? -5.187 -3.858 -5.525 1.00 87.31 360 TRP A C 1
ATOM 2767 O O . TRP A 1 360 ? -5.601 -4.889 -6.044 1.00 87.31 360 TRP A O 1
ATOM 2777 N N . VAL A 1 361 ? -5.752 -3.350 -4.425 1.00 88.88 361 VAL A N 1
ATOM 2778 C CA . VAL A 1 361 ? -6.941 -3.963 -3.804 1.00 88.88 361 VAL A CA 1
ATOM 2779 C C . VAL A 1 361 ? -8.095 -4.029 -4.789 1.00 88.88 361 VAL A C 1
ATOM 2781 O O . VAL A 1 361 ? -8.700 -5.085 -4.934 1.00 88.88 361 VAL A O 1
ATOM 2784 N N . GLU A 1 362 ? -8.361 -2.939 -5.497 1.00 89.00 362 GLU A N 1
ATOM 2785 C CA . GLU A 1 362 ? -9.404 -2.879 -6.519 1.00 89.00 362 GLU A CA 1
ATOM 2786 C C . GLU A 1 362 ? -9.105 -3.811 -7.693 1.00 89.00 362 GLU A C 1
ATOM 2788 O O . GLU A 1 362 ? -9.958 -4.612 -8.063 1.00 89.00 362 GLU A O 1
ATOM 2793 N N . PHE A 1 363 ? -7.880 -3.797 -8.219 1.00 87.12 363 PHE A N 1
ATOM 2794 C CA . PHE A 1 363 ? -7.445 -4.687 -9.299 1.00 87.12 363 PHE A CA 1
ATOM 2795 C C . PHE A 1 363 ? -7.680 -6.176 -8.984 1.00 87.12 363 PHE A C 1
ATOM 2797 O O . PHE A 1 363 ? -7.916 -6.990 -9.874 1.00 87.12 363 PHE A O 1
ATOM 2804 N N . MET A 1 364 ? -7.634 -6.538 -7.703 1.00 83.69 364 MET A N 1
ATOM 2805 C CA . MET A 1 364 ? -7.737 -7.915 -7.219 1.00 83.69 364 MET A CA 1
ATOM 2806 C C . MET A 1 364 ? -9.167 -8.307 -6.821 1.00 83.69 364 MET A C 1
ATOM 2808 O O . MET A 1 364 ? -9.430 -9.488 -6.573 1.00 83.69 364 MET A O 1
ATOM 2812 N N . LEU A 1 365 ? -10.085 -7.340 -6.744 1.00 88.62 365 LEU A N 1
ATOM 2813 C CA . LEU A 1 365 ? -11.475 -7.541 -6.355 1.00 88.62 365 LEU A CA 1
ATOM 2814 C C . LEU A 1 365 ? -12.428 -7.327 -7.542 1.00 88.62 365 LEU A C 1
ATOM 2816 O O . LEU A 1 365 ? -12.189 -6.465 -8.388 1.00 88.62 365 LEU A O 1
ATOM 2820 N N . PRO A 1 366 ? -13.554 -8.059 -7.588 1.00 91.06 366 PRO A N 1
ATOM 2821 C CA . PRO A 1 366 ? -14.660 -7.730 -8.478 1.00 91.06 366 PRO A CA 1
ATOM 2822 C C . PRO A 1 366 ? -15.104 -6.256 -8.334 1.00 91.06 366 PRO A C 1
ATOM 2824 O O . PRO A 1 366 ? -15.148 -5.758 -7.201 1.00 91.06 366 PRO A O 1
ATOM 2827 N N . PRO A 1 367 ? -15.473 -5.563 -9.432 1.00 91.31 367 PRO A N 1
ATOM 2828 C CA . PRO A 1 367 ? -15.866 -4.149 -9.407 1.00 91.31 367 PRO A CA 1
ATOM 2829 C C . PRO A 1 367 ? -16.969 -3.804 -8.398 1.00 91.31 367 PRO A C 1
ATOM 2831 O O . PRO A 1 367 ? -16.952 -2.744 -7.780 1.00 91.31 367 PRO A O 1
ATOM 2834 N N . GLU A 1 368 ? -17.912 -4.717 -8.167 1.00 92.25 368 GLU A N 1
ATOM 2835 C CA . GLU A 1 368 ? -18.999 -4.567 -7.196 1.00 92.25 368 GLU A CA 1
ATOM 2836 C C . GLU A 1 368 ? -18.536 -4.460 -5.731 1.00 92.25 368 GLU A C 1
ATOM 2838 O O . GLU A 1 368 ? -19.319 -4.072 -4.862 1.00 92.25 368 GLU A O 1
ATOM 2843 N N . LEU A 1 369 ? -17.277 -4.798 -5.439 1.00 92.75 369 LEU A N 1
ATOM 2844 C CA . LEU A 1 369 ? -16.682 -4.680 -4.108 1.00 92.75 369 LEU A CA 1
ATOM 2845 C C . LEU A 1 369 ? -15.793 -3.441 -3.951 1.00 92.75 369 LEU A C 1
ATOM 2847 O O . LEU A 1 369 ? -15.355 -3.165 -2.835 1.00 92.75 369 LEU A O 1
ATOM 2851 N N . HIS A 1 370 ? -15.537 -2.671 -5.015 1.00 91.12 370 HIS A N 1
ATOM 2852 C CA . HIS A 1 370 ? -14.619 -1.521 -4.971 1.00 91.12 370 HIS A CA 1
ATOM 2853 C C . HIS A 1 370 ? -15.085 -0.424 -4.008 1.00 91.12 370 HIS A C 1
ATOM 2855 O O . HIS A 1 370 ? -14.268 0.175 -3.313 1.00 91.12 370 HIS A O 1
ATOM 2861 N N . ASP A 1 371 ? -16.397 -0.225 -3.856 1.00 91.38 371 ASP A N 1
ATOM 2862 C CA . ASP A 1 371 ? -16.959 0.735 -2.891 1.00 91.38 371 ASP A CA 1
ATOM 2863 C C . ASP A 1 371 ? -16.679 0.372 -1.426 1.00 91.38 371 ASP A C 1
ATOM 2865 O O . ASP A 1 371 ? -16.819 1.211 -0.534 1.00 91.38 371 ASP A O 1
ATOM 2869 N N . ARG A 1 372 ? -16.245 -0.867 -1.164 1.00 92.75 372 ARG A N 1
ATOM 2870 C CA . ARG A 1 372 ? -15.836 -1.323 0.168 1.00 92.75 372 ARG A CA 1
ATOM 2871 C C . ARG A 1 372 ? -14.359 -1.058 0.462 1.00 92.75 372 ARG A C 1
ATOM 2873 O O . ARG A 1 372 ? -13.921 -1.307 1.585 1.00 92.75 372 ARG A O 1
ATOM 2880 N N . VAL A 1 373 ? -13.593 -0.561 -0.511 1.00 93.44 373 VAL A N 1
ATOM 2881 C CA . VAL A 1 373 ? -12.168 -0.238 -0.371 1.00 93.44 373 VAL A CA 1
ATOM 2882 C C . VAL A 1 373 ? -12.009 1.238 -0.024 1.00 93.44 373 VAL A C 1
ATOM 2884 O O . VAL A 1 373 ? -12.190 2.127 -0.858 1.00 93.44 373 VAL A O 1
ATOM 2887 N N . ILE A 1 374 ? -11.641 1.503 1.225 1.00 93.88 374 ILE A N 1
ATOM 2888 C CA . ILE A 1 374 ? -11.397 2.843 1.747 1.00 93.88 374 ILE A CA 1
ATOM 2889 C C . ILE A 1 374 ? -9.891 3.033 1.887 1.00 93.88 374 ILE A C 1
ATOM 2891 O O . ILE A 1 374 ? -9.248 2.468 2.774 1.00 93.88 374 ILE A O 1
ATOM 2895 N N . ALA A 1 375 ? -9.335 3.853 1.003 1.00 90.69 375 ALA A N 1
ATOM 2896 C CA . ALA A 1 375 ? -7.918 4.159 0.978 1.00 90.69 375 ALA A CA 1
ATOM 2897 C C . ALA A 1 375 ? -7.692 5.646 1.280 1.00 90.69 375 ALA A C 1
ATOM 2899 O O . ALA A 1 375 ? -8.425 6.497 0.771 1.00 90.69 375 ALA A O 1
ATOM 2900 N N . ALA A 1 376 ? -6.717 5.958 2.134 1.00 88.94 376 ALA A N 1
ATOM 2901 C CA . ALA A 1 376 ? -6.410 7.329 2.539 1.00 88.94 376 ALA A CA 1
ATOM 2902 C C . ALA A 1 376 ? -4.923 7.664 2.339 1.00 88.94 376 ALA A C 1
ATOM 2904 O O . ALA A 1 376 ? -4.083 6.776 2.515 1.00 88.94 376 ALA A O 1
ATOM 2905 N N . PRO A 1 377 ? -4.581 8.930 2.037 1.00 86.12 377 PRO A N 1
ATOM 2906 C CA . PRO A 1 377 ? -3.196 9.364 1.908 1.00 86.12 377 PRO A CA 1
ATOM 2907 C C . PRO A 1 377 ? -2.378 9.097 3.165 1.00 86.12 377 PRO A C 1
ATOM 2909 O O . PRO A 1 377 ? -2.764 9.503 4.266 1.00 86.12 377 PRO A O 1
ATOM 2912 N N . ALA A 1 378 ? -1.225 8.460 2.988 1.00 84.12 378 ALA A N 1
ATOM 2913 C CA . ALA A 1 378 ? -0.231 8.308 4.040 1.00 84.12 378 ALA A CA 1
ATOM 2914 C C . ALA A 1 378 ? 0.595 9.595 4.181 1.00 84.12 378 ALA A C 1
ATOM 2916 O O . ALA A 1 378 ? 1.218 10.044 3.219 1.00 84.12 378 ALA A O 1
ATOM 2917 N N . GLN A 1 379 ? 0.641 10.179 5.378 1.00 83.81 379 GLN A N 1
ATOM 2918 C CA . GLN A 1 379 ? 1.527 11.305 5.684 1.00 83.81 379 GLN A CA 1
ATOM 2919 C C . GLN A 1 379 ? 2.641 10.864 6.619 1.00 83.81 379 GLN A C 1
ATOM 2921 O O . GLN A 1 379 ? 2.381 10.309 7.688 1.00 83.81 379 GLN A O 1
ATOM 2926 N N . ALA A 1 380 ? 3.880 11.160 6.229 1.00 80.56 380 ALA A N 1
ATOM 2927 C CA . ALA A 1 380 ? 5.047 10.912 7.060 1.00 80.56 380 ALA A CA 1
ATOM 2928 C C . ALA A 1 380 ? 4.909 11.623 8.416 1.00 80.56 380 ALA A C 1
ATOM 2930 O O . ALA A 1 380 ? 4.504 12.786 8.498 1.00 80.56 380 ALA A O 1
ATOM 2931 N N . VAL A 1 381 ? 5.263 10.918 9.487 1.00 81.56 381 VAL A N 1
ATOM 2932 C CA . VAL A 1 381 ? 5.311 11.467 10.845 1.00 81.56 381 VAL A CA 1
ATOM 2933 C C . VAL A 1 381 ? 6.665 11.169 11.477 1.00 81.56 381 VAL A C 1
ATOM 2935 O O . VAL A 1 381 ? 7.310 10.177 11.145 1.00 81.56 381 VAL A O 1
ATOM 2938 N N . ASP A 1 382 ? 7.104 12.034 12.395 1.00 77.38 382 ASP A N 1
ATOM 2939 C CA . ASP A 1 382 ? 8.324 11.787 13.169 1.00 77.38 382 ASP A CA 1
ATOM 2940 C C . ASP A 1 382 ? 8.191 10.477 13.952 1.00 77.38 382 ASP A C 1
ATOM 2942 O O . ASP A 1 382 ? 7.091 10.124 14.377 1.00 77.38 382 ASP A O 1
ATOM 2946 N N . PHE A 1 383 ? 9.301 9.790 14.217 1.00 70.81 383 PHE A N 1
ATOM 2947 C CA . PHE A 1 383 ? 9.292 8.602 15.066 1.00 70.81 383 PHE A CA 1
ATOM 2948 C C . PHE A 1 383 ? 10.120 8.842 16.336 1.00 70.81 383 PHE A C 1
ATOM 2950 O O . PHE A 1 383 ? 11.299 9.191 16.223 1.00 70.81 383 PHE A O 1
ATOM 2957 N N . PRO A 1 384 ? 9.537 8.685 17.543 1.00 79.00 384 PRO A N 1
ATOM 2958 C CA . PRO A 1 384 ? 8.147 8.298 17.842 1.00 79.00 384 PRO A CA 1
ATOM 2959 C C . PRO A 1 384 ? 7.099 9.363 17.456 1.00 79.00 384 PRO A C 1
ATOM 2961 O O . PRO A 1 384 ? 7.360 10.564 17.575 1.00 79.00 384 PRO A O 1
ATOM 2964 N N . ALA A 1 385 ? 5.900 8.910 17.059 1.00 76.38 385 ALA A N 1
ATOM 2965 C CA . ALA A 1 385 ? 4.833 9.729 16.465 1.00 76.38 385 ALA A CA 1
ATOM 2966 C C . ALA A 1 385 ? 4.494 10.980 17.295 1.00 76.38 385 ALA A C 1
ATOM 2968 O O . ALA A 1 385 ? 4.024 10.892 18.430 1.00 76.38 385 ALA A O 1
ATOM 2969 N N . THR A 1 386 ? 4.731 12.164 16.725 1.00 74.75 386 THR A N 1
ATOM 2970 C CA . THR A 1 386 ? 4.376 13.470 17.320 1.00 74.75 386 THR A CA 1
ATOM 2971 C C . THR A 1 386 ? 3.020 13.979 16.834 1.00 74.75 386 THR A C 1
ATOM 2973 O O . THR A 1 386 ? 2.307 14.655 17.580 1.00 74.75 386 THR A O 1
ATOM 2976 N N . ARG A 1 387 ? 2.654 13.641 15.594 1.00 81.06 387 ARG A N 1
ATOM 2977 C CA . ARG A 1 387 ? 1.393 14.007 14.944 1.00 81.06 387 ARG A CA 1
ATOM 2978 C C . ARG A 1 387 ? 0.511 12.777 14.780 1.00 81.06 387 ARG A C 1
ATOM 2980 O O . ARG A 1 387 ? 0.992 11.701 14.440 1.00 81.06 387 ARG A O 1
ATOM 2987 N N . PHE A 1 388 ? -0.783 12.969 14.987 1.00 91.00 388 PHE A N 1
ATOM 2988 C CA . PHE A 1 388 ? -1.799 11.938 14.847 1.00 91.00 388 PHE A CA 1
ATOM 2989 C C . PHE A 1 388 ? -3.091 12.575 14.335 1.00 91.00 388 PHE A C 1
ATOM 2991 O O . PHE A 1 388 ? -3.468 13.657 14.790 1.00 91.00 388 PHE A O 1
ATOM 2998 N N . ASN A 1 389 ? -3.756 11.922 13.383 1.00 92.69 389 ASN A N 1
ATOM 2999 C CA . ASN A 1 389 ? -5.076 12.333 12.924 1.00 92.69 389 ASN A CA 1
ATOM 3000 C C . ASN A 1 389 ? -6.146 11.509 13.642 1.00 92.69 389 ASN A C 1
ATOM 3002 O O . ASN A 1 389 ? -6.270 10.312 13.399 1.00 92.69 389 ASN A O 1
ATOM 3006 N N . ALA A 1 390 ? -6.906 12.153 14.524 1.00 92.12 390 ALA A N 1
ATOM 3007 C CA . ALA A 1 390 ? -7.970 11.508 15.290 1.00 92.12 390 ALA A CA 1
ATOM 3008 C C . ALA A 1 390 ? -9.353 11.610 14.626 1.00 92.12 390 ALA A C 1
ATOM 3010 O O . ALA A 1 390 ? -10.309 11.042 15.145 1.00 92.12 390 ALA A O 1
ATOM 3011 N N . ASP A 1 391 ? -9.484 12.353 13.522 1.00 93.12 391 ASP A N 1
ATOM 3012 C CA . ASP A 1 391 ? -10.781 12.614 12.905 1.00 93.12 391 ASP A CA 1
ATOM 3013 C C . ASP A 1 391 ? -10.691 12.725 11.378 1.00 93.12 391 ASP A C 1
ATOM 3015 O O . ASP A 1 391 ? -10.506 13.798 10.800 1.00 93.12 391 ASP A O 1
ATOM 3019 N N . LEU A 1 392 ? -10.920 11.596 10.706 1.00 92.25 392 LEU A N 1
ATOM 3020 C CA . LEU A 1 392 ? -10.898 11.500 9.246 1.00 92.25 392 LEU A CA 1
ATOM 3021 C C . LEU A 1 392 ? -12.029 12.285 8.557 1.00 92.25 392 LEU A C 1
ATOM 3023 O O . LEU A 1 392 ? -12.007 12.454 7.339 1.00 92.25 392 LEU A O 1
ATOM 3027 N N . ARG A 1 393 ? -13.021 12.785 9.310 1.00 89.31 393 ARG A N 1
ATOM 3028 C CA . ARG A 1 393 ? -14.089 13.644 8.768 1.00 89.31 393 ARG A CA 1
ATOM 3029 C C . ARG A 1 393 ? -13.613 15.077 8.542 1.00 89.31 393 ARG A C 1
ATOM 3031 O O . ARG A 1 393 ? -14.106 15.731 7.626 1.00 89.31 393 ARG A O 1
ATOM 3038 N N . SER A 1 394 ? -12.700 15.568 9.381 1.00 88.19 394 SER A N 1
ATOM 3039 C CA . SER A 1 394 ? -12.172 16.934 9.291 1.00 88.19 394 SER A CA 1
ATOM 3040 C C . SER A 1 394 ? -10.883 17.020 8.476 1.00 88.19 394 SER A C 1
ATOM 3042 O O . SER A 1 394 ? -10.648 18.046 7.840 1.00 88.19 394 SER A O 1
ATOM 3044 N N . ALA A 1 395 ? -10.080 15.953 8.435 1.00 88.81 395 ALA A N 1
ATOM 3045 C CA . ALA A 1 395 ? -8.884 15.877 7.600 1.00 88.81 395 ALA A CA 1
ATOM 3046 C C . ALA A 1 395 ? -8.692 14.469 7.014 1.00 88.81 395 ALA A C 1
ATOM 3048 O O . ALA A 1 395 ? -8.663 13.491 7.753 1.00 88.81 395 ALA A O 1
ATOM 3049 N N . TRP A 1 396 ? -8.508 14.360 5.693 1.00 90.06 396 TRP A N 1
ATOM 3050 C CA . TRP A 1 396 ? -8.397 13.069 5.001 1.00 90.06 396 TRP A CA 1
ATOM 3051 C C . TRP A 1 396 ? -6.944 12.622 4.814 1.00 90.06 396 TRP A C 1
ATOM 3053 O O . TRP A 1 396 ? -6.356 12.798 3.750 1.00 90.06 396 TRP A O 1
ATOM 3063 N N . TRP A 1 397 ? -6.348 12.078 5.873 1.00 89.56 397 TRP A N 1
ATOM 3064 C CA . TRP A 1 397 ? -5.012 11.480 5.829 1.00 89.56 397 TRP A CA 1
ATOM 3065 C C . TRP A 1 397 ? -4.766 10.561 7.026 1.00 89.56 397 TRP A C 1
ATOM 3067 O O . TRP A 1 397 ? -5.369 10.733 8.088 1.00 89.56 397 TRP A O 1
ATOM 3077 N N . MET A 1 398 ? -3.845 9.616 6.872 1.00 90.12 398 MET A N 1
ATOM 3078 C CA . MET A 1 398 ? -3.419 8.670 7.900 1.00 90.12 398 MET A CA 1
ATOM 3079 C C . MET A 1 398 ? -1.921 8.837 8.205 1.00 90.12 398 MET A C 1
ATOM 3081 O O . MET A 1 398 ? -1.142 9.069 7.281 1.00 90.12 398 MET A O 1
ATOM 3085 N N . PRO A 1 399 ? -1.483 8.750 9.474 1.00 89.56 399 PRO A N 1
ATOM 3086 C CA . PRO A 1 399 ? -0.066 8.841 9.810 1.00 89.56 399 PRO A CA 1
ATOM 3087 C C . PRO A 1 399 ? 0.689 7.585 9.355 1.00 89.56 399 PRO A C 1
ATOM 3089 O O . PRO A 1 399 ? 0.274 6.476 9.669 1.00 89.56 399 PRO A O 1
ATOM 3092 N N . ASP A 1 400 ? 1.825 7.734 8.677 1.00 85.31 400 ASP A N 1
ATOM 3093 C CA . ASP A 1 400 ? 2.758 6.635 8.394 1.00 85.31 400 ASP A CA 1
ATOM 3094 C C . ASP A 1 400 ? 3.656 6.382 9.612 1.00 85.31 400 ASP A C 1
ATOM 3096 O O . ASP A 1 400 ? 4.795 6.836 9.694 1.00 85.31 400 ASP A O 1
ATOM 3100 N N . ALA A 1 401 ? 3.095 5.706 10.616 1.00 81.50 401 ALA A N 1
ATOM 3101 C CA . ALA A 1 401 ? 3.738 5.444 11.902 1.00 81.50 401 ALA A CA 1
ATOM 3102 C C . ALA A 1 401 ? 4.334 4.022 11.993 1.00 81.50 401 ALA A C 1
ATOM 3104 O O . ALA A 1 401 ? 4.437 3.467 13.090 1.00 81.50 401 ALA A O 1
ATOM 3105 N N . HIS A 1 402 ? 4.682 3.415 10.848 1.00 74.88 402 HIS A N 1
ATOM 3106 C CA . HIS A 1 402 ? 5.320 2.092 10.706 1.00 74.88 402 HIS A CA 1
ATOM 3107 C C . HIS A 1 402 ? 4.594 0.896 11.361 1.00 74.88 402 HIS A C 1
ATOM 3109 O O . HIS A 1 402 ? 5.161 -0.191 11.494 1.00 74.88 402 HIS A O 1
ATOM 3115 N N . ASN A 1 403 ? 3.338 1.067 11.773 1.00 83.19 403 ASN A N 1
ATOM 3116 C CA . ASN A 1 403 ? 2.507 0.016 12.350 1.00 83.19 403 ASN A CA 1
ATOM 3117 C C . ASN A 1 403 ? 1.035 0.247 11.985 1.00 83.19 403 ASN A C 1
ATOM 3119 O O . ASN A 1 403 ? 0.515 1.349 12.145 1.00 83.19 403 ASN A O 1
ATOM 3123 N N . VAL A 1 404 ? 0.339 -0.799 11.535 1.00 88.81 404 VAL A N 1
ATOM 3124 C CA . VAL A 1 404 ? -1.059 -0.702 11.075 1.00 88.81 404 VAL A CA 1
ATOM 3125 C C . VAL A 1 404 ? -2.022 -0.182 12.149 1.00 88.81 404 VAL A C 1
ATOM 3127 O O . VAL A 1 404 ? -2.967 0.537 11.831 1.00 88.81 404 VAL A O 1
ATOM 3130 N N . ILE A 1 405 ? -1.772 -0.481 13.426 1.00 91.69 405 ILE A N 1
ATOM 3131 C CA . ILE A 1 405 ? -2.609 -0.020 14.536 1.00 91.69 405 ILE A CA 1
ATOM 3132 C C . ILE A 1 405 ? -2.498 1.494 14.690 1.00 91.69 405 ILE A C 1
ATOM 3134 O O . ILE A 1 405 ? -3.517 2.178 14.715 1.00 91.69 405 ILE A O 1
ATOM 3138 N N . THR A 1 406 ? -1.276 2.024 14.775 1.00 91.50 406 THR A N 1
ATOM 3139 C CA . THR A 1 406 ? -1.040 3.468 14.931 1.00 91.50 406 THR A CA 1
ATOM 3140 C C . THR A 1 406 ? -1.381 4.250 13.669 1.00 91.50 406 THR A C 1
ATOM 3142 O O . THR A 1 406 ? -1.794 5.402 13.769 1.00 91.50 406 THR A O 1
ATOM 3145 N N . SER A 1 407 ? -1.248 3.614 12.507 1.00 91.38 407 SER A N 1
ATOM 3146 C CA . SER A 1 407 ? -1.376 4.271 11.209 1.00 91.38 407 SER A CA 1
ATOM 3147 C C . SER A 1 407 ? -2.788 4.247 10.640 1.00 91.38 407 SER A C 1
ATOM 3149 O O . SER A 1 407 ? -3.212 5.217 10.031 1.00 91.38 407 SER A O 1
ATOM 3151 N N . VAL A 1 408 ? -3.532 3.154 10.831 1.00 94.31 408 VAL A N 1
ATOM 3152 C CA . VAL A 1 408 ? -4.838 2.943 10.183 1.00 94.31 408 VAL A CA 1
ATOM 3153 C C . VAL A 1 408 ? -5.933 2.681 11.212 1.00 94.31 408 VAL A C 1
ATOM 3155 O O . VAL A 1 408 ? -6.963 3.354 11.195 1.00 94.31 408 VAL A O 1
ATOM 3158 N N . CYS A 1 409 ? -5.721 1.746 12.145 1.00 96.06 409 CYS A N 1
ATOM 3159 C CA . CYS A 1 409 ? -6.792 1.337 13.056 1.00 96.06 409 CYS A CA 1
ATOM 3160 C C . CYS A 1 409 ? -7.202 2.448 14.027 1.00 96.06 409 CYS A C 1
ATOM 3162 O O . CYS A 1 409 ? -8.391 2.710 14.174 1.00 96.06 409 CYS A O 1
ATOM 3164 N N . LEU A 1 410 ? -6.244 3.097 14.698 1.00 96.06 410 LEU A N 1
ATOM 3165 C CA . LEU A 1 410 ? -6.541 4.134 15.689 1.00 96.06 410 LEU A CA 1
ATOM 3166 C C . LEU A 1 410 ? -7.157 5.402 15.074 1.00 96.06 410 LEU A C 1
ATOM 3168 O O . LEU A 1 410 ? -8.126 5.883 15.658 1.00 96.06 410 LEU A O 1
ATOM 3172 N N . PRO A 1 411 ? -6.688 5.935 13.924 1.00 95.75 411 PRO A N 1
ATOM 3173 C CA . PRO A 1 411 ? -7.352 7.064 13.266 1.00 95.75 411 PRO A CA 1
ATOM 3174 C C . PRO A 1 411 ? -8.823 6.792 12.948 1.00 95.75 411 PRO A C 1
ATOM 3176 O O . PRO A 1 411 ? -9.688 7.629 13.213 1.00 95.75 411 PRO A O 1
ATOM 3179 N N . VAL A 1 412 ? -9.133 5.595 12.438 1.00 95.62 412 VAL A N 1
ATOM 3180 C CA . VAL A 1 412 ? -10.519 5.213 12.143 1.00 95.62 412 VAL A CA 1
ATOM 3181 C C . VAL A 1 412 ? -11.312 4.997 13.429 1.00 95.62 412 VAL A C 1
ATOM 3183 O O . VAL A 1 412 ? -12.399 5.554 13.551 1.00 95.62 412 VAL A O 1
ATOM 3186 N N . ALA A 1 413 ? -10.764 4.280 14.415 1.00 96.44 413 ALA A N 1
ATOM 3187 C CA . ALA A 1 413 ? -11.422 4.052 15.703 1.00 96.44 413 ALA A CA 1
ATOM 3188 C C . ALA A 1 413 ? -11.789 5.368 16.407 1.00 96.44 413 ALA A C 1
ATOM 3190 O O . ALA A 1 413 ? -12.923 5.528 16.846 1.00 96.44 413 ALA A O 1
ATOM 3191 N N . ALA A 1 414 ? -10.859 6.327 16.450 1.00 95.75 414 ALA A N 1
ATOM 3192 C CA . ALA A 1 414 ? -11.075 7.649 17.036 1.00 95.75 414 ALA A CA 1
ATOM 3193 C C . ALA A 1 414 ? -12.098 8.493 16.258 1.00 95.75 414 ALA A C 1
ATOM 3195 O O . ALA A 1 414 ? -12.799 9.323 16.835 1.00 95.75 414 ALA A O 1
ATOM 3196 N N . THR A 1 415 ? -12.227 8.250 14.951 1.00 94.25 415 THR A N 1
ATOM 3197 C CA . THR A 1 415 ? -13.236 8.922 14.130 1.00 94.25 415 THR A CA 1
ATOM 3198 C C . THR A 1 415 ? -14.645 8.405 14.438 1.00 94.25 415 THR A C 1
ATOM 3200 O O . THR A 1 415 ? -15.595 9.193 14.468 1.00 94.25 415 THR A O 1
ATOM 3203 N N . VAL A 1 416 ? -14.797 7.095 14.661 1.00 92.25 416 VAL A N 1
ATOM 3204 C CA . VAL A 1 416 ? -16.114 6.436 14.753 1.00 92.25 416 VAL A CA 1
ATOM 3205 C C . VAL A 1 416 ? -16.627 6.220 16.177 1.00 92.25 416 VAL A C 1
ATOM 3207 O O . VAL A 1 416 ? -17.805 5.916 16.329 1.00 92.25 416 VAL A O 1
ATOM 3210 N N . ALA A 1 417 ? -15.785 6.371 17.204 1.00 93.94 417 ALA A N 1
ATOM 3211 C CA . ALA A 1 417 ? -16.132 6.051 18.589 1.00 93.94 417 ALA A CA 1
ATOM 3212 C C . ALA A 1 417 ? -15.408 6.941 19.616 1.00 93.94 417 ALA A C 1
ATOM 3214 O O . ALA A 1 417 ? -14.263 7.345 19.416 1.00 93.94 417 ALA A O 1
ATOM 3215 N N . GLN A 1 418 ? -16.054 7.196 20.757 1.00 94.00 418 GLN A N 1
ATOM 3216 C CA . GLN A 1 418 ? -15.451 7.816 21.943 1.00 94.00 418 GLN A CA 1
ATOM 3217 C C . GLN A 1 418 ? -14.915 6.791 22.947 1.00 94.00 418 GLN A C 1
ATOM 3219 O O . GLN A 1 418 ? -14.208 7.177 23.875 1.00 94.00 418 GLN A O 1
ATOM 3224 N N . GLU A 1 419 ? -15.211 5.499 22.796 1.00 96.56 419 GLU A N 1
ATOM 3225 C CA . GLU A 1 419 ? -14.612 4.426 23.589 1.00 96.56 419 GLU A CA 1
ATOM 3226 C C . GLU A 1 419 ? -13.871 3.429 22.692 1.00 96.56 419 GLU A C 1
ATOM 3228 O O . GLU A 1 419 ? -14.468 2.735 21.872 1.00 96.56 419 GLU A O 1
ATOM 3233 N N . ILE A 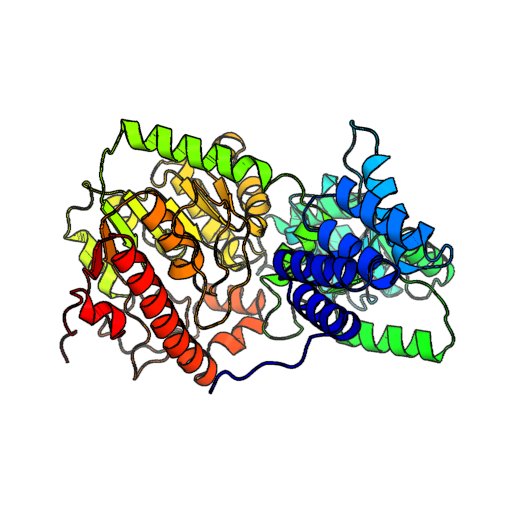1 420 ? -12.554 3.327 22.874 1.00 97.69 420 ILE A N 1
ATOM 3234 C CA . ILE A 1 420 ? -11.689 2.398 22.147 1.00 97.69 420 ILE A CA 1
ATOM 3235 C C . ILE A 1 420 ? -11.261 1.269 23.085 1.00 97.69 420 ILE A C 1
ATOM 3237 O O . ILE A 1 420 ? -10.595 1.496 24.099 1.00 97.69 420 ILE A O 1
ATOM 3241 N N . ARG A 1 421 ? -11.610 0.033 22.724 1.00 96.56 421 ARG A N 1
ATOM 3242 C CA . ARG A 1 421 ? -11.258 -1.186 23.462 1.00 96.56 421 ARG A CA 1
ATOM 3243 C C . ARG A 1 421 ? -10.207 -1.980 22.688 1.00 96.56 421 ARG A C 1
ATOM 3245 O O . ARG A 1 421 ? -10.436 -2.373 21.551 1.00 96.56 421 ARG A O 1
ATOM 3252 N N . LEU A 1 422 ? -9.051 -2.216 23.300 1.00 95.50 422 LEU A N 1
ATOM 3253 C CA . LEU A 1 422 ? -7.879 -2.824 22.662 1.00 95.50 422 LEU A CA 1
ATOM 3254 C C . LEU A 1 422 ? -7.750 -4.303 23.054 1.00 95.50 422 LEU A C 1
ATOM 3256 O O . LEU A 1 422 ? -7.784 -4.627 24.244 1.00 95.50 422 LEU A O 1
ATOM 3260 N N . LEU A 1 423 ? -7.579 -5.193 22.070 1.00 92.88 423 LEU A N 1
ATOM 3261 C CA . LEU A 1 423 ? -7.434 -6.643 22.269 1.00 92.88 423 LEU A CA 1
ATOM 3262 C C . LEU A 1 423 ? -6.260 -7.202 21.463 1.00 92.88 423 LEU A C 1
ATOM 3264 O O . LEU A 1 423 ? -6.131 -6.906 20.282 1.00 92.88 423 LEU A O 1
ATOM 3268 N N . GLY A 1 424 ? -5.433 -8.058 22.063 1.00 87.88 424 GLY A N 1
ATOM 3269 C CA . GLY A 1 424 ? -4.323 -8.725 21.368 1.00 87.88 424 GLY A CA 1
ATOM 3270 C C . GLY A 1 424 ? -3.144 -7.805 21.026 1.00 87.88 424 GLY A C 1
ATOM 3271 O O . GLY A 1 424 ? -2.415 -8.064 20.066 1.00 87.88 424 GLY A O 1
ATOM 3272 N N . LEU A 1 425 ? -2.967 -6.699 21.758 1.00 87.56 425 LEU A N 1
ATOM 3273 C CA . LEU A 1 425 ? -1.828 -5.782 21.618 1.00 87.56 425 LEU A CA 1
ATOM 3274 C C . LEU A 1 425 ? -0.756 -6.145 22.651 1.00 87.56 425 LEU A C 1
ATOM 3276 O O . LEU A 1 425 ? -0.485 -5.398 23.590 1.00 87.56 425 LEU A O 1
ATOM 3280 N N . ASP A 1 426 ? -0.156 -7.318 22.488 1.00 80.50 426 ASP A N 1
ATOM 3281 C CA . ASP A 1 426 ? 0.656 -7.930 23.546 1.00 80.50 426 ASP A CA 1
ATOM 3282 C C . ASP A 1 426 ? 2.064 -7.327 23.649 1.00 80.50 426 ASP A C 1
ATOM 3284 O O . ASP A 1 426 ? 2.680 -7.394 24.707 1.00 80.50 426 ASP A O 1
ATOM 3288 N N . GLY A 1 427 ? 2.573 -6.721 22.573 1.00 77.31 427 GLY A N 1
ATOM 3289 C CA . GLY A 1 427 ? 3.962 -6.260 22.477 1.00 77.31 427 GLY A CA 1
ATOM 3290 C C . GLY A 1 427 ? 4.962 -7.395 22.224 1.00 77.31 427 GLY A C 1
ATOM 3291 O O . GLY A 1 427 ? 4.589 -8.533 21.935 1.00 77.31 427 GLY A O 1
ATOM 3292 N N . VAL A 1 428 ? 6.256 -7.076 22.310 1.00 70.69 428 VAL A N 1
ATOM 3293 C CA . VAL A 1 428 ? 7.349 -8.058 22.209 1.00 70.69 428 VAL A CA 1
ATOM 3294 C C . VAL A 1 428 ? 7.701 -8.548 23.615 1.00 70.69 428 VAL A C 1
ATOM 3296 O O . VAL A 1 428 ? 7.900 -7.736 24.518 1.00 70.69 428 VAL A O 1
ATOM 3299 N N . ARG A 1 429 ? 7.781 -9.870 23.812 1.00 69.75 429 ARG A N 1
ATOM 3300 C CA . ARG A 1 429 ? 8.156 -10.464 25.104 1.00 69.75 429 ARG A CA 1
ATOM 3301 C C . ARG A 1 429 ? 9.656 -10.212 25.327 1.00 69.75 429 ARG A C 1
ATOM 3303 O O . ARG A 1 429 ? 10.422 -10.513 24.415 1.00 69.75 429 ARG A O 1
ATOM 3310 N N . PRO A 1 430 ? 10.102 -9.699 26.488 1.00 63.41 430 PRO A N 1
ATOM 3311 C CA . PRO A 1 430 ? 11.509 -9.325 26.693 1.00 63.41 430 PRO A CA 1
ATOM 3312 C C . PRO A 1 430 ? 12.533 -10.454 26.485 1.00 63.41 430 PRO A C 1
ATOM 3314 O O . PRO A 1 430 ? 13.697 -10.190 26.208 1.00 63.41 430 PRO A O 1
ATOM 3317 N N . ASP A 1 431 ? 12.116 -11.709 26.622 1.00 63.22 431 ASP A N 1
ATOM 3318 C CA . ASP A 1 431 ? 12.942 -12.915 26.518 1.00 63.22 431 ASP A CA 1
ATOM 3319 C C . ASP A 1 431 ? 12.698 -13.719 25.225 1.00 63.22 431 ASP A C 1
ATOM 3321 O O . ASP A 1 431 ? 13.219 -14.828 25.085 1.00 63.22 431 ASP A O 1
ATOM 3325 N N . LYS A 1 432 ? 11.908 -13.198 24.272 1.00 59.28 432 LYS A N 1
ATOM 3326 C CA . LYS A 1 432 ? 11.634 -13.872 22.994 1.00 59.28 432 LYS A CA 1
ATOM 3327 C C . LYS A 1 432 ? 11.780 -12.928 21.806 1.00 59.28 432 LYS A C 1
ATOM 3329 O O . LYS A 1 432 ? 11.234 -11.830 21.781 1.00 59.28 432 LYS A O 1
ATOM 3334 N N . VAL A 1 433 ? 12.434 -13.427 20.760 1.00 55.66 433 VAL A N 1
ATOM 3335 C CA . VAL A 1 433 ? 12.436 -12.804 19.433 1.00 55.66 433 VAL A CA 1
ATOM 3336 C C . VAL A 1 433 ? 11.300 -13.422 18.621 1.00 55.66 433 VAL A C 1
ATOM 3338 O O . VAL A 1 433 ? 11.321 -14.617 18.325 1.00 55.66 433 VAL A O 1
ATOM 3341 N N . TYR A 1 434 ? 10.291 -12.627 18.263 1.00 55.12 434 TYR A N 1
ATOM 3342 C CA . TYR A 1 434 ? 9.235 -13.081 17.360 1.00 55.12 434 TYR A CA 1
ATOM 3343 C C . TYR A 1 434 ? 9.675 -12.906 15.905 1.00 55.12 434 TYR A C 1
ATOM 3345 O O . TYR A 1 434 ? 9.981 -11.797 15.469 1.00 55.12 434 TYR A O 1
ATOM 3353 N N . GLU A 1 435 ? 9.615 -13.973 15.103 1.00 50.94 435 GLU A N 1
ATOM 3354 C CA . GLU A 1 435 ? 9.535 -13.784 13.655 1.00 50.94 435 GLU A CA 1
ATOM 3355 C C . GLU A 1 435 ? 8.153 -13.222 13.333 1.00 50.94 435 GLU A C 1
ATOM 3357 O O . GLU A 1 435 ? 7.129 -13.885 13.498 1.00 50.94 435 GLU A O 1
ATOM 3362 N N . SER A 1 436 ? 8.130 -11.968 12.893 1.00 49.31 436 SER A N 1
ATOM 3363 C CA . SER A 1 436 ? 6.944 -11.118 12.861 1.00 49.31 436 SER A CA 1
ATOM 3364 C C . SER A 1 436 ? 5.786 -11.601 11.981 1.00 49.31 436 SER A C 1
ATOM 3366 O O . SER A 1 436 ? 4.801 -10.893 11.919 1.00 49.31 436 SER A O 1
ATOM 3368 N N . TRP A 1 437 ? 5.837 -12.745 11.297 1.00 44.22 437 TRP A N 1
ATOM 3369 C CA . TRP A 1 437 ? 4.750 -13.202 10.409 1.00 44.22 437 TRP A CA 1
ATOM 3370 C C . TRP A 1 437 ? 4.467 -14.715 10.456 1.00 44.22 437 TRP A C 1
ATOM 3372 O O . TRP A 1 437 ? 3.702 -15.208 9.633 1.00 44.22 437 TRP A O 1
ATOM 3382 N N . GLY A 1 438 ? 5.055 -15.464 11.396 1.00 47.22 438 GLY A N 1
ATOM 3383 C CA . GLY A 1 438 ? 4.607 -16.842 11.641 1.00 47.22 438 GLY A CA 1
ATOM 3384 C C . GLY A 1 438 ? 3.197 -16.862 12.246 1.00 47.22 438 GLY A C 1
ATOM 3385 O O . GLY A 1 438 ? 2.758 -15.850 12.798 1.00 47.22 438 GLY A O 1
ATOM 3386 N N . ARG A 1 439 ? 2.504 -18.011 12.190 1.00 50.06 439 ARG A N 1
ATOM 3387 C CA . ARG A 1 439 ? 1.229 -18.266 12.894 1.00 50.06 439 ARG A CA 1
ATOM 3388 C C . ARG A 1 439 ? 1.431 -18.263 14.417 1.00 50.06 439 ARG A C 1
ATOM 3390 O O . ARG A 1 439 ? 1.298 -19.277 15.090 1.00 50.06 439 ARG A O 1
ATOM 3397 N N . SER A 1 440 ? 1.807 -17.120 14.985 1.00 45.16 440 SER A N 1
ATOM 3398 C CA . SER A 1 440 ? 2.142 -16.968 16.404 1.00 45.16 440 SER A CA 1
ATOM 3399 C C . SER A 1 440 ? 0.954 -17.210 17.336 1.00 45.16 440 SER A C 1
ATOM 3401 O O . SER A 1 440 ? 1.168 -17.341 18.528 1.00 45.16 440 SER A O 1
ATOM 3403 N N . TRP A 1 441 ? -0.271 -17.286 16.809 1.00 44.31 441 TRP A N 1
ATOM 3404 C CA . TRP A 1 441 ? -1.489 -17.697 17.522 1.00 44.31 441 TRP A CA 1
ATOM 3405 C C . TRP A 1 441 ? -1.732 -19.211 17.539 1.00 44.31 441 TRP A C 1
ATOM 3407 O O . TRP A 1 441 ? -2.566 -19.658 18.316 1.00 44.31 441 TRP A O 1
ATOM 3417 N N . GLU A 1 442 ? -1.059 -19.998 16.690 1.00 43.38 442 GLU A N 1
ATOM 3418 C CA . GLU A 1 442 ? -0.997 -21.467 16.846 1.00 43.38 442 GLU A CA 1
ATOM 3419 C C . GLU A 1 442 ? 0.026 -21.873 17.910 1.00 43.38 442 GLU A C 1
ATOM 3421 O O . GLU A 1 442 ? 0.028 -22.998 18.402 1.00 43.38 442 GLU A O 1
ATOM 3426 N N . LYS A 1 443 ? 0.911 -20.940 18.257 1.00 47.91 443 LYS A N 1
ATOM 3427 C CA . LYS A 1 443 ? 1.821 -21.055 19.378 1.00 47.91 443 LYS A CA 1
ATOM 3428 C C . LYS A 1 443 ? 1.068 -20.551 20.601 1.00 47.91 443 LYS A C 1
ATOM 3430 O O . LYS A 1 443 ? 0.858 -19.349 20.741 1.00 47.91 443 LYS A O 1
ATOM 3435 N N . ASP A 1 444 ? 0.642 -21.464 21.470 1.00 40.88 444 ASP A N 1
ATOM 3436 C CA . ASP A 1 444 ? 0.153 -21.092 22.799 1.00 40.88 444 ASP A CA 1
ATOM 3437 C C . ASP A 1 444 ? 1.142 -20.108 23.445 1.00 40.88 444 ASP A C 1
ATOM 3439 O O . ASP A 1 444 ? 2.348 -20.176 23.182 1.00 40.88 444 ASP A O 1
ATOM 3443 N N . ALA A 1 445 ? 0.668 -19.215 24.320 1.00 42.88 445 ALA A N 1
ATOM 3444 C CA . ALA A 1 445 ? 1.535 -18.289 25.064 1.00 42.88 445 ALA A CA 1
ATOM 3445 C C . ALA A 1 445 ? 2.683 -19.009 25.822 1.00 42.88 445 ALA A C 1
ATOM 3447 O O . ALA A 1 445 ? 3.688 -18.385 26.174 1.00 42.88 445 ALA A O 1
ATOM 3448 N N . GLU A 1 446 ? 2.542 -20.325 26.022 1.00 39.09 446 GLU A N 1
ATOM 3449 C CA . GLU A 1 446 ? 3.496 -21.244 26.647 1.00 39.09 446 GLU A CA 1
ATOM 3450 C C . GLU A 1 446 ? 4.410 -22.001 25.659 1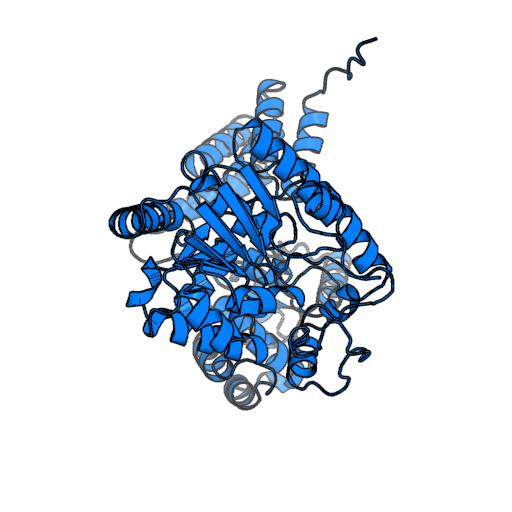.00 39.09 446 GLU A C 1
ATOM 3452 O O . GLU A 1 446 ? 5.393 -22.603 26.087 1.00 39.09 446 GLU A O 1
ATOM 3457 N N . SER A 1 447 ? 4.139 -22.001 24.346 1.00 40.22 447 SER A N 1
ATOM 3458 C CA . SER A 1 447 ? 4.902 -22.828 23.402 1.00 40.22 447 SER A CA 1
ATOM 3459 C C . SER A 1 447 ? 6.289 -22.222 23.129 1.00 40.22 447 SER A C 1
ATOM 3461 O O . SER A 1 447 ? 6.435 -21.115 22.606 1.00 40.22 447 SER A O 1
ATOM 3463 N N . GLU A 1 448 ? 7.333 -22.964 23.501 1.00 38.09 448 GLU A N 1
ATOM 3464 C CA . GLU A 1 448 ? 8.735 -22.530 23.474 1.00 38.09 448 GLU A CA 1
ATOM 3465 C C . GLU A 1 448 ? 9.337 -22.373 22.072 1.00 38.09 448 GLU A C 1
ATOM 3467 O O . GLU A 1 448 ? 10.470 -21.900 21.960 1.00 38.09 448 GLU A O 1
ATOM 3472 N N . ALA A 1 449 ? 8.618 -22.751 21.012 1.00 36.56 449 ALA A N 1
ATOM 3473 C CA . ALA A 1 449 ? 9.186 -22.865 19.680 1.00 36.56 449 ALA A CA 1
ATOM 3474 C C . ALA A 1 449 ? 9.622 -21.496 19.135 1.00 36.56 449 ALA A C 1
ATOM 3476 O O . ALA A 1 449 ? 8.795 -20.653 18.766 1.00 36.56 449 ALA A O 1
ATOM 3477 N N . GLU A 1 450 ? 10.938 -21.324 19.002 1.00 43.25 450 GLU A N 1
ATOM 3478 C CA . GLU A 1 450 ? 11.567 -20.414 18.044 1.00 43.25 450 GLU A CA 1
ATOM 3479 C C . GLU A 1 450 ? 11.006 -20.681 16.630 1.00 43.25 450 GLU A C 1
ATOM 3481 O O . GLU A 1 450 ? 10.183 -21.578 16.420 1.00 43.25 450 GLU A O 1
ATOM 3486 N N . SER A 1 451 ? 11.312 -19.807 15.678 1.00 43.56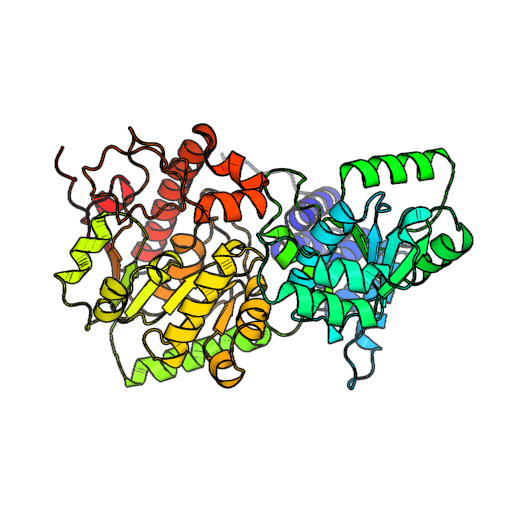 451 SER A N 1
ATOM 3487 C CA . SER A 1 451 ? 10.905 -19.898 14.267 1.00 43.56 451 SER A CA 1
ATOM 3488 C C . SER A 1 451 ? 10.721 -21.335 13.761 1.00 43.56 451 SER A C 1
ATOM 3490 O O . SER A 1 451 ? 11.509 -22.211 14.088 1.00 43.56 451 SER A O 1
ATOM 3492 N N . VAL A 1 452 ? 9.667 -21.608 12.983 1.00 42.28 452 VAL A N 1
ATOM 3493 C CA . VAL A 1 452 ? 9.568 -22.898 12.282 1.00 42.28 452 VAL A CA 1
ATOM 3494 C C . VAL A 1 452 ? 10.497 -22.777 11.071 1.00 42.28 452 VAL A C 1
ATOM 3496 O O . VAL A 1 452 ? 10.148 -22.046 10.143 1.00 42.28 452 VAL A O 1
ATOM 3499 N N . PRO A 1 453 ? 11.687 -23.410 11.061 1.00 41.72 453 PRO A N 1
ATOM 3500 C CA . PRO A 1 453 ? 12.653 -23.237 9.976 1.00 41.72 453 PRO A CA 1
ATOM 3501 C C . PRO A 1 453 ? 12.136 -23.721 8.610 1.00 41.72 453 PRO A C 1
ATOM 3503 O O . PRO A 1 453 ? 12.669 -23.294 7.590 1.00 41.72 453 PRO A O 1
ATOM 3506 N N . ASP A 1 454 ? 11.062 -24.519 8.587 1.00 49.28 454 ASP A N 1
ATOM 3507 C CA . ASP A 1 454 ? 10.517 -25.159 7.385 1.00 49.28 454 ASP A CA 1
ATOM 3508 C C . ASP A 1 454 ? 9.123 -24.657 6.968 1.00 49.28 454 ASP A C 1
ATOM 3510 O O . ASP A 1 454 ? 8.451 -25.341 6.201 1.00 49.28 454 ASP A O 1
ATOM 3514 N N . ASP A 1 455 ? 8.655 -23.493 7.440 1.00 58.25 455 ASP A N 1
ATOM 3515 C CA . ASP A 1 455 ? 7.373 -22.944 6.971 1.00 58.25 455 ASP A CA 1
ATOM 3516 C C . ASP A 1 455 ? 7.478 -22.529 5.483 1.00 58.25 455 ASP A C 1
ATOM 3518 O O . ASP A 1 455 ? 8.138 -21.526 5.166 1.00 58.25 455 ASP A O 1
ATOM 3522 N N . PRO A 1 456 ? 6.822 -23.249 4.545 1.00 58.94 456 PRO A N 1
ATOM 3523 C CA . PRO A 1 456 ? 6.895 -22.935 3.121 1.00 58.94 456 PRO A CA 1
ATOM 3524 C C . PRO A 1 456 ? 6.343 -21.539 2.803 1.00 58.94 456 PRO A C 1
ATOM 3526 O O . PRO A 1 456 ? 6.781 -20.918 1.832 1.00 58.94 456 PRO A O 1
ATOM 3529 N N . PHE A 1 457 ? 5.428 -21.022 3.634 1.00 60.78 457 PHE A N 1
ATOM 3530 C CA . PHE A 1 457 ? 4.877 -19.673 3.527 1.00 60.78 457 PHE A CA 1
ATOM 3531 C C . PHE A 1 457 ? 5.952 -18.619 3.805 1.00 60.78 457 PHE A C 1
ATOM 3533 O O . PHE A 1 457 ? 6.181 -17.728 2.983 1.00 60.78 457 PHE A O 1
ATOM 3540 N N . LEU A 1 458 ? 6.681 -18.750 4.919 1.00 64.19 458 LEU A N 1
ATOM 3541 C CA . LEU A 1 458 ? 7.782 -17.843 5.255 1.00 64.19 458 LEU A CA 1
ATOM 3542 C C . LEU A 1 458 ? 8.943 -17.969 4.266 1.00 64.19 458 LEU A C 1
ATOM 3544 O O . LEU A 1 458 ? 9.555 -16.956 3.922 1.00 64.19 458 LEU A O 1
ATOM 3548 N N . ALA A 1 459 ? 9.228 -19.173 3.766 1.00 67.56 459 ALA A N 1
ATOM 3549 C CA . ALA A 1 459 ? 10.247 -19.389 2.742 1.00 67.56 459 ALA A CA 1
ATOM 3550 C C . ALA A 1 459 ? 9.892 -18.695 1.412 1.00 67.56 459 ALA A C 1
ATOM 3552 O O . ALA A 1 459 ? 10.732 -17.996 0.842 1.00 67.56 459 ALA A O 1
ATOM 3553 N N . ALA A 1 460 ? 8.648 -18.821 0.935 1.00 67.31 460 ALA A N 1
ATOM 3554 C CA . ALA A 1 460 ? 8.178 -18.134 -0.271 1.00 67.31 460 ALA A CA 1
ATOM 3555 C C . ALA A 1 460 ? 8.177 -16.606 -0.100 1.00 67.31 460 ALA A C 1
ATOM 3557 O O . ALA A 1 460 ? 8.633 -15.876 -0.985 1.00 67.31 460 ALA A O 1
ATOM 3558 N N . LEU A 1 461 ? 7.740 -16.121 1.065 1.00 70.88 461 LEU A N 1
ATOM 3559 C CA . LEU A 1 461 ? 7.753 -14.701 1.398 1.00 70.88 461 LEU A CA 1
ATOM 3560 C C . LEU A 1 461 ? 9.187 -14.149 1.454 1.00 70.88 461 LEU A C 1
ATOM 3562 O O . LEU A 1 461 ? 9.428 -13.070 0.932 1.00 70.88 461 LEU A O 1
ATOM 3566 N N . ARG A 1 462 ? 10.155 -14.887 2.018 1.00 73.50 462 ARG A N 1
ATOM 3567 C CA . ARG A 1 462 ? 11.582 -14.499 2.052 1.00 73.50 462 ARG A CA 1
ATOM 3568 C C . ARG A 1 462 ? 12.213 -14.454 0.665 1.00 73.50 462 ARG A C 1
ATOM 3570 O O . ARG A 1 462 ? 12.934 -13.510 0.371 1.00 73.50 462 ARG A O 1
ATOM 3577 N N . ARG A 1 463 ? 11.915 -15.430 -0.200 1.00 74.69 463 ARG A N 1
ATOM 3578 C CA . ARG A 1 463 ? 12.381 -15.422 -1.600 1.00 74.69 463 ARG A CA 1
ATOM 3579 C C . ARG A 1 463 ? 11.809 -14.245 -2.383 1.00 74.69 463 ARG A C 1
ATOM 3581 O O . ARG A 1 463 ? 12.524 -13.582 -3.125 1.00 74.69 463 ARG A O 1
ATOM 3588 N N . THR A 1 464 ? 10.532 -13.940 -2.164 1.00 74.38 464 THR A N 1
ATOM 3589 C CA . THR A 1 464 ? 9.906 -12.783 -2.811 1.00 74.38 464 THR A CA 1
ATOM 3590 C C . THR A 1 464 ? 10.390 -11.466 -2.196 1.00 74.38 464 THR A C 1
ATOM 3592 O O . THR A 1 464 ? 10.478 -10.459 -2.889 1.00 74.38 464 THR A O 1
ATOM 3595 N N . HIS A 1 465 ? 10.749 -11.455 -0.913 1.00 72.44 465 HIS A N 1
ATOM 3596 C CA . HIS A 1 465 ? 11.082 -10.245 -0.161 1.00 72.44 465 HIS A CA 1
ATOM 3597 C C . HIS A 1 465 ? 12.397 -10.391 0.624 1.00 72.44 465 HIS A C 1
ATOM 3599 O O . HIS A 1 465 ? 12.385 -10.412 1.860 1.00 72.44 465 HIS A O 1
ATOM 3605 N N . PRO A 1 466 ? 13.546 -10.490 -0.064 1.00 66.25 466 PRO A N 1
ATOM 3606 C CA . PRO A 1 466 ? 14.831 -10.821 0.557 1.00 66.25 466 PRO A CA 1
ATOM 3607 C C . PRO A 1 466 ? 15.339 -9.756 1.541 1.00 66.25 466 PRO A C 1
ATOM 3609 O O . PRO A 1 466 ? 16.002 -10.090 2.521 1.00 66.25 466 PRO A O 1
ATOM 3612 N N . TRP A 1 467 ? 14.969 -8.482 1.384 1.00 60.72 467 TRP A N 1
ATOM 3613 C CA . TRP A 1 467 ? 15.311 -7.429 2.358 1.00 60.72 467 TRP A CA 1
ATOM 3614 C C . TRP A 1 467 ? 14.699 -7.658 3.750 1.00 60.72 467 TRP A C 1
ATOM 3616 O O . TRP A 1 467 ? 15.186 -7.120 4.748 1.00 60.72 467 TRP A O 1
ATOM 3626 N N . ARG A 1 468 ? 13.635 -8.467 3.840 1.00 59.41 468 ARG A N 1
ATOM 3627 C CA . ARG A 1 468 ? 12.904 -8.741 5.082 1.00 59.41 468 ARG A CA 1
ATOM 3628 C C . ARG A 1 468 ? 13.746 -9.497 6.112 1.00 59.41 468 ARG A C 1
ATOM 3630 O O . ARG A 1 468 ? 13.415 -9.475 7.295 1.00 59.41 468 ARG A O 1
ATOM 3637 N N . HIS A 1 469 ? 14.861 -10.102 5.696 1.00 56.31 469 HIS A N 1
ATOM 3638 C CA . HIS A 1 469 ? 15.838 -10.711 6.600 1.00 56.31 469 HIS A CA 1
ATOM 3639 C C . HIS A 1 469 ? 16.381 -9.742 7.662 1.00 56.31 469 HIS A C 1
ATOM 3641 O O . HIS A 1 469 ? 16.770 -10.186 8.738 1.00 56.31 469 HIS A O 1
ATOM 3647 N N . ASN A 1 470 ? 16.337 -8.431 7.419 1.00 52.75 470 ASN A N 1
ATOM 3648 C CA . ASN A 1 470 ? 16.868 -7.449 8.364 1.00 52.75 470 ASN A CA 1
ATOM 3649 C C . ASN A 1 470 ? 15.829 -6.938 9.382 1.00 52.75 470 ASN A C 1
ATOM 3651 O O . ASN A 1 470 ? 16.212 -6.283 10.343 1.00 52.75 470 ASN A O 1
ATOM 3655 N N . TRP A 1 471 ? 14.535 -7.262 9.228 1.00 52.94 471 TRP A N 1
ATOM 3656 C CA . TRP A 1 471 ? 13.470 -6.897 10.190 1.00 52.94 471 TRP A CA 1
ATOM 3657 C C . TRP A 1 471 ? 13.440 -7.803 11.431 1.00 52.94 471 TRP A C 1
ATOM 3659 O O . TRP A 1 471 ? 12.634 -7.622 12.341 1.00 52.94 471 TRP A O 1
ATOM 3669 N N . VAL A 1 472 ? 14.283 -8.831 11.455 1.00 53.78 472 VAL A N 1
ATOM 3670 C CA . VAL A 1 472 ? 14.379 -9.805 12.549 1.00 53.78 472 VAL A CA 1
ATOM 3671 C C . VAL A 1 472 ? 15.658 -9.627 13.366 1.00 53.78 472 VAL A C 1
ATOM 3673 O O . VAL A 1 472 ? 15.935 -10.443 14.242 1.00 53.78 472 VAL A O 1
ATOM 3676 N N . SER A 1 473 ? 16.439 -8.568 13.110 1.00 61.84 473 SER A N 1
ATOM 3677 C CA . SER A 1 473 ? 17.593 -8.266 13.953 1.00 61.84 473 SER A CA 1
ATOM 3678 C C . SER A 1 473 ? 17.129 -7.853 15.359 1.00 61.84 473 SER A C 1
ATOM 3680 O O . SER A 1 473 ? 16.117 -7.154 15.484 1.00 61.84 473 SER A O 1
ATOM 3682 N N . PRO A 1 474 ? 17.850 -8.259 16.421 1.00 64.00 474 PRO A N 1
ATOM 3683 C CA . PRO A 1 474 ? 17.556 -7.821 17.785 1.00 64.00 474 PRO A CA 1
ATOM 3684 C C . PRO A 1 474 ? 17.457 -6.294 17.897 1.00 64.00 474 PRO A C 1
ATOM 3686 O O . PRO A 1 474 ? 16.470 -5.786 18.417 1.00 64.00 474 PRO A O 1
ATOM 3689 N N . ASP A 1 475 ? 18.392 -5.569 17.274 1.00 63.72 475 ASP A N 1
ATOM 3690 C CA . ASP A 1 475 ? 18.417 -4.102 17.270 1.00 63.72 475 ASP A CA 1
ATOM 3691 C C . ASP A 1 475 ? 17.153 -3.485 16.645 1.00 63.72 475 ASP A C 1
ATOM 3693 O O . ASP A 1 475 ? 16.629 -2.490 17.150 1.00 63.72 475 ASP A O 1
ATOM 3697 N N . TYR A 1 476 ? 16.633 -4.072 15.557 1.00 65.69 476 TYR A N 1
ATOM 3698 C CA . TYR A 1 476 ? 15.382 -3.621 14.945 1.00 65.69 476 TYR A CA 1
ATOM 3699 C C . TYR A 1 476 ? 14.197 -3.877 15.875 1.00 65.69 476 TYR A C 1
ATOM 3701 O O . TYR A 1 476 ? 13.357 -2.999 16.032 1.00 65.69 476 TYR A O 1
ATOM 3709 N N . GLN A 1 477 ? 14.129 -5.053 16.503 1.00 67.44 477 GLN A N 1
ATOM 3710 C CA . GLN A 1 477 ? 13.034 -5.413 17.409 1.00 67.44 477 GLN A CA 1
ATOM 3711 C C . GLN A 1 477 ? 13.023 -4.538 18.667 1.00 67.44 477 GLN A C 1
ATOM 3713 O O . GLN A 1 477 ? 11.953 -4.100 19.088 1.00 67.44 477 GLN A O 1
ATOM 3718 N N . ASP A 1 478 ? 14.197 -4.230 19.221 1.00 68.50 478 ASP A N 1
ATOM 3719 C CA . ASP A 1 478 ? 14.342 -3.318 20.355 1.00 68.50 478 ASP A CA 1
ATOM 3720 C C . ASP A 1 478 ? 13.908 -1.899 19.982 1.00 68.50 478 ASP A C 1
ATOM 3722 O O . ASP A 1 478 ? 13.045 -1.315 20.635 1.00 68.50 478 ASP A O 1
ATOM 3726 N N . THR A 1 47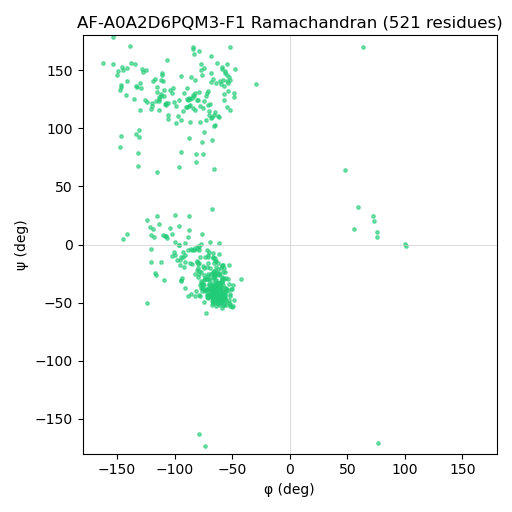9 ? 14.424 -1.383 18.864 1.00 66.75 479 THR A N 1
ATOM 3727 C CA . THR A 1 479 ? 14.066 -0.051 18.357 1.00 66.75 479 THR A CA 1
ATOM 3728 C C . THR A 1 479 ? 12.576 0.046 18.026 1.00 66.75 479 THR A C 1
ATOM 3730 O O . THR A 1 479 ? 11.926 1.049 18.318 1.00 66.75 479 THR A O 1
ATOM 3733 N N . TYR A 1 480 ? 12.012 -0.995 17.416 1.00 70.62 480 TYR A N 1
ATOM 3734 C CA . TYR A 1 480 ? 10.599 -1.061 17.068 1.00 70.62 480 TYR A CA 1
ATOM 3735 C C . TYR A 1 480 ? 9.717 -1.091 18.316 1.00 70.62 480 TYR A C 1
ATOM 3737 O O . TYR A 1 480 ? 8.744 -0.343 18.378 1.00 70.62 480 TYR A O 1
ATOM 3745 N N . ARG A 1 481 ? 10.064 -1.906 19.321 1.00 74.94 481 ARG A N 1
ATOM 3746 C CA . ARG A 1 481 ? 9.339 -1.972 20.595 1.00 74.94 481 ARG A CA 1
ATOM 3747 C C . ARG A 1 481 ? 9.322 -0.609 21.279 1.00 74.94 481 ARG A C 1
ATOM 3749 O O . ARG A 1 481 ? 8.241 -0.108 21.582 1.00 74.94 481 ARG A O 1
ATOM 3756 N N . ASP A 1 482 ? 10.494 -0.014 21.483 1.00 75.81 482 ASP A N 1
ATOM 3757 C CA . ASP A 1 482 ? 10.628 1.209 22.274 1.00 75.81 482 ASP A CA 1
ATOM 3758 C C . ASP A 1 482 ? 9.911 2.385 21.590 1.00 75.81 482 ASP A C 1
ATOM 3760 O O . ASP A 1 482 ? 9.174 3.145 22.223 1.00 75.81 482 ASP A O 1
ATOM 3764 N N . ASN A 1 483 ? 10.042 2.497 20.266 1.00 79.81 483 ASN A N 1
ATOM 3765 C CA . ASN A 1 483 ? 9.378 3.563 19.529 1.00 79.81 483 ASN A CA 1
ATOM 3766 C C . ASN A 1 483 ? 7.866 3.342 19.349 1.00 79.81 483 ASN A C 1
ATOM 3768 O O . ASN A 1 483 ? 7.112 4.321 19.334 1.00 79.81 483 ASN A O 1
ATOM 3772 N N . LEU A 1 484 ? 7.398 2.095 19.201 1.00 83.88 484 LEU A N 1
ATOM 3773 C CA . LEU A 1 484 ? 5.965 1.787 19.141 1.00 83.88 484 LEU A CA 1
ATOM 3774 C C . LEU A 1 484 ? 5.292 2.125 20.473 1.00 83.88 484 LEU A C 1
ATOM 3776 O O . LEU A 1 484 ? 4.229 2.746 20.480 1.00 83.88 484 LEU A O 1
ATOM 3780 N N . GLU A 1 485 ? 5.917 1.755 21.590 1.00 87.25 485 GLU A N 1
ATOM 3781 C CA . GLU A 1 485 ? 5.401 2.034 22.927 1.00 87.25 485 GLU A CA 1
ATOM 3782 C C . GLU A 1 485 ? 5.291 3.540 23.194 1.00 87.25 485 GLU A C 1
ATOM 3784 O O . GLU A 1 485 ? 4.237 4.017 23.624 1.00 87.25 485 GLU A O 1
ATOM 3789 N N . GLU A 1 486 ? 6.329 4.310 22.863 1.00 89.38 486 GLU A N 1
ATOM 3790 C CA . GLU A 1 486 ? 6.295 5.768 23.004 1.00 89.38 486 GLU A CA 1
ATOM 3791 C C . GLU A 1 486 ? 5.290 6.425 22.040 1.00 89.38 486 GLU A C 1
ATOM 3793 O O . GLU A 1 486 ? 4.574 7.353 22.428 1.00 89.38 486 GLU A O 1
ATOM 3798 N N . SER A 1 487 ? 5.155 5.918 20.809 1.00 90.38 487 SER A N 1
ATOM 3799 C CA . SER A 1 487 ? 4.143 6.403 19.856 1.00 90.38 487 SER A CA 1
ATOM 3800 C C . SER A 1 487 ? 2.724 6.175 20.382 1.00 90.38 487 SER A C 1
ATOM 3802 O O . SER A 1 487 ? 1.912 7.099 20.393 1.00 90.38 487 SER A O 1
ATOM 3804 N N . LEU A 1 488 ? 2.425 4.972 20.884 1.00 92.62 488 LEU A N 1
ATOM 3805 C CA . LEU A 1 488 ? 1.128 4.653 21.486 1.00 92.62 488 LEU A CA 1
ATOM 3806 C C . LEU A 1 488 ? 0.856 5.522 22.717 1.00 92.62 488 LEU A C 1
ATOM 3808 O O . LEU A 1 488 ? -0.253 6.028 22.867 1.00 92.62 488 LEU A O 1
ATOM 3812 N N . ARG A 1 489 ? 1.865 5.767 23.563 1.00 92.88 489 ARG A N 1
ATOM 3813 C CA . ARG A 1 489 ? 1.728 6.629 24.748 1.00 92.88 489 ARG A CA 1
ATOM 3814 C C . ARG A 1 489 ? 1.304 8.042 24.369 1.00 92.88 489 ARG A C 1
ATOM 3816 O O . ARG A 1 489 ? 0.393 8.593 24.991 1.00 92.88 489 ARG A O 1
ATOM 3823 N N . ARG A 1 490 ? 1.921 8.610 23.332 1.00 92.56 490 ARG A N 1
ATOM 3824 C CA . ARG A 1 490 ? 1.580 9.942 22.812 1.00 92.56 490 ARG A CA 1
ATOM 3825 C C . ARG A 1 490 ? 0.188 9.975 22.200 1.00 92.56 490 ARG A C 1
ATOM 3827 O O . ARG A 1 490 ? -0.602 10.836 22.578 1.00 92.56 490 ARG A O 1
ATOM 3834 N N . ILE A 1 491 ? -0.125 9.021 21.323 1.00 94.19 491 ILE A N 1
ATOM 3835 C CA . ILE A 1 491 ? -1.432 8.928 20.660 1.00 94.19 491 ILE A CA 1
ATOM 3836 C C . ILE A 1 491 ? -2.547 8.792 21.699 1.00 94.19 491 ILE A C 1
ATOM 3838 O O . ILE A 1 491 ? -3.511 9.552 21.671 1.00 94.19 491 ILE A O 1
ATOM 3842 N N . PHE A 1 492 ? -2.401 7.884 22.666 1.00 95.69 492 PHE A N 1
ATOM 3843 C CA . PHE A 1 492 ? -3.411 7.681 23.702 1.00 95.69 492 PHE A CA 1
ATOM 3844 C C . PHE A 1 492 ? -3.594 8.912 24.578 1.00 95.69 492 PHE A C 1
ATOM 3846 O O . PHE A 1 492 ? -4.726 9.297 24.842 1.00 95.69 492 PHE A O 1
ATOM 3853 N N . THR A 1 493 ? -2.502 9.579 24.957 1.00 94.69 493 THR A N 1
ATOM 3854 C CA . THR A 1 493 ? -2.582 10.828 25.725 1.00 94.69 493 THR A CA 1
ATOM 3855 C C . THR A 1 493 ? -3.343 11.911 24.954 1.00 94.69 493 THR A C 1
ATOM 3857 O O . THR A 1 493 ? -4.178 12.599 25.536 1.00 94.69 493 THR A O 1
ATOM 3860 N N . GLN A 1 494 ? -3.087 12.065 23.649 1.00 93.75 494 GLN A N 1
ATOM 3861 C CA . GLN A 1 494 ? -3.797 13.033 22.803 1.00 93.75 494 GLN A CA 1
ATOM 3862 C C . GLN A 1 494 ? -5.293 12.704 22.694 1.00 93.75 494 GLN A C 1
ATOM 3864 O O . GLN A 1 494 ? -6.131 13.590 22.853 1.00 93.75 494 GLN A O 1
ATOM 3869 N N . LEU A 1 495 ? -5.630 11.432 22.479 1.00 95.25 495 LEU A N 1
ATOM 3870 C CA . LEU A 1 495 ? -7.011 10.954 22.398 1.00 95.25 495 LEU A CA 1
ATOM 3871 C C . LEU A 1 495 ? -7.772 11.142 23.719 1.00 95.25 495 LEU A C 1
ATOM 3873 O O . LEU A 1 495 ? -8.892 11.647 23.726 1.00 95.25 495 LEU A O 1
ATOM 3877 N N . GLU A 1 496 ? -7.152 10.816 24.850 1.00 96.00 496 GLU A N 1
ATOM 3878 C CA . GLU A 1 496 ? -7.747 10.991 26.179 1.00 96.00 496 GLU A CA 1
ATOM 3879 C C . GLU A 1 496 ? -7.961 12.468 26.526 1.00 96.00 496 GLU A C 1
ATOM 3881 O O . GLU A 1 496 ? -8.991 12.829 27.096 1.00 96.00 496 GLU A O 1
ATOM 3886 N N . GLN A 1 497 ? -7.033 13.346 26.130 1.00 95.12 497 GLN A N 1
ATOM 3887 C CA . GLN A 1 497 ? -7.205 14.798 26.247 1.00 95.12 497 GLN A CA 1
ATOM 3888 C C . GLN A 1 497 ? -8.354 15.325 25.377 1.00 95.12 497 GLN A C 1
ATOM 3890 O O . GLN A 1 497 ? -9.001 16.301 25.757 1.00 95.12 497 GLN A O 1
ATOM 3895 N N . ALA A 1 498 ? -8.626 14.674 24.243 1.00 93.25 498 ALA A N 1
ATOM 3896 C CA . ALA A 1 498 ? -9.768 14.964 23.379 1.00 93.25 498 ALA A CA 1
ATOM 3897 C C . ALA A 1 498 ? -11.091 14.339 23.874 1.00 93.25 498 ALA A C 1
ATOM 3899 O O . ALA A 1 498 ? -12.141 14.619 23.300 1.00 93.25 498 ALA A O 1
ATOM 3900 N N . GLY A 1 499 ? -11.063 13.548 24.954 1.00 94.38 499 GLY A N 1
ATOM 3901 C CA . GLY A 1 499 ? -12.245 12.949 25.582 1.00 94.38 499 GLY A CA 1
ATOM 3902 C C . GLY A 1 499 ? -12.494 11.478 25.238 1.00 94.38 499 GLY A C 1
ATOM 3903 O O . GLY A 1 499 ? -13.419 10.887 25.795 1.00 94.38 499 GLY A O 1
ATOM 3904 N N . THR A 1 500 ? -11.663 10.862 24.394 1.00 96.31 500 THR A N 1
ATOM 3905 C CA . THR A 1 500 ? -11.768 9.438 24.056 1.00 96.31 500 THR A CA 1
ATOM 3906 C C . THR A 1 500 ? -11.314 8.571 25.231 1.00 96.31 500 THR A C 1
ATOM 3908 O O . THR A 1 500 ? -10.208 8.716 25.749 1.00 96.31 500 THR A O 1
ATOM 3911 N N . ARG A 1 501 ? -12.143 7.613 25.646 1.00 96.94 501 ARG A N 1
ATOM 3912 C CA . ARG A 1 501 ? -11.780 6.591 26.630 1.00 96.94 501 ARG A CA 1
ATOM 3913 C C . ARG A 1 501 ? -11.046 5.452 25.940 1.00 96.94 501 ARG A C 1
ATOM 3915 O O . ARG A 1 501 ? -11.572 4.859 25.006 1.00 96.94 501 ARG A O 1
ATOM 3922 N N . ILE A 1 502 ? -9.873 5.091 26.447 1.00 97.12 502 ILE A N 1
ATOM 3923 C CA . ILE A 1 502 ? -9.099 3.956 25.938 1.00 97.12 502 ILE A CA 1
ATOM 3924 C C . ILE A 1 502 ? -9.010 2.893 27.026 1.00 97.12 502 ILE A C 1
ATOM 3926 O O . ILE A 1 502 ? -8.709 3.188 28.181 1.00 97.12 502 ILE A O 1
ATOM 3930 N N . THR A 1 503 ? -9.298 1.643 26.678 1.00 95.56 503 THR A N 1
ATOM 3931 C CA . THR A 1 503 ? -9.227 0.512 27.609 1.00 95.56 503 THR A CA 1
ATOM 3932 C C . THR A 1 503 ? -8.533 -0.667 26.948 1.00 95.56 503 THR A C 1
ATOM 3934 O O . THR A 1 503 ? -8.952 -1.130 25.891 1.00 95.56 503 THR A O 1
ATOM 3937 N N . CYS A 1 504 ? -7.483 -1.179 27.581 1.00 93.69 504 CYS A N 1
ATOM 3938 C CA . CYS A 1 504 ? -6.864 -2.436 27.188 1.00 93.69 504 CYS A CA 1
ATOM 3939 C C . CYS A 1 504 ? -7.599 -3.588 27.872 1.00 93.69 504 CYS A C 1
ATOM 3941 O O . CYS A 1 504 ? -7.687 -3.641 29.096 1.00 93.69 504 CYS A O 1
ATOM 3943 N N . VAL A 1 505 ? -8.164 -4.489 27.073 1.00 91.94 505 VAL A N 1
ATOM 3944 C CA . VAL A 1 505 ? -9.057 -5.558 27.542 1.00 91.94 505 VAL A CA 1
ATOM 3945 C C . VAL A 1 505 ? -8.296 -6.860 27.793 1.00 91.94 505 VAL A C 1
ATOM 3947 O O . VAL A 1 505 ? -8.682 -7.642 28.665 1.00 91.94 505 VAL A O 1
ATOM 3950 N N . THR A 1 506 ? -7.223 -7.105 27.039 1.00 88.81 506 THR A N 1
ATOM 3951 C CA . THR A 1 506 ? -6.355 -8.278 27.205 1.00 88.81 506 THR A CA 1
ATOM 3952 C C . THR A 1 506 ? -5.011 -7.892 27.843 1.00 88.81 506 THR A C 1
ATOM 3954 O O . THR A 1 506 ? -4.634 -6.717 27.813 1.00 88.81 506 THR A O 1
ATOM 3957 N N . PRO A 1 507 ? -4.286 -8.843 28.465 1.00 86.06 507 PRO A N 1
ATOM 3958 C CA . PRO A 1 507 ? -2.953 -8.591 29.016 1.00 86.06 507 PRO A CA 1
ATOM 3959 C C . PRO A 1 507 ? -1.950 -8.105 27.961 1.00 86.06 507 PRO A C 1
ATOM 3961 O O . PRO A 1 507 ? -2.060 -8.458 26.789 1.00 86.06 507 PRO A O 1
ATOM 3964 N N . SER A 1 508 ? -0.943 -7.334 28.385 1.00 86.12 508 SER A N 1
ATOM 3965 C CA . SER A 1 508 ? 0.111 -6.824 27.499 1.00 86.12 508 SER A CA 1
ATOM 3966 C C . SER A 1 508 ? 1.452 -6.632 28.216 1.00 86.12 508 SER A C 1
ATOM 3968 O O . SER A 1 508 ? 1.519 -6.239 29.388 1.00 86.12 508 SER A O 1
ATOM 3970 N N . TRP A 1 509 ? 2.540 -6.865 27.479 1.00 82.88 509 TRP A N 1
ATOM 3971 C CA . TRP A 1 509 ? 3.914 -6.591 27.904 1.00 82.88 509 TRP A CA 1
ATOM 3972 C C . TRP A 1 509 ? 4.294 -5.114 27.775 1.00 82.88 509 TRP A C 1
ATOM 3974 O O . TRP A 1 509 ? 5.244 -4.689 28.433 1.00 82.88 509 TRP A O 1
ATOM 3984 N N . MET A 1 510 ? 3.525 -4.314 27.035 1.00 85.62 510 MET A N 1
ATOM 3985 C CA . MET A 1 510 ? 3.731 -2.866 26.953 1.00 85.62 510 MET A CA 1
ATOM 3986 C C . MET A 1 510 ? 3.156 -2.175 28.197 1.00 85.62 510 MET A C 1
ATOM 3988 O O . MET A 1 510 ? 2.014 -2.419 28.590 1.00 85.62 510 MET A O 1
ATOM 3992 N N . GLU A 1 511 ? 3.933 -1.299 28.828 1.00 88.56 511 GLU A N 1
ATOM 3993 C CA . GLU A 1 511 ? 3.521 -0.530 30.008 1.00 88.56 511 GLU A CA 1
ATOM 3994 C C . GLU A 1 511 ? 2.321 0.363 29.694 1.00 88.56 511 GLU A C 1
ATOM 3996 O O . GLU A 1 511 ? 1.331 0.345 30.424 1.00 88.56 511 GLU A O 1
ATOM 4001 N N . VAL A 1 512 ? 2.353 1.039 28.541 1.00 90.81 512 VAL A N 1
ATOM 4002 C CA . VAL A 1 512 ? 1.275 1.933 28.086 1.00 90.81 512 VAL A CA 1
ATOM 4003 C C . VAL A 1 512 ? -0.109 1.258 28.030 1.00 90.81 512 VAL A C 1
ATOM 4005 O O . VAL A 1 512 ? -1.134 1.921 28.216 1.00 90.81 512 VAL A O 1
ATOM 4008 N N . MET A 1 513 ? -0.150 -0.058 27.798 1.00 91.69 513 MET A N 1
ATOM 4009 C CA . MET A 1 513 ? -1.381 -0.855 27.791 1.00 91.69 513 MET A CA 1
ATOM 4010 C C . MET A 1 513 ? -1.830 -1.241 29.202 1.00 91.69 513 MET A C 1
ATOM 4012 O O . MET A 1 513 ? -3.025 -1.201 29.506 1.00 91.69 513 MET A O 1
ATOM 4016 N N . ARG A 1 514 ? -0.884 -1.593 30.082 1.00 89.25 514 ARG A N 1
ATOM 4017 C CA . ARG A 1 514 ? -1.183 -1.964 31.474 1.00 89.25 514 ARG A CA 1
ATOM 4018 C C . ARG A 1 514 ? -1.791 -0.810 32.260 1.00 89.25 514 ARG A C 1
ATOM 4020 O O . ARG A 1 514 ? -2.746 -1.023 33.006 1.00 89.25 514 ARG A O 1
ATOM 4027 N N . ASP A 1 515 ? -1.330 0.410 31.996 1.00 87.69 515 ASP A N 1
ATOM 4028 C CA . ASP A 1 515 ? -1.886 1.641 32.573 1.00 87.69 515 ASP A CA 1
ATOM 4029 C C . ASP A 1 515 ? -3.386 1.834 32.262 1.00 87.69 515 ASP A C 1
ATOM 4031 O O . ASP A 1 515 ? -4.072 2.597 32.940 1.00 87.69 515 ASP A O 1
ATOM 4035 N N . ARG A 1 516 ? -3.917 1.126 31.254 1.00 91.56 516 ARG A N 1
ATOM 4036 C CA . ARG A 1 516 ? -5.293 1.247 30.740 1.00 91.56 516 ARG A CA 1
ATOM 4037 C C . ARG A 1 516 ? -6.138 -0.009 30.952 1.00 91.56 516 ARG A C 1
ATOM 4039 O O . ARG A 1 516 ? -7.102 -0.232 30.224 1.00 91.56 516 ARG A O 1
ATOM 4046 N N . GLY A 1 517 ? -5.795 -0.832 31.943 1.00 80.50 517 GLY A N 1
ATOM 4047 C CA . GLY A 1 517 ? -6.592 -2.003 32.333 1.00 80.50 517 GLY A CA 1
ATOM 4048 C C . GLY A 1 517 ? -6.090 -3.345 31.800 1.00 80.50 517 GLY A C 1
ATOM 4049 O O . GLY A 1 517 ? -6.672 -4.375 32.140 1.00 80.50 517 GLY A O 1
ATOM 4050 N N . GLY A 1 518 ? -4.982 -3.369 31.048 1.00 65.06 518 GLY A N 1
ATOM 4051 C CA . GLY A 1 518 ? -4.285 -4.613 30.735 1.00 65.06 518 GLY A CA 1
ATOM 4052 C C . GLY A 1 518 ? -3.705 -5.200 32.023 1.00 65.06 518 GLY A C 1
ATOM 4053 O O . GLY A 1 518 ? -2.703 -4.706 32.533 1.00 65.06 518 GLY A O 1
ATOM 4054 N N . ALA A 1 519 ? -4.338 -6.221 32.600 1.00 55.94 519 ALA A N 1
ATOM 4055 C CA . ALA A 1 519 ? -3.790 -6.887 33.779 1.00 55.94 519 ALA A CA 1
ATOM 4056 C C . ALA A 1 519 ? -2.366 -7.405 33.489 1.00 55.94 519 ALA A C 1
ATOM 4058 O O . ALA A 1 519 ? -2.056 -7.798 32.362 1.00 55.94 519 ALA A O 1
ATOM 4059 N N . SER A 1 520 ? -1.499 -7.423 34.506 1.00 49.25 520 SER A N 1
ATOM 4060 C CA . SER A 1 520 ? -0.202 -8.098 34.423 1.00 49.25 520 SER A CA 1
ATOM 4061 C C . SER A 1 520 ? -0.423 -9.569 34.068 1.00 49.25 520 SER A C 1
ATOM 4063 O O . SER A 1 520 ? -1.165 -10.257 34.771 1.00 49.25 520 SER A O 1
ATOM 4065 N N . THR A 1 521 ? 0.201 -10.044 32.989 1.00 48.31 521 THR A N 1
ATOM 4066 C CA . THR A 1 521 ? 0.256 -11.471 32.639 1.00 48.31 521 THR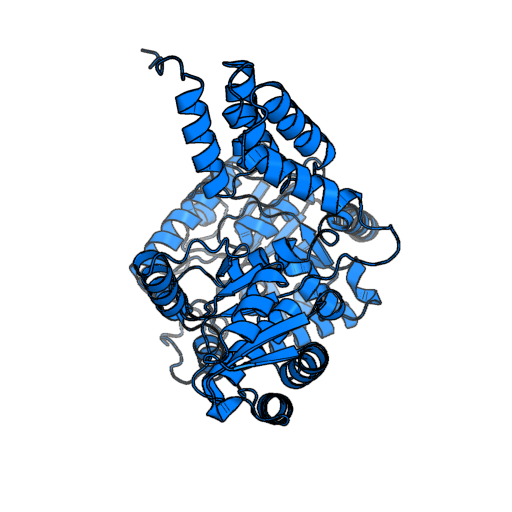 A CA 1
ATOM 4067 C C . THR A 1 521 ? 0.775 -12.269 33.850 1.00 48.31 521 THR A C 1
ATOM 4069 O O . THR A 1 521 ? 1.622 -11.744 34.581 1.00 48.31 521 THR A O 1
ATOM 4072 N N . PRO A 1 522 ? 0.292 -13.500 34.117 1.00 39.38 522 PRO A N 1
ATOM 4073 C CA . PRO A 1 522 ? 0.916 -14.370 35.112 1.00 39.38 522 PRO A CA 1
ATOM 4074 C C . PRO A 1 522 ? 2.412 -14.524 34.806 1.00 39.38 522 PRO A C 1
ATOM 4076 O O . PRO A 1 522 ? 2.790 -14.589 33.635 1.00 39.38 522 PRO A O 1
ATOM 4079 N N . ALA A 1 523 ? 3.217 -14.497 35.871 1.00 35.78 523 ALA A N 1
ATOM 4080 C CA . ALA A 1 523 ? 4.679 -14.500 35.846 1.00 35.78 523 ALA A CA 1
ATOM 4081 C C . ALA A 1 523 ? 5.290 -15.723 35.154 1.00 35.78 523 ALA A C 1
ATOM 4083 O O . ALA A 1 523 ? 4.694 -16.819 35.273 1.00 35.78 523 ALA A O 1
#

Radius of gyration: 24.95 Å; Cα contacts (8 Å, |Δi|>4): 889; chains: 1; bounding box: 62×63×68 Å